Protein AF-A0A179UQC0-F1 (afdb_monomer_lite)

Radius of gyration: 28.91 Å; chains: 1; bounding box: 69×51×98 Å

Structure (mmCIF, N/CA/C/O backbone):
data_AF-A0A179UQC0-F1
#
_entry.id   AF-A0A179UQC0-F1
#
loop_
_atom_site.group_PDB
_atom_site.id
_atom_site.type_symbol
_atom_site.label_atom_id
_atom_site.label_alt_id
_atom_site.label_comp_id
_atom_site.label_asym_id
_atom_site.label_entity_id
_atom_site.label_seq_id
_atom_site.pdbx_PDB_ins_code
_atom_site.Cartn_x
_atom_site.Cartn_y
_atom_site.Cartn_z
_atom_site.occupancy
_atom_site.B_iso_or_equiv
_atom_site.auth_seq_id
_atom_site.auth_comp_id
_atom_site.auth_asym_id
_atom_site.auth_atom_id
_atom_site.pdbx_PDB_model_num
ATOM 1 N N . MET A 1 1 ? 34.826 -24.387 -58.696 1.00 40.06 1 MET A N 1
ATOM 2 C CA . MET A 1 1 ? 34.774 -23.711 -57.380 1.00 40.06 1 MET A CA 1
ATOM 3 C C . MET A 1 1 ? 33.563 -22.787 -57.337 1.00 40.06 1 MET A C 1
ATOM 5 O O . MET A 1 1 ? 33.687 -21.599 -57.596 1.00 40.06 1 MET A O 1
ATOM 9 N N . HIS A 1 2 ? 32.375 -23.340 -57.086 1.00 37.34 2 HIS A N 1
ATOM 10 C CA . HIS A 1 2 ? 31.231 -22.550 -56.629 1.00 37.34 2 HIS A CA 1
ATOM 11 C C . HIS A 1 2 ? 31.396 -22.414 -55.119 1.00 37.34 2 HIS A C 1
ATOM 13 O O . HIS A 1 2 ? 31.267 -23.394 -54.390 1.00 37.34 2 HIS A O 1
ATOM 19 N N . TRP A 1 3 ? 31.803 -21.231 -54.673 1.00 43.06 3 TRP A N 1
ATOM 20 C CA . TRP A 1 3 ? 31.871 -20.919 -53.256 1.00 43.06 3 TRP A CA 1
ATOM 21 C C . TRP A 1 3 ? 30.445 -20.903 -52.706 1.00 43.06 3 TRP A C 1
ATOM 23 O O . TRP A 1 3 ? 29.622 -20.099 -53.141 1.00 43.06 3 TRP A O 1
ATOM 33 N N . LEU A 1 4 ? 30.160 -21.797 -51.756 1.00 42.97 4 LEU A N 1
ATOM 34 C CA . LEU A 1 4 ? 29.061 -21.628 -50.813 1.00 42.97 4 LEU A CA 1
ATOM 35 C C . LEU A 1 4 ? 29.317 -20.321 -50.054 1.00 42.97 4 LEU A C 1
ATOM 37 O O . LEU A 1 4 ? 30.020 -20.294 -49.046 1.00 42.97 4 LEU A O 1
ATOM 41 N N . LEU A 1 5 ? 28.768 -19.218 -50.557 1.00 46.75 5 LEU A N 1
ATOM 42 C CA . LEU A 1 5 ? 28.503 -18.044 -49.743 1.00 46.75 5 LEU A CA 1
ATOM 43 C C . LEU A 1 5 ? 27.443 -18.470 -48.728 1.00 46.75 5 LEU A C 1
ATOM 45 O O . LEU A 1 5 ? 26.246 -18.407 -48.996 1.00 46.75 5 LEU A O 1
ATOM 49 N N . SER A 1 6 ? 27.898 -18.953 -47.572 1.00 50.34 6 SER A N 1
ATOM 50 C CA . SER A 1 6 ? 27.094 -18.924 -46.358 1.00 50.34 6 SER A CA 1
ATOM 51 C C . SER A 1 6 ? 26.629 -17.480 -46.182 1.00 50.34 6 SER A C 1
ATOM 53 O O . SER A 1 6 ? 27.413 -16.587 -45.850 1.00 50.34 6 SER A O 1
ATOM 55 N N . LEU A 1 7 ? 25.363 -17.222 -46.504 1.00 54.53 7 LEU A N 1
ATOM 56 C CA . LEU A 1 7 ? 24.674 -15.999 -46.132 1.00 54.53 7 LEU A CA 1
ATOM 57 C C . LEU A 1 7 ? 24.536 -16.032 -44.609 1.00 54.53 7 LEU A C 1
ATOM 59 O O . LEU A 1 7 ? 23.495 -16.411 -44.088 1.00 54.53 7 LEU A O 1
ATOM 63 N N . LEU A 1 8 ? 25.597 -15.648 -43.897 1.00 60.44 8 LEU A N 1
ATOM 64 C CA . LEU A 1 8 ? 25.510 -15.326 -42.478 1.00 60.44 8 LEU A CA 1
ATOM 65 C C . LEU A 1 8 ? 24.443 -14.235 -42.337 1.00 60.44 8 LEU A C 1
ATOM 67 O O . LEU A 1 8 ? 24.577 -13.108 -42.839 1.00 60.44 8 LEU A O 1
ATOM 71 N N . GLN A 1 9 ? 23.313 -14.645 -41.773 1.00 69.94 9 GLN A N 1
ATOM 72 C CA . GLN A 1 9 ? 22.185 -13.794 -41.462 1.00 69.94 9 GLN A CA 1
ATOM 73 C C . GLN A 1 9 ? 22.447 -13.207 -40.080 1.00 69.94 9 GLN A C 1
ATOM 75 O O . GLN A 1 9 ? 22.708 -13.936 -39.129 1.00 69.94 9 GLN A O 1
ATOM 80 N N . ILE A 1 10 ? 22.429 -11.880 -39.989 1.00 79.56 10 ILE A N 1
ATOM 81 C CA . ILE A 1 10 ? 22.483 -11.193 -38.701 1.00 79.56 10 ILE A CA 1
ATOM 82 C C . ILE A 1 10 ? 21.159 -11.486 -38.002 1.00 79.56 10 ILE A C 1
ATOM 84 O O . ILE A 1 10 ? 20.106 -11.262 -38.601 1.00 79.56 10 ILE A O 1
ATOM 88 N N . LEU A 1 11 ? 21.221 -11.986 -36.772 1.00 88.06 11 LEU A N 1
ATOM 89 C CA . LEU A 1 11 ? 20.053 -12.244 -35.940 1.00 88.06 11 LEU A CA 1
ATOM 90 C C . LEU A 1 11 ? 20.167 -11.384 -34.683 1.00 88.06 11 LEU A C 1
ATOM 92 O O . LEU A 1 11 ? 21.034 -11.611 -33.846 1.00 88.06 11 LEU A O 1
ATOM 96 N N . ALA A 1 12 ? 19.319 -10.366 -34.589 1.00 90.06 12 ALA A N 1
ATOM 97 C CA . ALA A 1 12 ? 19.152 -9.599 -33.363 1.00 90.06 12 ALA A CA 1
ATOM 98 C C . ALA A 1 12 ? 18.462 -10.483 -32.317 1.00 90.06 12 ALA A C 1
ATOM 100 O O . ALA A 1 12 ? 17.466 -11.125 -32.642 1.00 90.06 12 ALA A O 1
ATOM 101 N N . ASP A 1 13 ? 18.977 -10.491 -31.089 1.00 92.75 13 ASP A N 1
ATOM 102 C CA . ASP A 1 13 ? 18.364 -11.213 -29.977 1.00 92.75 13 ASP A CA 1
ATOM 103 C C . ASP A 1 13 ? 18.494 -10.412 -28.675 1.00 92.75 13 ASP A C 1
ATOM 105 O O . ASP A 1 13 ? 19.608 -10.127 -28.227 1.00 92.75 13 ASP A O 1
ATOM 109 N N . ILE A 1 14 ? 17.357 -10.018 -28.099 1.00 94.06 14 ILE A N 1
ATOM 110 C CA . ILE A 1 14 ? 17.237 -9.377 -26.786 1.00 94.06 14 ILE A CA 1
ATOM 111 C C . ILE A 1 14 ? 16.546 -10.314 -25.788 1.00 94.06 14 ILE A C 1
ATOM 113 O O . ILE A 1 14 ? 15.490 -10.869 -26.057 1.00 94.06 14 ILE A O 1
ATOM 117 N N . ARG A 1 15 ? 17.107 -10.489 -24.600 1.00 95.88 15 ARG A N 1
ATOM 118 C CA . ARG A 1 15 ? 16.612 -11.370 -23.539 1.00 95.88 15 ARG A CA 1
ATOM 119 C C . ARG A 1 15 ? 16.251 -10.564 -22.293 1.00 95.88 15 ARG A C 1
ATOM 121 O O . ARG A 1 15 ? 16.867 -9.537 -22.004 1.00 95.88 15 ARG A O 1
ATOM 128 N N . ALA A 1 16 ? 15.254 -11.057 -21.573 1.00 96.12 16 ALA A N 1
ATOM 129 C CA . ALA A 1 16 ? 14.837 -10.612 -20.248 1.00 96.12 16 ALA A CA 1
ATOM 130 C C . ALA A 1 16 ? 14.326 -11.835 -19.485 1.00 96.12 16 ALA A C 1
ATOM 132 O O . ALA A 1 16 ? 13.851 -12.759 -20.146 1.00 96.12 16 ALA A O 1
ATOM 133 N N . ASP A 1 17 ? 14.334 -11.768 -18.153 1.00 96.12 17 ASP A N 1
ATOM 134 C CA . ASP A 1 17 ? 13.806 -12.790 -17.236 1.00 96.12 17 ASP A CA 1
ATOM 135 C C . ASP A 1 17 ? 12.287 -12.959 -17.424 1.00 96.12 17 ASP A C 1
ATOM 137 O O . ASP A 1 17 ? 11.457 -12.341 -16.752 1.00 96.12 17 ASP A O 1
ATOM 141 N N . SER A 1 18 ? 11.914 -13.717 -18.447 1.00 95.44 18 SER A N 1
ATOM 142 C CA . SER A 1 18 ? 10.546 -13.823 -18.950 1.00 95.44 18 SER A CA 1
ATOM 143 C C . SER A 1 18 ? 9.823 -15.016 -18.341 1.00 95.44 18 SER A C 1
ATOM 145 O O . SER A 1 18 ? 8.587 -15.031 -18.325 1.00 95.44 18 SER A O 1
ATOM 147 N N . ASN A 1 19 ? 10.581 -15.992 -17.835 1.00 94.06 19 ASN A N 1
ATOM 148 C CA . ASN A 1 19 ? 10.091 -17.101 -17.022 1.00 94.06 19 ASN A CA 1
ATOM 149 C C . ASN A 1 19 ? 10.021 -16.753 -15.516 1.00 94.06 19 ASN A C 1
ATOM 151 O O . ASN A 1 19 ? 9.366 -17.483 -14.773 1.00 94.06 19 ASN A O 1
ATOM 155 N N . ARG A 1 20 ? 10.598 -15.613 -15.098 1.00 93.81 20 ARG A N 1
ATOM 156 C CA . ARG A 1 20 ? 10.556 -15.055 -13.736 1.00 93.81 20 ARG A CA 1
ATOM 157 C C . ARG A 1 20 ? 11.331 -15.882 -12.711 1.00 93.81 20 ARG A C 1
ATOM 159 O O . ARG A 1 20 ? 10.920 -15.960 -11.551 1.00 93.81 20 ARG A O 1
ATOM 166 N N . ASP A 1 21 ? 12.440 -16.487 -13.127 1.00 94.00 21 ASP A N 1
ATOM 167 C CA . ASP A 1 21 ? 13.356 -17.216 -12.243 1.00 94.00 21 ASP A CA 1
ATOM 168 C C . ASP A 1 21 ? 14.459 -16.324 -11.633 1.00 94.00 21 ASP A C 1
ATOM 170 O O . ASP A 1 21 ? 15.253 -16.776 -10.801 1.00 94.00 21 ASP A O 1
ATOM 174 N N . GLY A 1 22 ? 14.478 -15.039 -12.002 1.00 94.69 22 GLY A N 1
ATOM 175 C CA . GLY A 1 22 ? 15.426 -14.041 -11.523 1.00 94.69 22 GLY A CA 1
ATOM 176 C C . GLY A 1 22 ? 16.692 -13.919 -12.369 1.00 94.69 22 GLY A C 1
ATOM 177 O O . GLY A 1 22 ? 17.556 -13.101 -12.040 1.00 94.69 22 GLY A O 1
ATOM 178 N N . ARG A 1 23 ? 16.858 -14.711 -13.434 1.00 95.06 23 ARG A N 1
ATOM 179 C CA . ARG A 1 23 ? 18.044 -14.703 -14.300 1.00 95.06 23 ARG A CA 1
ATOM 180 C C . ARG A 1 23 ? 17.642 -14.404 -15.741 1.00 95.06 23 ARG A C 1
ATOM 182 O O . ARG A 1 23 ? 16.552 -14.712 -16.183 1.00 95.06 23 ARG A O 1
ATOM 189 N N . VAL A 1 24 ? 18.557 -13.779 -16.481 1.00 96.44 24 VAL A N 1
ATOM 190 C CA . VAL A 1 24 ? 18.423 -13.632 -17.937 1.00 96.44 24 VAL A CA 1
ATOM 191 C C . VAL A 1 24 ? 19.274 -14.711 -18.585 1.00 96.44 24 VAL A C 1
ATOM 193 O O . VAL A 1 24 ? 20.505 -14.653 -18.479 1.00 96.44 24 VAL A O 1
ATOM 196 N N . ASP A 1 25 ? 18.632 -15.673 -19.236 1.00 94.75 25 ASP A N 1
ATOM 197 C CA . ASP A 1 25 ? 19.292 -16.772 -19.930 1.00 94.75 25 ASP A CA 1
ATOM 198 C C . ASP A 1 25 ? 19.778 -16.334 -21.319 1.00 94.75 25 ASP A C 1
ATOM 200 O O . ASP A 1 25 ? 19.007 -15.915 -22.192 1.00 94.75 25 ASP A O 1
ATOM 204 N N . LEU A 1 26 ? 21.096 -16.404 -21.511 1.00 93.62 26 LEU A N 1
ATOM 205 C CA . LEU A 1 26 ? 21.761 -16.111 -22.782 1.00 93.62 26 LEU A CA 1
ATOM 206 C C . LEU A 1 26 ? 22.237 -17.369 -23.510 1.00 93.62 26 LEU A C 1
ATOM 208 O O . LEU A 1 26 ? 22.478 -17.296 -24.715 1.00 93.62 26 LEU A O 1
ATOM 212 N N . ASP A 1 27 ? 22.388 -18.481 -22.790 1.00 91.19 27 ASP A N 1
ATOM 213 C CA . ASP A 1 27 ? 23.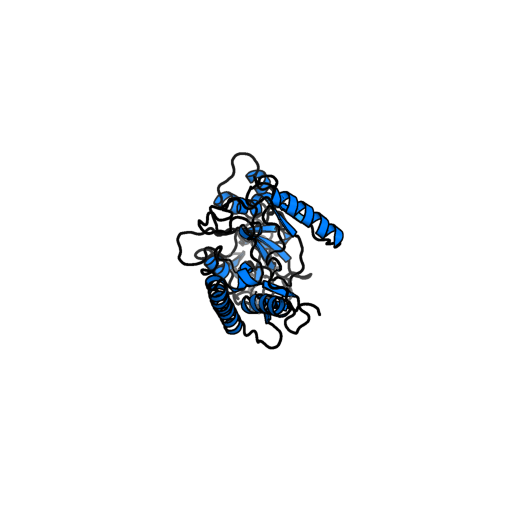022 -19.701 -23.292 1.00 91.19 27 ASP A CA 1
ATOM 214 C C . ASP A 1 27 ? 21.981 -20.760 -23.686 1.00 91.19 27 ASP A C 1
ATOM 216 O O . ASP A 1 27 ? 22.233 -21.577 -24.575 1.00 91.19 27 ASP A O 1
ATOM 220 N N . GLY A 1 28 ? 20.812 -20.743 -23.040 1.00 91.50 28 GLY A N 1
ATOM 221 C CA . GLY A 1 28 ? 19.677 -21.613 -23.317 1.00 91.50 28 GLY A CA 1
ATOM 222 C C . GLY A 1 28 ? 18.477 -20.888 -23.931 1.00 91.50 28 GLY A C 1
ATOM 223 O O . GLY A 1 28 ? 18.586 -19.825 -24.554 1.00 91.50 28 GLY A O 1
ATOM 224 N N . ASP A 1 29 ? 17.312 -21.525 -23.804 1.00 94.31 29 ASP A N 1
ATOM 225 C CA . ASP A 1 29 ? 16.056 -21.085 -24.400 1.00 94.31 29 ASP A CA 1
ATOM 226 C C . ASP A 1 29 ? 14.927 -20.848 -23.385 1.00 94.31 29 ASP A C 1
ATOM 228 O O . ASP A 1 29 ? 13.797 -20.588 -23.796 1.00 94.31 29 ASP A O 1
ATOM 232 N N . ILE A 1 30 ? 15.198 -20.873 -22.076 1.00 94.56 30 ILE A N 1
ATOM 233 C CA . ILE A 1 30 ? 14.132 -20.888 -21.053 1.00 94.56 30 ILE A CA 1
ATOM 234 C C . ILE A 1 30 ? 13.326 -19.579 -20.995 1.00 94.56 30 ILE A C 1
ATOM 236 O O . ILE A 1 30 ? 12.144 -19.592 -20.649 1.00 94.56 30 ILE A O 1
ATOM 240 N N . ASP A 1 31 ? 13.929 -18.460 -21.404 1.00 94.88 31 ASP A N 1
ATOM 241 C CA . ASP A 1 31 ? 13.263 -17.155 -21.500 1.00 94.88 31 ASP A CA 1
ATOM 242 C C . ASP A 1 31 ? 12.463 -16.970 -22.800 1.00 94.88 31 ASP A C 1
ATOM 244 O O . ASP A 1 31 ? 11.542 -16.150 -22.871 1.00 94.88 31 ASP A O 1
ATOM 248 N N . ILE A 1 32 ? 12.779 -17.727 -23.856 1.00 94.75 32 ILE A N 1
ATOM 249 C CA . ILE A 1 32 ? 12.227 -17.516 -25.206 1.00 94.75 32 ILE A CA 1
ATOM 250 C C . ILE A 1 32 ? 10.708 -17.722 -25.270 1.00 94.75 32 ILE A C 1
ATOM 252 O O . ILE A 1 32 ? 10.036 -16.853 -25.837 1.00 94.75 32 ILE A O 1
ATOM 256 N N . PRO A 1 33 ? 10.126 -18.796 -24.692 1.00 94.25 33 PRO A N 1
ATOM 257 C CA . PRO A 1 33 ? 8.693 -19.068 -24.795 1.00 94.25 33 PRO A CA 1
ATOM 258 C C . PRO A 1 33 ? 7.813 -17.940 -24.250 1.00 94.25 33 PRO A C 1
ATOM 260 O O . PRO A 1 33 ? 6.681 -17.750 -24.698 1.00 94.25 33 PRO A O 1
ATOM 263 N N . HIS A 1 34 ? 8.329 -17.181 -23.282 1.00 92.06 34 HIS A N 1
ATOM 264 C CA . HIS A 1 34 ? 7.569 -16.178 -22.539 1.00 92.06 34 HIS A CA 1
ATOM 265 C C . HIS A 1 34 ? 7.930 -14.735 -22.909 1.00 92.06 34 HIS A C 1
ATOM 267 O O . HIS A 1 34 ? 7.195 -13.810 -22.565 1.00 92.06 34 HIS A O 1
ATOM 273 N N . LYS A 1 35 ? 9.007 -14.537 -23.670 1.00 93.44 35 LYS A N 1
ATOM 274 C CA . LYS A 1 35 ? 9.582 -13.239 -24.053 1.00 93.44 35 LYS A CA 1
ATOM 275 C C . LYS A 1 35 ? 8.611 -12.240 -24.686 1.00 93.44 35 LYS A C 1
ATOM 277 O O . LYS A 1 35 ? 8.730 -11.034 -24.476 1.00 93.44 35 LYS A O 1
ATOM 282 N N . LEU A 1 36 ? 7.655 -12.719 -25.484 1.00 93.19 36 LEU A N 1
ATOM 283 C CA . LEU A 1 36 ? 6.660 -11.876 -26.166 1.00 93.19 36 LEU A CA 1
ATOM 284 C C . LEU A 1 36 ? 5.286 -11.884 -25.481 1.00 93.19 36 LEU A C 1
ATOM 286 O O . LEU A 1 36 ? 4.290 -11.429 -26.058 1.00 93.19 36 LEU A O 1
ATOM 290 N N . ASN A 1 37 ? 5.225 -12.402 -24.258 1.00 85.19 37 ASN A N 1
ATOM 291 C CA . ASN A 1 37 ? 3.990 -12.586 -23.526 1.00 85.19 37 ASN A CA 1
ATOM 292 C C . ASN A 1 37 ? 3.682 -11.395 -22.593 1.00 85.19 37 ASN A C 1
ATOM 294 O O . ASN A 1 37 ? 4.563 -10.651 -22.172 1.00 85.19 37 ASN A O 1
ATOM 298 N N . HIS A 1 38 ? 2.397 -11.208 -22.298 1.00 70.88 38 HIS A N 1
ATOM 299 C CA . HIS A 1 38 ? 1.860 -10.231 -21.351 1.00 70.88 38 HIS A CA 1
ATOM 300 C C . HIS A 1 38 ? 0.991 -10.871 -20.254 1.00 70.88 38 HIS A C 1
ATOM 302 O O . HIS A 1 38 ? 0.419 -10.133 -19.447 1.00 70.88 38 HIS A O 1
ATOM 308 N N . LEU A 1 39 ? 0.866 -12.204 -20.251 1.00 77.31 39 LEU A N 1
ATOM 309 C CA . LEU A 1 39 ? 0.058 -12.971 -19.305 1.00 77.31 39 LEU A CA 1
ATOM 310 C C . LEU A 1 39 ? 0.542 -12.791 -17.862 1.00 77.31 39 LEU A C 1
ATOM 312 O O . LEU A 1 39 ? 1.705 -12.502 -17.580 1.00 77.31 39 LEU A O 1
ATOM 316 N N . ASP A 1 40 ? -0.349 -13.060 -16.913 1.00 73.00 40 ASP A N 1
ATOM 317 C CA . ASP A 1 40 ? -0.039 -12.887 -15.495 1.00 73.00 40 ASP A CA 1
ATOM 318 C C . ASP A 1 40 ? 1.054 -13.800 -14.964 1.00 73.00 40 ASP A C 1
ATOM 320 O O . ASP A 1 40 ? 1.655 -13.462 -13.951 1.00 73.00 40 ASP A O 1
ATOM 324 N N . HIS A 1 41 ? 1.377 -14.886 -15.665 1.00 74.00 41 HIS A N 1
ATOM 325 C CA . HIS A 1 41 ? 2.416 -15.850 -15.299 1.00 74.00 41 HIS A CA 1
ATOM 326 C C . HIS A 1 41 ? 3.619 -15.863 -16.259 1.00 74.00 41 HIS A C 1
ATOM 328 O O . HIS A 1 41 ? 4.505 -16.689 -16.087 1.00 74.00 41 HIS A O 1
ATOM 334 N N . ALA A 1 42 ? 3.663 -14.990 -17.273 1.00 82.25 42 ALA A N 1
ATOM 335 C CA . ALA A 1 42 ? 4.709 -15.006 -18.299 1.00 82.25 42 ALA A CA 1
ATOM 336 C C . ALA A 1 42 ? 5.081 -13.592 -18.771 1.00 82.25 42 ALA A C 1
ATOM 338 O O . ALA A 1 42 ? 4.243 -12.693 -18.804 1.00 82.25 42 ALA A O 1
ATOM 339 N N . GLY A 1 43 ? 6.339 -13.401 -19.158 1.00 89.31 43 GLY A N 1
ATOM 340 C CA . GLY A 1 43 ? 6.890 -12.102 -19.538 1.00 89.31 43 GLY A CA 1
ATOM 341 C C . GLY A 1 43 ? 7.523 -11.387 -18.347 1.00 89.31 43 GLY A C 1
ATOM 342 O O . GLY A 1 43 ? 7.106 -11.570 -17.195 1.00 89.31 43 GLY A O 1
ATOM 343 N N . ALA A 1 44 ? 8.546 -10.588 -18.637 1.00 95.00 44 ALA A N 1
ATOM 344 C CA . ALA A 1 44 ? 9.416 -10.023 -17.617 1.00 95.00 44 ALA A CA 1
ATOM 345 C C . ALA A 1 44 ? 8.746 -8.904 -16.806 1.00 95.00 44 ALA A C 1
ATOM 347 O O . ALA A 1 44 ? 7.820 -8.225 -17.266 1.00 95.00 44 ALA A O 1
ATOM 348 N N . ILE A 1 45 ? 9.225 -8.718 -15.577 1.00 95.25 45 ILE A N 1
ATOM 349 C CA . ILE A 1 45 ? 8.737 -7.710 -14.631 1.00 95.25 45 ILE A CA 1
ATOM 350 C C . ILE A 1 45 ? 9.850 -6.698 -14.357 1.00 95.25 45 ILE A C 1
ATOM 352 O O . ILE A 1 45 ? 11.014 -7.070 -14.258 1.00 95.25 45 ILE A O 1
ATOM 356 N N . PHE A 1 46 ? 9.490 -5.425 -14.217 1.00 95.75 46 PHE A N 1
ATOM 357 C CA . PHE A 1 46 ? 10.404 -4.357 -13.804 1.00 95.75 46 PHE A CA 1
ATOM 358 C C . PHE A 1 46 ? 9.751 -3.445 -12.773 1.00 95.75 46 PHE A C 1
ATOM 360 O O . PHE A 1 46 ? 8.527 -3.397 -12.675 1.00 95.75 46 PHE A O 1
ATOM 367 N N . LEU A 1 47 ? 10.546 -2.713 -11.996 1.00 98.00 47 LEU A N 1
ATOM 368 C CA . LEU A 1 47 ? 10.021 -1.823 -10.963 1.00 98.00 47 LEU A CA 1
ATOM 369 C C . LEU A 1 47 ? 9.884 -0.386 -11.463 1.00 98.00 47 LEU A C 1
ATOM 371 O O . LEU A 1 47 ? 10.664 0.093 -12.288 1.00 98.00 47 LEU A O 1
ATOM 375 N N . ALA A 1 48 ? 8.914 0.328 -10.897 1.00 97.00 48 ALA A N 1
ATOM 376 C CA . ALA A 1 48 ? 8.943 1.781 -10.895 1.00 97.00 48 ALA A CA 1
ATOM 377 C C . ALA A 1 48 ? 9.991 2.239 -9.871 1.00 97.00 48 ALA A C 1
ATOM 379 O O . ALA A 1 48 ? 9.857 1.963 -8.678 1.00 97.00 48 ALA A O 1
ATOM 380 N N . ASN A 1 49 ? 11.037 2.932 -10.316 1.00 96.75 49 ASN A N 1
ATOM 381 C CA . ASN A 1 49 ? 12.138 3.366 -9.458 1.00 96.75 49 ASN A CA 1
ATOM 382 C C . ASN A 1 49 ? 11.795 4.700 -8.780 1.00 96.75 49 ASN A C 1
ATOM 384 O O . ASN A 1 49 ? 12.402 5.747 -9.001 1.00 96.75 49 ASN A O 1
ATOM 388 N N . ILE A 1 50 ? 10.732 4.649 -7.977 1.00 97.56 50 ILE A N 1
ATOM 389 C CA . ILE A 1 50 ? 10.078 5.809 -7.362 1.00 97.56 50 ILE A CA 1
ATOM 390 C C . ILE A 1 50 ? 10.559 6.082 -5.925 1.00 97.56 50 ILE A C 1
ATOM 392 O O . ILE A 1 50 ? 9.850 6.709 -5.134 1.00 97.56 50 ILE A O 1
ATOM 396 N N . GLY A 1 51 ? 11.764 5.608 -5.588 1.00 98.00 51 GLY A N 1
ATOM 397 C CA . GLY A 1 51 ? 12.487 5.946 -4.359 1.00 98.00 51 GLY A CA 1
ATOM 398 C C . GLY A 1 51 ? 13.048 7.374 -4.361 1.00 98.00 51 GLY A C 1
ATOM 399 O O . GLY A 1 51 ? 12.779 8.171 -5.260 1.00 98.00 51 GLY A O 1
ATOM 400 N N . ASP A 1 52 ? 13.819 7.707 -3.325 1.00 97.94 52 ASP A N 1
ATOM 401 C CA . ASP A 1 52 ? 14.522 8.995 -3.182 1.00 97.94 52 ASP A CA 1
ATOM 402 C C . ASP A 1 52 ? 15.916 8.790 -2.566 1.00 97.94 52 ASP A C 1
ATOM 404 O O . ASP A 1 52 ? 16.131 8.957 -1.358 1.00 97.94 52 ASP A O 1
ATOM 408 N N . THR A 1 53 ? 16.868 8.375 -3.399 1.00 97.44 53 THR A N 1
ATOM 409 C CA . THR A 1 53 ? 18.275 8.194 -3.029 1.00 97.44 53 THR A CA 1
ATOM 410 C C . THR A 1 53 ? 18.867 9.498 -2.513 1.00 97.44 53 THR A C 1
ATOM 412 O O . THR A 1 53 ? 18.589 10.590 -3.015 1.00 97.44 53 THR A O 1
ATOM 415 N N . ASP A 1 54 ? 19.637 9.390 -1.428 1.00 96.06 54 ASP A N 1
ATOM 416 C CA . ASP A 1 54 ? 20.196 10.517 -0.673 1.00 96.06 54 ASP A CA 1
ATOM 417 C C . ASP A 1 54 ? 19.164 11.537 -0.175 1.00 96.06 54 ASP A C 1
ATOM 419 O O . ASP A 1 54 ? 19.539 12.628 0.278 1.00 96.06 54 ASP A O 1
ATOM 423 N N . ARG A 1 55 ? 17.869 11.195 -0.217 1.00 96.69 55 ARG A N 1
ATOM 424 C CA . ARG A 1 55 ? 16.766 12.073 0.180 1.00 96.69 55 ARG A CA 1
ATOM 425 C C . ARG A 1 55 ? 16.727 13.393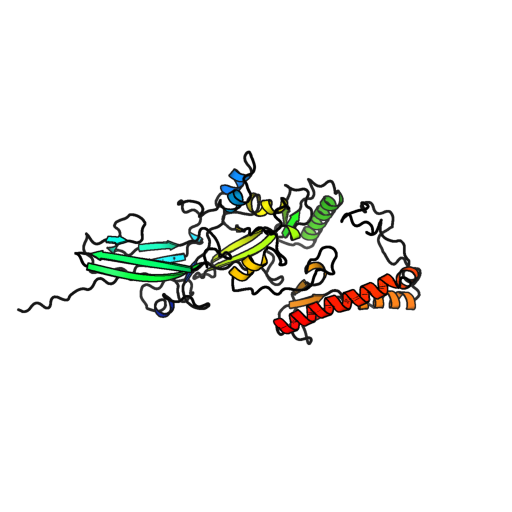 -0.596 1.00 96.69 55 ARG A C 1
ATOM 427 O O . ARG A 1 55 ? 16.387 14.432 -0.027 1.00 96.69 55 ARG A O 1
ATOM 434 N N . ARG A 1 56 ? 17.133 13.395 -1.866 1.00 95.62 56 ARG A N 1
ATOM 435 C CA . ARG A 1 56 ? 17.233 14.598 -2.707 1.00 95.62 56 ARG A CA 1
ATOM 436 C C . ARG A 1 56 ? 15.901 15.339 -2.813 1.00 95.62 56 ARG A C 1
ATOM 438 O O . ARG A 1 56 ? 15.852 16.548 -2.584 1.00 95.62 56 ARG A O 1
ATOM 445 N N . CYS A 1 57 ? 14.831 14.624 -3.137 1.00 96.00 57 CYS A N 1
ATOM 446 C CA . CYS A 1 57 ? 13.498 15.195 -3.283 1.00 96.00 57 CYS A CA 1
ATOM 447 C C . CYS A 1 57 ? 12.946 15.673 -1.941 1.00 96.00 57 CYS A C 1
ATOM 449 O O . CYS A 1 57 ? 12.380 16.759 -1.862 1.00 96.00 57 CYS A O 1
ATOM 451 N N . SER A 1 58 ? 13.173 14.901 -0.879 1.00 95.44 58 SER A N 1
ATOM 452 C CA . SER A 1 58 ? 12.792 15.266 0.488 1.00 95.44 58 SER A CA 1
ATOM 453 C C . SER A 1 58 ? 13.469 16.565 0.939 1.00 95.44 58 SER A C 1
ATOM 455 O O . SER A 1 58 ? 12.809 17.485 1.411 1.00 95.44 58 SER A O 1
ATOM 457 N N . LYS A 1 59 ? 14.790 16.678 0.739 1.00 95.69 59 LYS A N 1
ATOM 458 C CA . LYS A 1 59 ? 15.574 17.880 1.066 1.00 95.69 59 LYS A CA 1
ATOM 459 C C . LYS A 1 59 ? 15.085 19.101 0.292 1.00 95.69 59 LYS A C 1
ATOM 461 O O . LYS A 1 59 ? 15.036 20.186 0.858 1.00 95.69 59 LYS A O 1
ATOM 466 N N . LEU A 1 60 ? 14.719 18.929 -0.979 1.00 93.19 60 LEU A N 1
ATOM 467 C CA . LEU A 1 60 ? 14.155 20.005 -1.792 1.00 93.19 60 LEU A CA 1
ATOM 468 C C . LEU A 1 60 ? 12.764 20.420 -1.293 1.00 93.19 60 LEU A C 1
ATOM 470 O O . LEU A 1 60 ? 12.485 21.607 -1.205 1.00 93.19 60 LEU A O 1
ATOM 474 N N . ALA A 1 61 ? 11.909 19.456 -0.943 1.00 94.06 61 ALA A N 1
ATOM 475 C CA . ALA A 1 61 ? 10.558 19.721 -0.452 1.00 94.06 61 ALA A CA 1
ATOM 476 C C . ALA A 1 61 ? 10.543 20.450 0.900 1.00 94.06 61 ALA A C 1
ATOM 478 O O . ALA A 1 61 ? 9.657 21.265 1.144 1.00 94.06 61 ALA A O 1
ATOM 479 N N . LEU A 1 62 ? 11.529 20.165 1.754 1.00 94.31 62 LEU A N 1
ATOM 480 C CA . LEU A 1 62 ? 11.677 20.755 3.086 1.00 94.31 62 LEU A CA 1
ATOM 481 C C . LEU A 1 62 ? 12.479 22.065 3.095 1.00 94.31 62 LEU A C 1
ATOM 483 O O . LEU A 1 62 ? 12.614 22.688 4.147 1.00 94.31 62 LEU A O 1
ATOM 487 N N . ASN A 1 63 ? 13.030 22.485 1.953 1.00 93.31 63 ASN A N 1
ATOM 488 C CA . ASN A 1 63 ? 13.827 23.700 1.850 1.00 93.31 63 ASN A CA 1
ATOM 489 C C . ASN A 1 63 ? 13.083 24.783 1.057 1.00 93.31 63 ASN A C 1
ATOM 491 O O . ASN A 1 63 ? 12.900 24.671 -0.154 1.00 93.31 63 ASN A O 1
ATOM 495 N N . GLY A 1 64 ? 12.704 25.867 1.734 1.00 88.62 64 GLY A N 1
ATOM 496 C CA . GLY A 1 64 ? 12.003 26.994 1.124 1.00 88.62 64 GLY A CA 1
ATOM 497 C C . GLY A 1 64 ? 10.488 26.794 1.062 1.00 88.62 64 GLY A C 1
ATOM 498 O O . GLY A 1 64 ? 9.877 26.293 2.003 1.00 88.62 64 GLY A O 1
ATOM 499 N N . SER A 1 65 ? 9.861 27.259 -0.021 1.00 90.81 65 SER A N 1
ATOM 500 C CA . SER A 1 65 ? 8.408 27.165 -0.192 1.00 90.81 65 SER A CA 1
ATOM 501 C C . SER A 1 65 ? 7.989 25.732 -0.547 1.00 90.81 65 SER A C 1
ATOM 503 O O . SER A 1 65 ? 8.523 25.188 -1.519 1.00 90.81 65 SER A O 1
ATOM 505 N N . PRO A 1 66 ? 7.016 25.133 0.168 1.00 89.19 66 PRO A N 1
ATOM 506 C CA . PRO A 1 66 ? 6.573 23.774 -0.115 1.00 89.19 66 PRO A CA 1
ATOM 507 C C . PRO A 1 66 ? 6.098 23.617 -1.571 1.00 89.19 66 PRO A C 1
ATOM 509 O O . PRO A 1 66 ? 5.308 24.438 -2.050 1.00 89.19 66 PRO A O 1
ATOM 512 N N . PRO A 1 67 ? 6.540 22.573 -2.299 1.00 93.62 67 PRO A N 1
ATOM 513 C CA . PRO A 1 67 ? 6.073 22.322 -3.657 1.00 93.62 67 PRO A CA 1
ATOM 514 C C . PRO A 1 67 ? 4.602 21.881 -3.662 1.00 93.62 67 PRO A C 1
ATOM 516 O O . PRO A 1 67 ? 4.100 21.342 -2.669 1.00 93.62 67 PRO A O 1
ATOM 519 N N . SER A 1 68 ? 3.928 22.036 -4.808 1.00 93.69 68 SER A N 1
ATOM 520 C CA . SER A 1 68 ? 2.587 21.468 -5.014 1.00 93.69 68 SER A CA 1
ATOM 521 C C . SER A 1 68 ? 2.596 19.943 -4.848 1.00 93.69 68 SER A C 1
ATOM 523 O O . SER A 1 68 ? 3.652 19.307 -4.945 1.00 93.69 68 SER A O 1
ATOM 525 N N . ASN A 1 69 ? 1.426 19.348 -4.606 1.00 92.75 69 ASN A N 1
ATOM 526 C CA . ASN A 1 69 ? 1.298 17.900 -4.432 1.00 92.75 69 ASN A CA 1
ATOM 527 C C . ASN A 1 69 ? 1.804 17.139 -5.669 1.00 92.75 69 ASN A C 1
ATOM 529 O O . ASN A 1 69 ? 2.462 16.110 -5.533 1.00 92.75 69 ASN A O 1
ATOM 533 N N . GLU A 1 70 ? 1.564 17.657 -6.872 1.00 91.88 70 GLU A N 1
ATOM 534 C CA . GLU A 1 70 ? 1.999 17.059 -8.139 1.00 91.88 70 GLU A CA 1
ATOM 535 C C . GLU A 1 70 ? 3.524 17.075 -8.255 1.00 91.88 70 GLU A C 1
ATOM 537 O O . GLU A 1 70 ? 4.137 16.053 -8.561 1.00 91.88 70 GLU A O 1
ATOM 542 N N . LYS A 1 71 ? 4.158 18.217 -7.951 1.00 94.31 71 LYS A N 1
ATOM 543 C CA . LYS A 1 71 ? 5.623 18.352 -7.979 1.00 94.31 71 LYS A CA 1
ATOM 544 C C . LYS A 1 71 ? 6.298 17.474 -6.926 1.00 94.31 71 LYS A C 1
ATOM 546 O O . LYS A 1 71 ? 7.351 16.901 -7.198 1.00 94.31 71 LYS A O 1
ATOM 551 N N . LEU A 1 72 ? 5.698 17.362 -5.740 1.00 94.75 72 LEU A N 1
ATOM 552 C CA . LEU A 1 72 ? 6.208 16.523 -4.656 1.00 94.75 72 LEU A CA 1
ATOM 553 C C . LEU A 1 72 ? 6.219 15.037 -5.048 1.00 94.75 72 LEU A C 1
ATOM 555 O O . LEU A 1 72 ? 7.233 14.356 -4.855 1.00 94.75 72 LEU A O 1
ATOM 559 N N . ALA A 1 73 ? 5.121 14.560 -5.642 1.00 94.62 73 ALA A N 1
ATOM 560 C CA . ALA A 1 73 ? 4.993 13.186 -6.116 1.00 94.62 73 ALA A CA 1
ATOM 561 C C . ALA A 1 73 ? 5.899 12.885 -7.323 1.00 94.62 73 ALA A C 1
ATOM 563 O O . ALA A 1 73 ? 6.507 11.817 -7.371 1.00 94.62 73 ALA A O 1
ATOM 564 N N . ALA A 1 74 ? 6.047 13.831 -8.257 1.00 94.56 74 ALA A N 1
ATOM 565 C CA . ALA A 1 74 ? 6.828 13.649 -9.484 1.00 94.56 74 ALA A CA 1
ATOM 566 C C . ALA A 1 74 ? 8.354 13.586 -9.272 1.00 94.56 74 ALA A C 1
ATOM 568 O O . ALA A 1 74 ? 9.066 13.053 -10.121 1.00 94.56 74 ALA A O 1
ATOM 569 N N . CYS A 1 75 ? 8.883 14.125 -8.169 1.00 96.62 75 CYS A N 1
ATOM 570 C CA . CYS A 1 75 ? 10.315 14.037 -7.873 1.00 96.62 75 CYS A CA 1
ATOM 571 C C . CYS A 1 75 ? 10.654 12.661 -7.290 1.00 96.62 75 CYS A C 1
ATOM 573 O O . CYS A 1 75 ? 10.192 12.359 -6.201 1.00 96.62 75 CYS A O 1
ATOM 575 N N . ASN A 1 76 ? 11.472 11.848 -7.954 1.00 97.31 76 ASN A N 1
ATOM 576 C CA . ASN A 1 76 ? 11.920 10.533 -7.475 1.00 97.31 76 ASN A CA 1
ATOM 577 C C . ASN A 1 76 ? 13.236 10.118 -8.169 1.00 97.31 76 ASN A C 1
ATOM 579 O O . ASN A 1 76 ? 13.798 10.900 -8.937 1.00 97.31 76 ASN A O 1
ATOM 583 N N . ASP A 1 77 ? 13.762 8.923 -7.902 1.00 97.69 77 ASP A N 1
ATOM 584 C CA . ASP A 1 77 ? 15.034 8.466 -8.485 1.00 97.69 77 ASP A CA 1
ATOM 585 C C . ASP A 1 77 ? 15.033 8.392 -10.018 1.00 97.69 77 ASP A C 1
ATOM 587 O O . ASP A 1 77 ? 16.060 8.700 -10.625 1.00 97.69 77 ASP A O 1
ATOM 591 N N . ALA A 1 78 ? 13.887 8.089 -10.633 1.00 95.94 78 ALA A N 1
ATOM 592 C CA . ALA A 1 78 ? 13.693 8.040 -12.083 1.00 95.94 78 ALA A CA 1
ATOM 593 C C . ALA A 1 78 ? 13.149 9.351 -12.696 1.00 95.94 78 ALA A C 1
ATOM 595 O O . ALA A 1 78 ? 12.826 9.399 -13.887 1.00 95.94 78 ALA A O 1
ATOM 596 N N . SER A 1 79 ? 13.051 10.444 -11.923 1.00 94.75 79 SER A N 1
ATOM 597 C CA . SER A 1 79 ? 12.478 11.716 -12.406 1.00 94.75 79 SER A CA 1
ATOM 598 C C . SER A 1 79 ? 13.343 12.451 -13.439 1.00 94.75 79 SER A C 1
ATOM 600 O O . SER A 1 79 ? 12.881 13.402 -14.064 1.00 94.75 79 SER A O 1
ATOM 602 N N . ASP A 1 80 ? 14.603 12.049 -13.601 1.00 91.75 80 ASP A N 1
ATOM 603 C CA . ASP A 1 80 ? 15.530 12.571 -14.607 1.00 91.75 80 ASP A CA 1
ATOM 604 C C . ASP A 1 80 ? 16.297 11.414 -15.282 1.00 91.75 80 ASP A C 1
ATOM 606 O O . ASP A 1 80 ? 15.830 10.277 -15.278 1.00 91.75 80 ASP A O 1
ATOM 610 N N . ASN A 1 81 ? 17.424 11.703 -15.939 1.00 88.94 81 ASN A N 1
ATOM 611 C CA . ASN A 1 81 ? 18.224 10.706 -16.662 1.00 88.94 81 ASN A CA 1
ATOM 612 C C . ASN A 1 81 ? 19.474 10.252 -15.879 1.00 88.94 81 ASN A C 1
ATOM 614 O O . ASN A 1 81 ? 20.379 9.664 -16.467 1.00 88.94 81 ASN A O 1
ATOM 618 N N . ILE A 1 82 ? 19.567 10.552 -14.578 1.00 92.62 82 ILE A N 1
ATOM 619 C CA . ILE A 1 82 ? 20.670 10.108 -13.721 1.00 92.62 82 ILE A CA 1
ATOM 620 C C . ILE A 1 82 ? 20.243 8.836 -12.990 1.00 92.62 82 ILE A C 1
ATOM 622 O O . ILE A 1 82 ? 19.309 8.835 -12.192 1.00 92.62 82 ILE A O 1
ATOM 626 N N . GLN A 1 83 ? 20.976 7.757 -13.238 1.00 91.88 83 GLN A N 1
ATOM 627 C CA . GLN A 1 83 ? 20.811 6.475 -12.566 1.00 91.88 83 GLN A CA 1
ATOM 628 C C . GLN A 1 83 ? 21.210 6.613 -11.079 1.00 91.88 83 GLN A C 1
ATOM 630 O O . GLN A 1 83 ? 22.303 7.095 -10.784 1.00 91.88 83 GLN A O 1
ATOM 635 N N . ARG A 1 84 ? 20.327 6.220 -10.147 1.00 94.44 84 ARG A N 1
ATOM 636 C CA . ARG A 1 84 ? 20.572 6.327 -8.688 1.00 94.44 84 ARG A CA 1
ATOM 637 C C . ARG A 1 84 ? 20.441 5.017 -7.911 1.00 94.44 84 ARG A C 1
ATOM 639 O O . ARG A 1 84 ? 21.231 4.775 -7.009 1.00 94.44 84 ARG A O 1
ATOM 646 N N . SER A 1 85 ? 19.483 4.168 -8.285 1.00 94.94 85 SER A N 1
ATOM 647 C CA . SER A 1 85 ? 19.185 2.903 -7.592 1.00 94.94 85 SER A CA 1
ATOM 648 C C . SER A 1 85 ? 19.197 1.718 -8.567 1.00 94.94 85 SER A C 1
ATOM 650 O O . SER A 1 85 ? 18.132 1.287 -9.017 1.00 94.94 85 SER A O 1
ATOM 652 N N . PRO A 1 86 ? 20.383 1.224 -8.981 1.00 94.25 86 PRO A N 1
ATOM 653 C CA . PRO A 1 86 ? 20.493 0.243 -10.070 1.00 94.25 86 PRO A CA 1
ATOM 654 C C . PRO A 1 86 ? 19.928 -1.122 -9.687 1.00 94.25 86 PRO A C 1
ATOM 656 O O . PRO A 1 86 ? 19.501 -1.874 -10.556 1.00 94.25 86 PRO A O 1
ATOM 659 N N . GLN A 1 87 ? 19.846 -1.410 -8.388 1.00 93.94 87 GLN A N 1
ATOM 660 C CA . GLN A 1 87 ? 19.246 -2.625 -7.853 1.00 93.94 87 GLN A CA 1
ATOM 661 C C . GLN A 1 87 ? 17.758 -2.788 -8.203 1.00 93.94 87 GLN A C 1
ATOM 663 O O . GLN A 1 87 ? 17.263 -3.907 -8.162 1.00 93.94 87 GLN A O 1
ATOM 668 N N . TYR A 1 88 ? 17.042 -1.712 -8.556 1.00 95.38 88 TYR A N 1
ATOM 669 C CA . TYR A 1 88 ? 15.627 -1.774 -8.952 1.00 95.38 88 TYR A CA 1
ATOM 670 C C . TYR A 1 88 ? 15.409 -1.832 -10.470 1.00 95.38 88 TYR A C 1
ATOM 672 O O . TYR A 1 88 ? 14.264 -1.802 -10.918 1.00 95.38 88 TYR A O 1
ATOM 680 N N . MET A 1 89 ? 16.476 -1.913 -11.269 1.00 94.25 89 MET A N 1
ATOM 681 C CA . MET A 1 89 ? 16.365 -2.035 -12.721 1.00 94.25 89 MET A CA 1
ATOM 682 C C . MET A 1 89 ? 16.242 -3.506 -13.124 1.00 94.25 89 MET A C 1
ATOM 684 O O . MET A 1 89 ? 17.044 -4.339 -12.703 1.00 94.25 89 MET A O 1
ATOM 688 N N . ALA A 1 90 ? 15.280 -3.822 -13.988 1.00 92.94 90 ALA A N 1
ATOM 689 C CA . ALA A 1 90 ? 15.201 -5.140 -14.599 1.00 92.94 90 ALA A CA 1
ATOM 690 C C . ALA A 1 90 ? 16.354 -5.321 -15.599 1.00 92.94 90 ALA A C 1
ATOM 692 O O . ALA A 1 90 ? 16.548 -4.451 -16.460 1.00 92.94 90 ALA A O 1
ATOM 693 N N . PRO A 1 91 ? 17.117 -6.424 -15.518 1.00 91.75 91 PRO A N 1
ATOM 694 C CA . PRO A 1 91 ? 18.182 -6.692 -16.467 1.00 91.75 91 PRO A CA 1
ATOM 695 C C . PRO A 1 91 ? 17.604 -7.049 -17.840 1.00 91.75 91 PRO A C 1
ATOM 697 O O . PRO A 1 91 ? 16.736 -7.908 -17.980 1.00 91.75 91 PRO A O 1
ATOM 700 N N . LEU A 1 92 ? 18.147 -6.411 -18.868 1.00 89.00 92 LEU A N 1
ATOM 701 C CA . LEU A 1 92 ? 17.934 -6.718 -20.274 1.00 89.00 92 LEU A CA 1
ATOM 702 C C . LEU A 1 92 ? 19.297 -6.995 -20.900 1.00 89.00 92 LEU A C 1
ATOM 704 O O . LEU A 1 92 ? 20.258 -6.267 -20.649 1.00 89.00 92 LEU A O 1
ATOM 708 N N . ARG A 1 93 ? 19.413 -8.044 -21.709 1.00 88.38 93 ARG A N 1
ATOM 709 C CA . ARG A 1 93 ? 20.698 -8.415 -22.313 1.00 88.38 93 ARG A CA 1
ATOM 710 C C . ARG A 1 93 ? 20.540 -8.747 -23.779 1.00 88.38 93 ARG A C 1
ATOM 712 O O . ARG A 1 93 ? 19.507 -9.274 -24.168 1.00 88.38 93 ARG A O 1
ATOM 719 N N . THR A 1 94 ? 21.545 -8.465 -24.596 1.00 87.38 94 THR A N 1
ATOM 720 C CA . THR A 1 94 ? 21.569 -8.970 -25.975 1.00 87.38 94 THR A CA 1
ATOM 721 C C . THR A 1 94 ? 22.538 -10.134 -26.099 1.00 87.38 94 THR A C 1
ATOM 723 O O . THR A 1 94 ? 23.593 -10.144 -25.463 1.00 87.38 94 THR A O 1
ATOM 726 N N . VAL A 1 95 ? 22.178 -11.129 -26.909 1.00 87.19 95 VAL A N 1
ATOM 727 C CA . VAL A 1 95 ? 23.062 -12.270 -27.178 1.00 87.19 95 VAL A CA 1
ATOM 728 C C . VAL A 1 95 ? 24.184 -11.807 -28.123 1.00 87.19 95 VAL A C 1
ATOM 730 O O . VAL A 1 95 ? 23.891 -11.129 -29.115 1.00 87.19 95 VAL A O 1
ATOM 733 N N . PRO A 1 96 ? 25.464 -12.137 -27.858 1.00 85.62 96 PRO A N 1
ATOM 734 C CA . PRO A 1 96 ? 26.567 -11.789 -28.752 1.00 85.62 96 PRO A CA 1
ATOM 735 C C . PRO A 1 96 ? 26.373 -12.330 -30.177 1.00 85.62 96 PRO A C 1
ATOM 737 O O . PRO A 1 96 ? 26.055 -13.502 -30.374 1.00 85.62 96 PRO A O 1
ATOM 740 N N . ILE A 1 97 ? 26.627 -11.493 -31.190 1.00 82.19 97 ILE A N 1
ATOM 741 C CA . ILE A 1 97 ? 26.513 -11.869 -32.609 1.00 82.19 97 ILE A CA 1
ATOM 742 C C . ILE A 1 97 ? 27.923 -11.983 -33.205 1.00 82.19 97 ILE A C 1
ATOM 744 O O . ILE A 1 97 ? 28.552 -10.990 -33.574 1.00 82.19 97 ILE A O 1
ATOM 748 N N . SER A 1 98 ? 28.422 -13.214 -33.326 1.00 79.50 98 SER A N 1
ATOM 749 C CA . SER A 1 98 ? 29.823 -13.510 -33.677 1.00 79.50 98 SER A CA 1
ATOM 750 C C . SER A 1 98 ? 30.251 -13.101 -35.093 1.00 79.50 98 SER A C 1
ATOM 752 O O . SER A 1 98 ? 31.445 -13.029 -35.375 1.00 79.50 98 SER A O 1
ATOM 754 N N . CYS A 1 99 ? 29.307 -12.819 -35.995 1.00 80.25 99 CYS A N 1
ATOM 755 C CA . CYS A 1 99 ? 29.578 -12.511 -37.401 1.00 80.25 99 CYS A CA 1
ATOM 756 C C . CYS A 1 99 ? 29.429 -11.028 -37.782 1.00 80.25 99 CYS A C 1
ATOM 758 O O . CYS A 1 99 ? 29.384 -10.715 -38.974 1.00 80.25 99 CYS A O 1
ATOM 760 N N . LEU A 1 100 ? 29.316 -10.123 -36.805 1.00 80.75 100 LEU A N 1
ATOM 761 C CA . LEU A 1 100 ? 29.178 -8.688 -37.068 1.00 80.75 100 LEU A CA 1
ATOM 762 C C . LEU A 1 100 ? 30.469 -8.070 -37.609 1.00 80.75 100 LEU A C 1
ATOM 764 O O . LEU A 1 100 ? 31.577 -8.417 -37.201 1.00 80.75 100 LEU A O 1
ATOM 768 N N . SER A 1 101 ? 30.327 -7.094 -38.505 1.00 78.88 101 SER A N 1
ATOM 769 C CA . SER A 1 101 ? 31.457 -6.259 -38.920 1.00 78.88 101 SER A CA 1
ATOM 770 C C . SER A 1 101 ? 31.837 -5.206 -37.863 1.00 78.88 101 SER A C 1
ATOM 772 O O . SER A 1 101 ? 31.013 -4.876 -37.009 1.00 78.88 101 SER A O 1
ATOM 774 N N . PRO A 1 102 ? 33.053 -4.621 -37.913 1.00 73.56 102 PRO A N 1
ATOM 775 C CA . PRO A 1 102 ? 33.441 -3.505 -37.034 1.00 73.56 102 PRO A CA 1
ATOM 776 C C . PRO A 1 102 ? 32.606 -2.228 -37.209 1.00 73.56 102 PRO A C 1
ATOM 778 O O . PRO A 1 102 ? 32.640 -1.360 -36.348 1.00 73.56 102 PRO A O 1
ATOM 781 N N . SER A 1 103 ? 31.871 -2.098 -38.319 1.00 71.44 103 SER A N 1
ATOM 782 C CA . SER A 1 103 ? 30.963 -0.973 -38.587 1.00 71.44 103 SER A CA 1
ATOM 783 C C . SER A 1 103 ? 29.502 -1.269 -38.230 1.00 71.44 103 SER A C 1
ATOM 785 O O . SER A 1 103 ? 28.630 -0.451 -38.521 1.00 71.44 103 SER A O 1
ATOM 787 N N . ALA A 1 104 ? 29.212 -2.449 -37.670 1.00 71.94 104 ALA A N 1
ATOM 788 C CA . ALA A 1 104 ? 27.870 -2.802 -37.231 1.00 71.94 104 ALA A CA 1
ATOM 789 C C . ALA A 1 104 ? 27.427 -1.885 -36.086 1.00 71.94 104 ALA A C 1
ATOM 791 O O . ALA A 1 104 ? 28.192 -1.634 -35.156 1.00 71.94 104 ALA A O 1
ATOM 792 N N . TYR A 1 105 ? 26.174 -1.442 -36.120 1.00 69.12 105 TYR A N 1
ATOM 793 C CA . TYR A 1 105 ? 25.567 -0.701 -35.021 1.00 69.12 105 TYR A CA 1
ATOM 794 C C . TYR A 1 105 ? 24.158 -1.223 -34.758 1.00 69.12 105 TYR A C 1
ATOM 796 O O . TYR A 1 105 ? 23.462 -1.703 -35.652 1.00 69.12 105 TYR A O 1
ATOM 804 N N . GLY A 1 106 ? 23.742 -1.166 -33.501 1.00 63.44 106 GLY A N 1
ATOM 805 C CA . GLY A 1 106 ? 22.401 -1.527 -33.082 1.00 63.44 106 GLY A CA 1
ATOM 806 C C . GLY A 1 106 ? 21.805 -0.359 -32.331 1.00 63.44 106 GLY A C 1
ATOM 807 O O . GLY A 1 106 ? 22.507 0.335 -31.606 1.00 63.44 106 GLY A O 1
ATOM 808 N N . THR A 1 107 ? 20.519 -0.115 -32.519 1.00 62.34 107 THR A N 1
ATOM 809 C CA . THR A 1 107 ? 19.804 0.918 -31.781 1.00 62.34 107 THR A CA 1
ATOM 810 C C . THR A 1 107 ? 18.958 0.253 -30.704 1.00 62.34 107 THR A C 1
ATOM 812 O O . THR A 1 107 ? 17.921 -0.347 -30.994 1.00 62.34 107 THR A O 1
ATOM 815 N N . VAL A 1 108 ? 19.410 0.384 -29.460 1.00 61.06 108 VAL A N 1
ATOM 816 C CA . VAL A 1 108 ? 18.562 0.659 -28.293 1.00 61.06 108 VAL A CA 1
ATOM 817 C C . VAL A 1 108 ? 18.943 2.089 -27.951 1.00 61.06 108 VAL A C 1
ATOM 819 O O . VAL A 1 108 ? 20.129 2.318 -27.764 1.00 61.06 108 VAL A O 1
ATOM 822 N N . SER A 1 109 ? 18.057 3.082 -28.024 1.00 49.84 109 SER A N 1
ATOM 823 C CA . SER A 1 109 ? 18.535 4.475 -28.083 1.00 49.84 109 SER A CA 1
ATOM 824 C C . SER A 1 109 ? 19.104 4.983 -26.744 1.00 49.84 109 SER A C 1
ATOM 826 O O . SER A 1 109 ? 18.388 5.600 -25.958 1.00 49.84 109 SER A O 1
ATOM 828 N N . VAL A 1 110 ? 20.403 4.712 -26.561 1.00 39.19 110 VAL A N 1
ATOM 829 C CA . VAL A 1 110 ? 21.472 5.325 -25.754 1.00 39.19 110 VAL A CA 1
ATOM 830 C C . VAL A 1 110 ? 22.744 5.207 -26.633 1.00 39.19 110 VAL A C 1
ATOM 832 O O . VAL A 1 110 ? 22.948 4.171 -27.264 1.00 39.19 110 VAL A O 1
ATOM 835 N N . GLU A 1 111 ? 23.545 6.270 -26.775 1.00 38.91 111 GLU A N 1
ATOM 836 C CA . GLU A 1 111 ? 24.611 6.409 -27.795 1.00 38.91 111 GLU A CA 1
ATOM 837 C C . GLU A 1 111 ? 25.944 5.706 -27.413 1.00 38.91 111 GLU A C 1
ATOM 839 O O . GLU A 1 111 ? 26.708 6.289 -26.653 1.00 38.91 111 GLU A O 1
ATOM 844 N N . ASP A 1 112 ? 26.266 4.502 -27.935 1.00 48.72 112 ASP A N 1
ATOM 845 C CA . ASP A 1 112 ? 27.659 3.966 -27.992 1.00 48.72 112 ASP A CA 1
ATOM 846 C C . ASP A 1 112 ? 27.842 2.728 -28.929 1.00 48.72 112 ASP A C 1
ATOM 848 O O . ASP A 1 112 ? 26.884 2.038 -29.278 1.00 48.72 112 ASP A O 1
ATOM 852 N N . ALA A 1 113 ? 29.087 2.427 -29.331 1.00 54.00 113 ALA A N 1
ATOM 853 C CA . ALA A 1 113 ? 29.539 1.491 -30.372 1.00 54.00 113 ALA A CA 1
ATOM 854 C C . ALA A 1 113 ? 29.987 0.083 -29.880 1.00 54.00 113 ALA A C 1
ATOM 856 O O . ALA A 1 113 ? 30.906 -0.517 -30.440 1.00 54.00 113 ALA A O 1
ATOM 857 N N . THR A 1 114 ? 29.349 -0.493 -28.855 1.00 65.38 114 THR A N 1
ATOM 858 C CA . THR A 1 114 ? 29.798 -1.742 -28.180 1.00 65.38 114 THR A CA 1
ATOM 859 C C . THR A 1 114 ? 29.093 -3.040 -28.619 1.00 65.38 114 THR A C 1
ATOM 861 O O . THR A 1 114 ? 29.267 -4.091 -28.003 1.00 65.38 114 THR A O 1
ATOM 864 N N . LEU A 1 115 ? 28.337 -3.019 -29.723 1.00 70.88 115 LEU A N 1
ATOM 865 C CA . LEU A 1 115 ? 27.385 -4.080 -30.098 1.00 70.88 115 LEU A CA 1
ATOM 866 C C . LEU A 1 115 ? 27.958 -5.509 -30.198 1.00 70.88 115 LEU A C 1
ATOM 868 O O . LEU A 1 115 ? 27.245 -6.471 -29.921 1.00 70.88 115 LEU A O 1
ATOM 872 N N . GLN A 1 116 ? 29.222 -5.672 -30.605 1.00 66.94 116 GLN A N 1
ATOM 873 C CA . GLN A 1 116 ? 29.822 -6.994 -30.852 1.00 66.94 116 GLN A CA 1
ATOM 874 C C . GLN A 1 116 ? 29.906 -7.876 -29.599 1.00 66.94 116 GLN A C 1
ATOM 876 O O . GLN A 1 116 ? 29.890 -9.099 -29.713 1.00 66.94 116 GLN A O 1
ATOM 881 N N . GLN A 1 117 ? 29.984 -7.267 -28.415 1.00 77.88 117 GLN A N 1
ATOM 882 C CA . GLN A 1 117 ? 30.108 -7.978 -27.139 1.00 77.88 117 GLN A CA 1
ATOM 883 C C . GLN A 1 117 ? 28.746 -8.285 -26.496 1.00 77.88 117 GLN A C 1
ATOM 885 O O . GLN A 1 117 ? 28.695 -8.909 -25.438 1.00 77.88 117 GLN A O 1
ATOM 890 N N . GLY A 1 118 ? 27.649 -7.865 -27.134 1.00 77.56 118 GLY A N 1
ATOM 891 C CA . GLY A 1 118 ? 26.346 -7.772 -26.488 1.00 77.56 118 GLY A CA 1
ATOM 892 C C . GLY A 1 118 ? 26.243 -6.538 -25.585 1.00 77.56 118 GLY A C 1
ATOM 893 O O . GLY A 1 118 ? 27.234 -5.889 -25.251 1.00 77.56 118 GLY A O 1
ATOM 894 N N . LEU A 1 119 ? 25.017 -6.186 -25.214 1.00 85.69 119 LEU A N 1
ATOM 895 C CA . LEU A 1 119 ? 24.699 -5.049 -24.357 1.00 85.69 119 LEU A CA 1
ATOM 896 C C . LEU A 1 119 ? 24.109 -5.561 -23.046 1.00 85.69 119 LEU A C 1
ATOM 898 O O . LEU A 1 119 ? 23.225 -6.416 -23.060 1.00 85.69 119 LEU A O 1
ATOM 902 N N . ASN A 1 120 ? 24.561 -4.994 -21.928 1.00 87.81 120 ASN A N 1
ATOM 903 C CA . ASN A 1 120 ? 23.893 -5.113 -20.636 1.00 87.81 120 ASN A CA 1
ATOM 904 C C . ASN A 1 120 ? 23.106 -3.828 -20.395 1.00 87.81 120 ASN A C 1
ATOM 906 O O . ASN A 1 120 ? 23.683 -2.748 -20.283 1.00 87.81 120 ASN A O 1
ATOM 910 N N . LEU A 1 121 ? 21.790 -3.954 -20.345 1.00 90.31 121 LEU A N 1
ATOM 911 C CA . LEU A 1 121 ? 20.845 -2.860 -20.216 1.00 90.31 121 LEU A CA 1
ATOM 912 C C . LEU A 1 121 ? 20.075 -3.030 -18.901 1.00 90.31 121 LEU A C 1
ATOM 914 O O . LEU A 1 121 ? 19.809 -4.148 -18.462 1.00 90.31 121 LEU A O 1
ATOM 918 N N .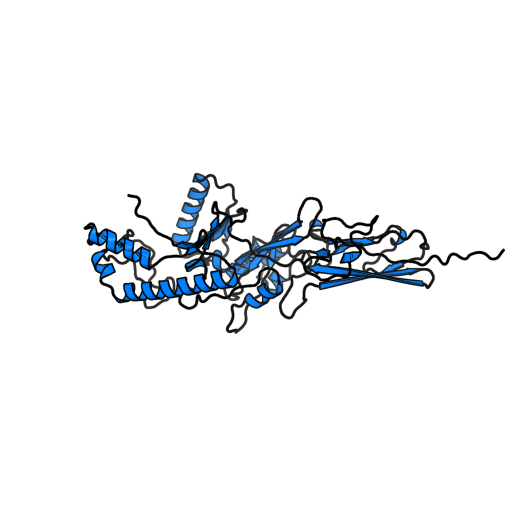 GLY A 1 122 ? 19.707 -1.916 -18.280 1.00 91.31 122 GLY A N 1
ATOM 919 C CA . GLY A 1 122 ? 18.764 -1.885 -17.167 1.00 91.31 122 GLY A CA 1
ATOM 920 C C . GLY A 1 122 ? 17.509 -1.135 -17.590 1.00 91.31 122 GLY A C 1
ATOM 921 O O . GLY A 1 122 ? 17.611 -0.132 -18.298 1.00 91.31 122 GLY A O 1
ATOM 922 N N . LEU A 1 123 ? 16.341 -1.593 -17.144 1.00 92.69 123 LEU A N 1
ATOM 923 C CA . LEU A 1 123 ? 15.070 -0.910 -17.375 1.00 92.69 123 LEU A CA 1
ATOM 924 C C . LEU A 1 123 ? 14.324 -0.689 -16.057 1.00 92.69 123 LEU A C 1
ATOM 926 O O . LEU A 1 123 ? 14.101 -1.629 -15.299 1.00 92.69 123 LEU A O 1
ATOM 930 N N . ASP A 1 124 ? 13.901 0.545 -15.812 1.00 94.69 124 ASP A N 1
ATOM 931 C CA . ASP A 1 124 ? 12.975 0.915 -14.746 1.00 94.69 124 ASP A CA 1
ATOM 932 C C . ASP A 1 124 ? 11.853 1.824 -15.273 1.00 94.69 124 ASP A C 1
ATOM 934 O O . ASP A 1 124 ? 11.864 2.280 -16.420 1.00 94.69 124 ASP A O 1
ATOM 938 N N . ALA A 1 125 ? 10.827 2.035 -14.446 1.00 94.00 125 ALA A N 1
ATOM 939 C CA . ALA A 1 125 ? 9.731 2.949 -14.741 1.00 94.00 125 ALA A CA 1
ATOM 940 C C . ALA A 1 125 ? 9.839 4.238 -13.921 1.00 94.00 125 ALA A C 1
ATOM 942 O O . ALA A 1 125 ? 10.250 4.228 -12.760 1.00 94.00 125 ALA A O 1
ATOM 943 N N . ARG A 1 126 ? 9.359 5.343 -14.497 1.00 92.19 126 ARG A N 1
ATOM 944 C CA . ARG A 1 126 ? 9.210 6.628 -13.790 1.00 92.19 126 ARG A CA 1
ATOM 945 C C . ARG A 1 126 ? 7.971 6.704 -12.906 1.00 92.19 126 ARG A C 1
ATOM 947 O O . ARG A 1 126 ? 7.880 7.577 -12.047 1.00 92.19 126 ARG A O 1
ATOM 954 N N . ASP A 1 127 ? 7.005 5.832 -13.164 1.00 91.25 127 ASP A N 1
ATOM 955 C CA . ASP A 1 127 ? 5.713 5.821 -12.496 1.00 91.25 127 ASP A CA 1
ATOM 956 C C . ASP A 1 127 ? 5.126 4.408 -12.493 1.00 91.25 127 ASP A C 1
ATOM 958 O O . ASP A 1 127 ? 5.617 3.493 -13.154 1.00 91.25 127 ASP A O 1
ATOM 962 N N . THR A 1 128 ? 4.066 4.254 -11.719 1.00 94.19 128 THR A N 1
ATOM 963 C CA . THR A 1 128 ? 3.294 3.023 -11.564 1.00 94.19 128 THR A CA 1
ATOM 964 C C . THR A 1 128 ? 2.125 2.996 -12.543 1.00 94.19 128 THR A C 1
ATOM 966 O O . THR A 1 128 ? 1.875 3.953 -13.278 1.00 94.19 128 THR A O 1
ATOM 969 N N . ARG A 1 129 ? 1.384 1.890 -12.544 1.00 92.50 129 ARG A N 1
ATOM 970 C CA . ARG A 1 129 ? 0.145 1.760 -13.313 1.00 92.50 129 ARG A CA 1
ATOM 971 C C . ARG A 1 129 ? -0.884 2.753 -12.788 1.00 92.50 129 ARG A C 1
ATOM 973 O O . ARG A 1 129 ? -1.059 2.869 -11.572 1.00 92.50 129 ARG A O 1
ATOM 980 N N . ARG A 1 130 ? -1.568 3.459 -13.690 1.00 90.31 130 ARG A N 1
ATOM 981 C CA . ARG A 1 130 ? -2.601 4.440 -13.332 1.00 90.31 130 ARG A CA 1
ATOM 982 C C . ARG A 1 130 ? -3.851 4.279 -14.193 1.00 90.31 130 ARG A C 1
ATOM 984 O O . ARG A 1 130 ? -3.724 3.992 -15.384 1.00 90.31 130 ARG A O 1
ATOM 991 N N . PRO A 1 131 ? -5.045 4.530 -13.634 1.00 90.00 131 PRO A N 1
ATOM 992 C CA . PRO A 1 131 ? -6.276 4.547 -14.414 1.00 90.00 131 PRO A CA 1
ATOM 993 C C . PRO A 1 131 ? -6.220 5.658 -15.468 1.00 90.00 131 PRO A C 1
ATOM 995 O O . PRO A 1 131 ? -5.739 6.760 -15.197 1.00 90.00 131 PRO A O 1
ATOM 998 N N . GLY A 1 132 ? -6.654 5.346 -16.692 1.00 83.25 132 GLY A N 1
ATOM 999 C CA . GLY A 1 132 ? -6.630 6.277 -17.830 1.00 83.25 132 GLY A CA 1
ATOM 1000 C C . GLY A 1 132 ? -5.232 6.724 -18.286 1.00 83.25 132 GLY A C 1
ATOM 1001 O O . GLY A 1 132 ? -5.128 7.586 -19.156 1.00 83.25 132 GLY A O 1
ATOM 1002 N N . GLY A 1 133 ? -4.169 6.169 -17.699 1.00 84.75 133 GLY A N 1
ATOM 1003 C CA . GLY A 1 133 ? -2.781 6.481 -18.014 1.00 84.75 133 GLY A CA 1
ATOM 1004 C C . GLY A 1 133 ? -2.075 5.323 -18.709 1.00 84.75 133 GLY A C 1
ATOM 1005 O O . GLY A 1 133 ? -2.665 4.565 -19.477 1.00 84.75 133 GLY A O 1
ATOM 1006 N N . TRP A 1 134 ? -0.780 5.190 -18.432 1.00 87.12 134 TRP A N 1
ATOM 1007 C CA . TRP A 1 134 ? -0.010 4.043 -18.888 1.00 87.12 134 TRP A CA 1
ATOM 1008 C C . TRP A 1 134 ? -0.460 2.769 -18.160 1.00 87.12 134 TRP A C 1
ATOM 1010 O O . TRP A 1 134 ? -0.506 2.720 -16.929 1.00 87.12 134 TRP A O 1
ATOM 1020 N N . ASP A 1 135 ? -0.761 1.727 -18.934 1.00 84.62 135 ASP A N 1
ATOM 1021 C CA . ASP A 1 135 ? -1.253 0.432 -18.449 1.00 84.62 135 ASP A CA 1
ATOM 1022 C C . ASP A 1 135 ? -0.168 -0.424 -17.772 1.00 84.62 135 ASP A C 1
ATOM 1024 O O . ASP A 1 135 ? -0.460 -1.496 -17.235 1.00 84.62 135 ASP A O 1
ATOM 1028 N N . GLY A 1 136 ? 1.080 0.053 -17.778 1.00 89.12 136 GLY A N 1
ATOM 1029 C CA . GLY A 1 136 ? 2.233 -0.619 -17.200 1.00 89.12 136 GLY A CA 1
ATOM 1030 C C . GLY A 1 136 ? 2.998 -1.513 -18.169 1.00 89.12 136 GLY A C 1
ATOM 1031 O O . GLY A 1 136 ? 3.967 -2.143 -17.753 1.00 89.12 136 GLY A O 1
ATOM 1032 N N . ARG A 1 137 ? 2.599 -1.613 -19.443 1.00 89.19 137 ARG A N 1
ATOM 1033 C CA . ARG A 1 137 ? 3.228 -2.518 -20.415 1.00 89.19 137 ARG A CA 1
ATOM 1034 C C . ARG A 1 137 ? 4.220 -1.784 -21.301 1.00 89.19 137 ARG A C 1
ATOM 1036 O O . ARG A 1 137 ? 3.963 -0.684 -21.785 1.00 89.19 137 ARG A O 1
ATOM 1043 N N . VAL A 1 138 ? 5.358 -2.418 -21.557 1.00 89.12 138 VAL A N 1
ATOM 1044 C CA . VAL A 1 138 ? 6.379 -1.902 -22.473 1.00 89.12 138 VAL A CA 1
ATOM 1045 C C . VAL A 1 138 ? 6.843 -3.007 -23.412 1.00 89.12 138 VAL A C 1
ATOM 1047 O O . VAL A 1 138 ? 6.912 -4.181 -23.045 1.00 89.12 138 VAL A O 1
ATOM 1050 N N . THR A 1 139 ? 7.147 -2.628 -24.650 1.00 89.88 139 THR A N 1
ATOM 1051 C CA . THR A 1 139 ? 7.859 -3.482 -25.602 1.00 89.88 139 THR A CA 1
ATOM 1052 C C . THR A 1 139 ? 9.190 -2.821 -25.911 1.00 89.88 139 THR A C 1
ATOM 1054 O O . THR A 1 139 ? 9.217 -1.714 -26.446 1.00 89.88 139 THR A O 1
ATOM 1057 N N . VAL A 1 140 ? 10.288 -3.496 -25.591 1.00 89.75 140 VAL A N 1
ATOM 1058 C CA . VAL A 1 140 ? 11.631 -3.051 -25.963 1.00 89.75 140 VAL A CA 1
ATOM 1059 C C . VAL A 1 140 ? 11.993 -3.730 -27.270 1.00 89.75 140 VAL A C 1
ATOM 1061 O O . VAL A 1 140 ? 12.060 -4.956 -27.328 1.00 89.75 140 VAL A O 1
ATOM 1064 N N . ARG A 1 141 ? 12.206 -2.935 -28.320 1.00 89.88 141 ARG A N 1
ATOM 1065 C CA . ARG A 1 141 ? 12.629 -3.419 -29.636 1.00 89.88 141 ARG A CA 1
ATOM 1066 C C . ARG A 1 141 ? 14.114 -3.149 -29.827 1.00 89.88 141 ARG A C 1
ATOM 1068 O O . ARG A 1 141 ? 14.537 -1.997 -29.844 1.00 89.88 141 ARG A O 1
ATOM 1075 N N . PHE A 1 142 ? 14.880 -4.206 -30.033 1.00 89.88 142 PHE A N 1
ATOM 1076 C CA . PHE A 1 142 ? 16.288 -4.150 -30.388 1.00 89.88 142 PHE A CA 1
ATOM 1077 C C . PHE A 1 142 ? 16.435 -4.302 -31.901 1.00 89.88 142 PHE A C 1
ATOM 1079 O O . PHE A 1 142 ? 15.904 -5.242 -32.486 1.00 89.88 142 PHE A O 1
ATOM 1086 N N . THR A 1 143 ? 17.114 -3.360 -32.557 1.00 88.94 143 THR A N 1
ATOM 1087 C CA . THR A 1 143 ? 17.345 -3.394 -34.012 1.00 88.94 143 THR A CA 1
ATOM 1088 C C . THR A 1 143 ? 18.835 -3.301 -34.297 1.00 88.94 143 THR A C 1
ATOM 1090 O O . THR A 1 143 ? 19.501 -2.425 -33.760 1.00 88.94 143 THR A O 1
ATOM 1093 N N . VAL A 1 144 ? 19.351 -4.180 -35.151 1.00 87.06 144 VAL A N 1
ATOM 1094 C CA . VAL A 1 144 ? 20.754 -4.244 -35.574 1.00 87.06 144 VAL A CA 1
ATOM 1095 C C . VAL A 1 144 ? 20.852 -3.949 -37.065 1.00 87.06 144 VAL A C 1
ATOM 1097 O O . VAL A 1 144 ? 20.143 -4.561 -37.863 1.00 87.06 144 VAL A O 1
ATOM 1100 N N . HIS A 1 145 ? 21.757 -3.045 -37.433 1.00 86.19 145 HIS A N 1
ATOM 1101 C CA . HIS A 1 145 ? 22.115 -2.692 -38.801 1.00 86.19 145 HIS A CA 1
ATOM 1102 C C . HIS A 1 145 ? 23.585 -3.049 -39.065 1.00 86.19 145 HIS A C 1
ATOM 1104 O O . HIS A 1 145 ? 24.486 -2.558 -38.387 1.00 86.19 145 HIS A O 1
ATOM 1110 N N . ASP A 1 146 ? 23.849 -3.883 -40.072 1.00 83.75 146 ASP A N 1
ATOM 1111 C CA . ASP A 1 146 ? 25.220 -4.210 -40.482 1.00 83.75 146 ASP A CA 1
ATOM 1112 C C . ASP A 1 146 ? 25.306 -4.478 -41.990 1.00 83.75 146 ASP A C 1
ATOM 1114 O O . ASP A 1 146 ? 24.515 -5.237 -42.552 1.00 83.75 146 ASP A O 1
ATOM 1118 N N . ARG A 1 147 ? 26.266 -3.827 -42.663 1.00 84.88 147 ARG A N 1
ATOM 1119 C CA . ARG A 1 147 ? 26.530 -3.948 -44.114 1.00 84.88 147 ARG A CA 1
ATOM 1120 C C . ARG A 1 147 ? 25.267 -3.894 -44.994 1.00 84.88 147 ARG A C 1
ATOM 1122 O O . ARG A 1 147 ? 25.104 -4.691 -45.916 1.00 84.88 147 ARG A O 1
ATOM 1129 N N . GLY A 1 148 ? 24.356 -2.966 -44.698 1.00 82.50 148 GLY A N 1
ATOM 1130 C CA . GLY A 1 148 ? 23.105 -2.781 -45.448 1.00 82.50 148 GLY A CA 1
ATOM 1131 C C . GLY A 1 148 ? 21.997 -3.799 -45.139 1.00 82.50 148 GLY A C 1
ATOM 1132 O O . GLY A 1 148 ? 20.929 -3.724 -45.740 1.00 82.50 148 GLY A O 1
ATOM 1133 N N . LYS A 1 149 ? 22.215 -4.729 -44.200 1.00 84.94 149 LYS A N 1
ATOM 1134 C CA . LYS A 1 149 ? 21.190 -5.634 -43.661 1.00 84.94 149 LYS A CA 1
ATOM 1135 C C . LYS A 1 149 ? 20.646 -5.098 -42.334 1.00 84.94 149 LYS A C 1
ATOM 1137 O O . LYS A 1 149 ? 21.359 -4.415 -41.603 1.00 84.94 149 LYS A O 1
ATOM 1142 N N . MET A 1 150 ? 19.399 -5.451 -42.021 1.00 87.69 150 MET A N 1
ATOM 1143 C CA . MET A 1 150 ? 18.729 -5.133 -40.757 1.00 87.69 150 MET A CA 1
ATOM 1144 C C . MET A 1 150 ? 18.153 -6.414 -40.139 1.00 87.69 150 MET A C 1
ATOM 1146 O O . MET A 1 150 ? 17.554 -7.217 -40.853 1.00 87.69 150 MET A O 1
ATOM 1150 N N . SER A 1 151 ? 18.287 -6.576 -38.823 1.00 89.94 151 SER A N 1
ATOM 1151 C CA . SER A 1 151 ? 17.533 -7.547 -38.022 1.00 89.94 151 SER A CA 1
ATOM 1152 C C . SER A 1 151 ? 16.916 -6.847 -36.823 1.00 89.94 151 SER A C 1
ATOM 1154 O O . SER A 1 151 ? 17.504 -5.911 -36.291 1.00 89.94 151 SER A O 1
ATOM 1156 N N . ALA A 1 152 ? 15.756 -7.306 -36.367 1.00 91.31 152 ALA A N 1
ATOM 1157 C CA . ALA A 1 152 ? 15.141 -6.790 -35.155 1.00 91.31 152 ALA A CA 1
ATOM 1158 C C . ALA A 1 152 ? 14.479 -7.898 -34.353 1.00 91.31 152 ALA A C 1
ATOM 1160 O O . ALA A 1 152 ? 14.051 -8.903 -34.915 1.00 91.31 152 ALA A O 1
ATOM 1161 N N . ASP A 1 153 ? 14.372 -7.660 -33.059 1.00 93.94 153 ASP A N 1
ATOM 1162 C CA . ASP A 1 153 ? 13.771 -8.566 -32.100 1.00 93.94 153 ASP A CA 1
ATOM 1163 C C . ASP A 1 153 ? 13.252 -7.766 -30.897 1.00 93.94 153 ASP A C 1
ATOM 1165 O O . ASP A 1 153 ? 13.619 -6.601 -30.712 1.00 93.94 153 ASP A O 1
ATOM 1169 N N . SER A 1 154 ? 12.342 -8.348 -30.123 1.00 92.75 154 SER A N 1
ATOM 1170 C CA . SER A 1 154 ? 11.622 -7.629 -29.077 1.00 92.75 154 SER A CA 1
ATOM 1171 C C . SER A 1 154 ? 11.447 -8.460 -27.820 1.00 92.75 154 SER A C 1
ATOM 1173 O O . SER A 1 154 ? 11.285 -9.674 -27.877 1.00 92.75 154 SER A O 1
ATOM 1175 N N . VAL A 1 155 ? 11.363 -7.777 -26.684 1.00 94.00 155 VAL A N 1
ATOM 1176 C CA . VAL A 1 155 ? 10.917 -8.358 -25.418 1.00 94.00 155 VAL A CA 1
ATOM 1177 C C . VAL A 1 155 ? 9.830 -7.491 -24.802 1.00 94.00 155 VAL A C 1
ATOM 1179 O O . VAL A 1 155 ? 9.829 -6.264 -24.938 1.00 94.00 155 VAL A O 1
ATOM 1182 N N . LYS A 1 156 ? 8.863 -8.144 -24.166 1.00 92.56 156 LYS A N 1
ATOM 1183 C CA . LYS A 1 156 ? 7.722 -7.510 -23.520 1.00 92.56 156 LYS A CA 1
ATOM 1184 C C . LYS A 1 156 ? 7.866 -7.608 -22.014 1.00 92.56 156 LYS A C 1
ATOM 1186 O O . LYS A 1 156 ? 8.153 -8.675 -21.479 1.00 92.56 156 LYS A O 1
ATOM 1191 N N . LEU A 1 157 ? 7.643 -6.482 -21.347 1.00 92.69 157 LEU A N 1
ATOM 1192 C CA . LEU A 1 157 ? 7.695 -6.393 -19.897 1.00 92.69 157 LEU A CA 1
ATOM 1193 C C . LEU A 1 157 ? 6.453 -5.695 -19.350 1.00 92.69 157 LEU A C 1
ATOM 1195 O O . LEU A 1 157 ? 5.764 -4.957 -20.066 1.00 92.69 157 LEU A O 1
ATOM 1199 N N . ARG A 1 158 ? 6.194 -5.903 -18.061 1.00 92.31 158 ARG A N 1
ATOM 1200 C CA . ARG A 1 158 ? 5.199 -5.149 -17.297 1.00 92.31 158 ARG A CA 1
ATOM 1201 C C . ARG A 1 158 ? 5.803 -4.571 -16.022 1.00 92.31 158 ARG A C 1
ATOM 1203 O O . ARG A 1 158 ? 6.582 -5.248 -15.353 1.00 92.31 158 ARG A O 1
ATOM 1210 N N . VAL A 1 159 ? 5.432 -3.342 -15.683 1.00 94.88 159 VAL A N 1
ATOM 1211 C CA . VAL A 1 159 ? 5.799 -2.761 -14.395 1.00 94.88 159 VAL A CA 1
ATOM 1212 C C . VAL A 1 159 ? 5.097 -3.547 -13.293 1.00 94.88 159 VAL A C 1
ATOM 1214 O O . VAL A 1 159 ? 3.930 -3.927 -13.429 1.00 94.88 159 VAL A O 1
ATOM 1217 N N . ALA A 1 160 ? 5.822 -3.833 -12.222 1.00 96.56 160 ALA A N 1
ATOM 1218 C CA . ALA A 1 160 ? 5.278 -4.515 -11.069 1.00 96.56 160 ALA A CA 1
ATOM 1219 C C . ALA A 1 160 ? 4.145 -3.672 -10.450 1.00 96.56 160 ALA A C 1
ATOM 1221 O O . ALA A 1 160 ? 4.287 -2.451 -10.313 1.00 96.56 160 ALA A O 1
ATOM 1222 N N . PRO A 1 161 ? 3.015 -4.298 -10.084 1.00 96.31 161 PRO A N 1
ATOM 1223 C CA . PRO A 1 161 ? 1.935 -3.606 -9.397 1.00 96.31 161 PRO A CA 1
ATOM 1224 C C . PRO A 1 161 ? 2.376 -3.175 -7.997 1.00 96.31 161 PRO A C 1
ATOM 1226 O O . PRO A 1 161 ? 3.363 -3.683 -7.452 1.00 96.31 161 PRO A O 1
ATOM 1229 N N . ILE A 1 162 ? 1.621 -2.252 -7.408 1.00 97.62 162 ILE A N 1
ATOM 1230 C CA . ILE A 1 162 ? 1.702 -1.972 -5.974 1.00 97.62 162 ILE A CA 1
ATOM 1231 C C . ILE A 1 162 ? 0.673 -2.828 -5.249 1.00 97.62 162 ILE A C 1
ATOM 1233 O O . ILE A 1 162 ? -0.502 -2.816 -5.605 1.00 97.62 162 ILE A O 1
ATOM 1237 N N . LEU A 1 163 ? 1.133 -3.547 -4.230 1.00 97.44 163 LEU A N 1
ATOM 1238 C CA . LEU A 1 163 ? 0.315 -4.389 -3.367 1.00 97.44 163 LEU A CA 1
ATOM 1239 C C . LEU A 1 163 ? 0.320 -3.836 -1.943 1.00 97.44 163 LEU A C 1
ATOM 1241 O O . LEU A 1 163 ? 1.355 -3.364 -1.470 1.00 97.44 163 LEU A O 1
ATOM 1245 N N . THR A 1 164 ? -0.808 -3.912 -1.245 1.00 96.81 164 THR A N 1
ATOM 1246 C CA . THR A 1 164 ? -0.894 -3.611 0.189 1.00 96.81 164 THR A CA 1
ATOM 1247 C C . THR A 1 164 ? -0.505 -4.826 1.024 1.00 96.81 164 THR A C 1
ATOM 1249 O O . THR A 1 164 ? -0.602 -5.980 0.586 1.00 96.81 164 THR A O 1
ATOM 1252 N N . TYR A 1 165 ? -0.045 -4.574 2.247 1.00 95.44 165 TYR A N 1
ATOM 1253 C CA . TYR A 1 165 ? 0.256 -5.642 3.192 1.00 95.44 165 TYR A CA 1
ATOM 1254 C C . TYR A 1 165 ? -1.018 -6.189 3.845 1.00 95.44 165 TYR A C 1
ATOM 1256 O O . TYR A 1 165 ? -1.959 -5.462 4.137 1.00 95.44 165 TYR A O 1
ATOM 1264 N N . HIS A 1 166 ? -1.018 -7.490 4.128 1.00 91.00 166 HIS A N 1
ATOM 1265 C CA . HIS A 1 166 ? -2.002 -8.123 5.012 1.00 91.00 166 HIS A CA 1
ATOM 1266 C C . HIS A 1 166 ? -1.472 -8.163 6.455 1.00 91.00 166 HIS A C 1
ATOM 1268 O O . HIS A 1 166 ? -0.266 -8.322 6.643 1.00 91.00 166 HIS A O 1
ATOM 1274 N N . HIS A 1 167 ? -2.342 -8.128 7.470 1.00 88.56 167 HIS A N 1
ATOM 1275 C CA . HIS A 1 167 ? -1.951 -8.112 8.894 1.00 88.56 167 HIS A CA 1
ATOM 1276 C C . HIS A 1 167 ? -1.157 -9.341 9.374 1.00 88.56 167 HIS A C 1
ATOM 1278 O O . HIS A 1 167 ? -0.583 -9.320 10.458 1.00 88.56 167 HIS A O 1
ATOM 1284 N N . SER A 1 168 ? -1.106 -10.416 8.584 1.00 86.31 168 SER A N 1
ATOM 1285 C CA . SER A 1 168 ? -0.256 -11.582 8.863 1.00 86.31 168 SER A CA 1
ATOM 1286 C C . SER A 1 168 ? 1.208 -11.400 8.443 1.00 86.31 168 SER A C 1
ATOM 1288 O O . SER A 1 168 ? 2.028 -12.272 8.725 1.00 86.31 168 SER A O 1
ATOM 1290 N N . HIS A 1 169 ? 1.551 -10.317 7.739 1.00 90.19 169 HIS A N 1
ATOM 1291 C CA . HIS A 1 169 ? 2.939 -10.022 7.389 1.00 90.19 169 HIS A CA 1
ATOM 1292 C C . HIS A 1 169 ? 3.721 -9.577 8.626 1.00 90.19 169 HIS A C 1
ATOM 1294 O O . HIS A 1 169 ? 3.186 -8.944 9.535 1.00 90.19 169 HIS A O 1
ATOM 1300 N N . SER A 1 170 ? 5.016 -9.889 8.652 1.00 89.38 170 SER A N 1
ATOM 1301 C CA . SER A 1 170 ? 5.896 -9.466 9.739 1.00 89.38 170 SER A CA 1
ATOM 1302 C C . SER A 1 170 ? 5.998 -7.942 9.811 1.00 89.38 170 SER A C 1
ATOM 1304 O O . SER A 1 170 ? 6.240 -7.271 8.805 1.00 89.38 170 SER A O 1
ATOM 1306 N N . VAL A 1 171 ? 5.861 -7.400 11.021 1.00 91.25 171 VAL A N 1
ATOM 1307 C CA . VAL A 1 171 ? 6.007 -5.965 11.277 1.00 91.25 171 VAL A CA 1
ATOM 1308 C C . VAL A 1 171 ? 7.465 -5.558 11.079 1.00 91.25 171 VAL A C 1
ATOM 1310 O O . VAL A 1 171 ? 8.368 -6.128 11.687 1.00 91.25 171 VAL A O 1
ATOM 1313 N N . HIS A 1 172 ? 7.692 -4.559 10.226 1.00 91.19 172 HIS A N 1
ATOM 1314 C CA . HIS A 1 172 ? 9.020 -3.990 9.995 1.00 91.19 172 HIS A CA 1
ATOM 1315 C C . HIS A 1 172 ? 9.260 -2.708 10.798 1.00 91.19 172 HIS A C 1
ATOM 1317 O O . HIS A 1 172 ? 10.371 -2.458 11.251 1.00 91.19 172 HIS A O 1
ATOM 1323 N N . GLN A 1 173 ? 8.234 -1.869 10.923 1.00 93.50 173 GLN A N 1
ATOM 1324 C CA . GLN A 1 173 ? 8.301 -0.561 11.561 1.00 93.50 173 GLN A CA 1
ATOM 1325 C C . GLN A 1 173 ? 6.915 -0.195 12.088 1.00 93.50 173 GLN A C 1
ATOM 1327 O O . GLN A 1 173 ? 5.908 -0.538 11.471 1.00 93.50 173 GLN A O 1
ATOM 1332 N N . ILE A 1 174 ? 6.878 0.519 13.206 1.00 95.00 174 ILE A N 1
ATOM 1333 C CA . ILE A 1 174 ? 5.665 1.076 13.796 1.00 95.00 174 ILE A CA 1
ATOM 1334 C C . ILE A 1 174 ? 5.649 2.577 13.510 1.00 95.00 174 ILE A C 1
ATOM 1336 O O . ILE A 1 174 ? 6.669 3.256 13.641 1.00 95.00 174 ILE A O 1
ATOM 1340 N N . LEU A 1 175 ? 4.496 3.098 13.103 1.00 94.81 175 LEU A N 1
ATOM 1341 C CA . LEU A 1 175 ? 4.322 4.485 12.684 1.00 94.81 175 LEU A CA 1
ATOM 1342 C C . LEU A 1 175 ? 3.249 5.137 13.558 1.00 94.81 175 LEU A C 1
ATOM 1344 O O . LEU A 1 175 ? 2.181 4.571 13.762 1.00 94.81 175 LEU A O 1
ATOM 1348 N N . THR A 1 176 ? 3.528 6.326 14.083 1.00 93.56 176 THR A N 1
ATOM 1349 C CA . THR A 1 176 ? 2.562 7.111 14.863 1.00 93.56 176 THR A CA 1
ATOM 1350 C C . THR A 1 176 ? 2.777 8.605 14.640 1.00 93.56 176 THR A C 1
ATOM 1352 O O . THR A 1 176 ? 3.777 9.016 14.051 1.00 93.56 176 THR A O 1
ATOM 1355 N N . THR A 1 177 ? 1.858 9.441 15.108 1.00 91.75 177 THR A N 1
ATOM 1356 C CA . THR A 1 177 ? 2.039 10.896 15.151 1.00 91.75 177 THR A CA 1
ATOM 1357 C C . THR A 1 177 ? 2.592 11.294 16.515 1.00 91.75 177 THR A C 1
ATOM 1359 O O . THR A 1 177 ? 2.150 10.796 17.544 1.00 91.75 177 THR A O 1
ATOM 1362 N N . ALA A 1 178 ? 3.592 12.174 16.546 1.00 87.75 178 ALA A N 1
ATOM 1363 C CA . ALA A 1 178 ? 4.311 12.564 17.757 1.00 87.75 178 ALA A CA 1
ATOM 1364 C C . ALA A 1 178 ? 3.434 13.336 18.755 1.00 87.75 178 ALA A C 1
ATOM 1366 O O . ALA A 1 178 ? 3.751 13.376 19.941 1.00 87.75 178 ALA A O 1
ATOM 1367 N N . GLY A 1 179 ? 2.369 13.989 18.276 1.00 78.38 179 GLY A N 1
ATOM 1368 C CA . GLY A 1 179 ? 1.485 14.828 19.089 1.00 78.38 179 GLY A CA 1
ATOM 1369 C C . GLY A 1 179 ? 2.073 16.187 19.492 1.00 78.38 179 GLY A C 1
ATOM 1370 O O . GLY A 1 179 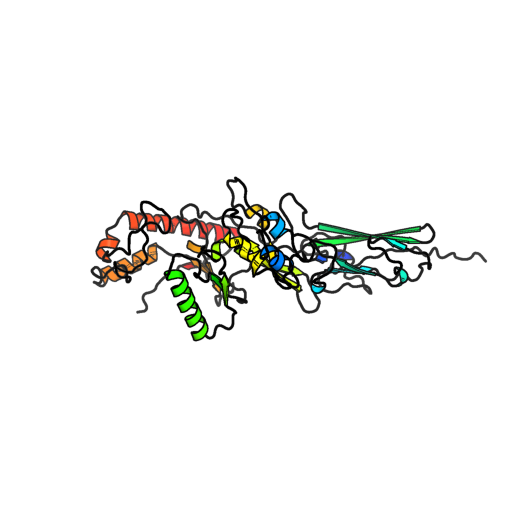? 1.403 16.953 20.176 1.00 78.38 179 GLY A O 1
ATOM 1371 N N . ASN A 1 180 ? 3.295 16.516 19.061 1.00 71.75 180 ASN A N 1
ATOM 1372 C CA . ASN A 1 180 ? 4.028 17.726 19.458 1.00 71.75 180 ASN A CA 1
ATOM 1373 C C . ASN A 1 180 ? 3.449 19.039 18.899 1.00 71.75 180 ASN A C 1
ATOM 1375 O O . ASN A 1 180 ? 3.616 20.076 19.530 1.00 71.75 180 ASN A O 1
ATOM 1379 N N . ASN A 1 181 ? 2.777 18.998 17.745 1.00 63.53 181 ASN A N 1
ATOM 1380 C CA . ASN A 1 181 ? 2.146 20.167 17.117 1.00 63.53 181 ASN A CA 1
ATOM 1381 C C . ASN A 1 181 ? 0.631 20.225 17.350 1.00 63.53 181 ASN A C 1
ATOM 1383 O O . ASN A 1 181 ? -0.071 20.974 16.681 1.00 63.53 181 ASN A O 1
ATOM 1387 N N . THR A 1 182 ? 0.111 19.417 18.272 1.00 60.25 182 THR A N 1
ATOM 1388 C CA . THR A 1 182 ? -1.326 19.335 18.531 1.00 60.25 182 THR A CA 1
ATOM 1389 C C . THR A 1 182 ? -1.677 20.167 19.759 1.00 60.25 182 THR A C 1
ATOM 1391 O O . THR A 1 182 ? -0.954 20.149 20.753 1.00 60.25 182 THR A O 1
ATOM 1394 N N . PHE A 1 183 ? -2.838 20.827 19.755 1.00 57.22 183 PHE A N 1
ATOM 1395 C CA . PHE A 1 183 ? -3.442 21.366 20.984 1.00 57.22 183 PHE A CA 1
ATOM 1396 C C . PHE A 1 183 ? -3.938 20.248 21.934 1.00 57.22 183 PHE A C 1
ATOM 1398 O O . PHE A 1 183 ? -4.585 20.520 22.943 1.00 57.22 183 PHE A O 1
ATOM 1405 N N . ASN A 1 184 ? -3.652 18.980 21.615 1.00 63.28 184 ASN A N 1
ATOM 1406 C CA . ASN A 1 184 ? -4.185 17.790 22.253 1.00 63.28 184 ASN A CA 1
ATOM 1407 C C . ASN A 1 184 ? -3.106 17.104 23.117 1.00 63.28 184 ASN A C 1
ATOM 1409 O O . ASN A 1 184 ? -2.378 16.217 22.667 1.00 63.28 184 ASN A O 1
ATOM 1413 N N . LEU A 1 185 ? -3.038 17.485 24.398 1.00 66.75 185 LEU A N 1
ATOM 1414 C CA . LEU A 1 185 ? -2.122 16.896 25.390 1.00 66.75 185 LEU A CA 1
ATOM 1415 C C . LEU A 1 185 ? -2.268 15.363 25.529 1.00 66.75 185 LEU A C 1
ATOM 1417 O O . LEU A 1 185 ? -1.333 14.695 25.979 1.00 66.75 185 LEU A O 1
ATOM 1421 N N . PHE A 1 186 ? -3.404 14.783 25.122 1.00 76.75 186 PHE A N 1
ATOM 1422 C CA . PHE A 1 186 ? -3.647 13.340 25.202 1.00 76.75 186 PHE A CA 1
ATOM 1423 C C . PHE A 1 186 ? -2.828 12.555 24.183 1.00 76.75 186 PHE A C 1
ATOM 1425 O O . PHE A 1 186 ? -2.378 11.458 24.510 1.00 76.75 186 PHE A O 1
ATOM 1432 N N . GLN A 1 187 ? -2.559 13.121 23.002 1.00 82.69 187 GLN A N 1
ATOM 1433 C CA . GLN A 1 187 ? -1.758 12.433 21.992 1.00 82.69 187 GLN A CA 1
ATOM 1434 C C . GLN A 1 187 ? -0.319 12.236 22.472 1.00 82.69 187 GLN A C 1
ATOM 1436 O O . GLN A 1 187 ? 0.202 11.125 22.429 1.00 82.69 187 GLN A O 1
ATOM 1441 N N . ALA A 1 188 ? 0.315 13.287 22.999 1.00 81.81 188 ALA A N 1
ATOM 1442 C CA . ALA A 1 188 ? 1.675 13.183 23.526 1.00 81.81 188 ALA A CA 1
ATOM 1443 C C . ALA A 1 188 ? 1.760 12.170 24.686 1.00 81.81 188 ALA A C 1
ATOM 1445 O O . ALA A 1 188 ? 2.697 11.371 24.752 1.00 81.81 188 ALA A O 1
ATOM 1446 N N . LYS A 1 189 ? 0.748 12.148 25.568 1.00 84.69 189 LYS A N 1
ATOM 1447 C CA . LYS A 1 189 ? 0.650 11.170 26.662 1.00 84.69 189 LYS A CA 1
ATOM 1448 C C . LYS A 1 189 ? 0.481 9.740 26.143 1.00 84.69 189 LYS A C 1
ATOM 1450 O O . LYS A 1 189 ? 1.175 8.846 26.624 1.00 84.69 189 LYS A O 1
ATOM 1455 N N . PHE A 1 190 ? -0.395 9.526 25.160 1.00 88.50 190 PHE A N 1
ATOM 1456 C CA . PHE A 1 190 ? -0.580 8.230 24.506 1.00 88.50 190 PHE A CA 1
ATOM 1457 C C . PHE A 1 190 ? 0.727 7.739 23.883 1.00 88.50 190 PHE A C 1
ATOM 1459 O O . PHE A 1 190 ? 1.155 6.628 24.174 1.00 88.50 190 PHE A O 1
ATOM 1466 N N . VAL A 1 191 ? 1.408 8.581 23.103 1.00 89.81 191 VAL A N 1
ATOM 1467 C CA . VAL A 1 191 ? 2.671 8.223 22.442 1.00 89.81 191 VAL A CA 1
ATOM 1468 C C . VAL A 1 191 ? 3.749 7.875 23.464 1.00 89.81 191 VAL A C 1
ATOM 1470 O O . VAL A 1 191 ? 4.489 6.920 23.251 1.00 89.81 191 VAL A O 1
ATOM 1473 N N . SER A 1 192 ? 3.832 8.604 24.581 1.00 89.19 192 SER A N 1
ATOM 1474 C CA . SER A 1 192 ? 4.773 8.284 25.660 1.00 89.19 192 SER A CA 1
ATOM 1475 C C . SER A 1 192 ? 4.463 6.940 26.326 1.00 89.19 192 SER A C 1
ATOM 1477 O O . SER A 1 192 ? 5.387 6.181 26.605 1.00 89.19 192 SER A O 1
ATOM 1479 N N . ALA A 1 193 ? 3.188 6.645 26.594 1.00 92.00 193 ALA A N 1
ATOM 1480 C CA . ALA A 1 193 ? 2.777 5.368 27.176 1.00 92.00 193 ALA A CA 1
ATOM 1481 C C . ALA A 1 193 ? 2.997 4.204 26.198 1.00 92.00 193 ALA A C 1
ATOM 1483 O O . ALA A 1 193 ? 3.437 3.130 26.598 1.00 92.00 193 ALA A O 1
ATOM 1484 N N . PHE A 1 194 ? 2.740 4.433 24.912 1.00 93.12 194 PHE A N 1
ATOM 1485 C CA . PHE A 1 194 ? 2.955 3.456 23.854 1.00 93.12 194 PHE A CA 1
ATOM 1486 C C . PHE A 1 194 ? 4.440 3.110 23.692 1.00 93.12 194 PHE A C 1
ATOM 1488 O O . PHE A 1 194 ? 4.788 1.936 23.637 1.00 93.12 194 PHE A O 1
ATOM 1495 N N . ASP A 1 195 ? 5.323 4.111 23.703 1.00 91.38 195 ASP A N 1
ATOM 1496 C CA . ASP A 1 195 ? 6.782 3.923 23.662 1.00 91.38 195 ASP A CA 1
ATOM 1497 C C . ASP A 1 195 ? 7.277 3.079 24.853 1.00 91.38 195 ASP A C 1
ATOM 1499 O O . ASP A 1 195 ? 8.050 2.137 24.684 1.00 91.38 195 ASP A O 1
ATOM 1503 N N . ALA A 1 196 ? 6.761 3.359 26.057 1.00 93.00 196 ALA A N 1
ATOM 1504 C CA . ALA A 1 196 ? 7.071 2.585 27.257 1.00 93.00 196 ALA A CA 1
ATOM 1505 C C . ALA A 1 196 ? 6.589 1.127 27.156 1.00 93.00 196 ALA A C 1
ATOM 1507 O O . ALA A 1 196 ? 7.339 0.215 27.496 1.00 93.00 196 ALA A O 1
ATOM 1508 N N . ALA A 1 197 ? 5.379 0.898 26.636 1.00 94.81 197 ALA A N 1
ATOM 1509 C CA . ALA A 1 197 ? 4.838 -0.446 26.446 1.00 94.81 197 ALA A CA 1
ATOM 1510 C C . ALA A 1 197 ? 5.644 -1.257 25.417 1.00 94.81 197 ALA A C 1
ATOM 1512 O O . ALA A 1 197 ? 5.917 -2.436 25.634 1.00 94.81 197 ALA A O 1
ATOM 1513 N N . LEU A 1 198 ? 6.071 -0.639 24.308 1.00 93.00 198 LEU A N 1
ATOM 1514 C CA . LEU A 1 198 ? 6.930 -1.298 23.317 1.00 93.00 198 LEU A CA 1
ATOM 1515 C C . LEU A 1 198 ? 8.282 -1.706 23.917 1.00 93.00 198 LEU A C 1
ATOM 1517 O O . LEU A 1 198 ? 8.765 -2.806 23.636 1.00 93.00 198 LEU A O 1
ATOM 1521 N N . ALA A 1 199 ? 8.862 -0.849 24.763 1.00 91.00 199 ALA A N 1
ATOM 1522 C CA . ALA A 1 199 ? 10.091 -1.153 25.488 1.00 91.00 199 ALA A CA 1
ATOM 1523 C C . ALA A 1 199 ? 9.899 -2.306 26.489 1.00 91.00 199 ALA A C 1
ATOM 1525 O O . ALA A 1 199 ? 10.714 -3.223 26.524 1.00 91.00 199 ALA A O 1
ATOM 1526 N N . GLU A 1 200 ? 8.807 -2.302 27.257 1.00 93.62 200 GLU A N 1
ATOM 1527 C CA . GLU A 1 200 ? 8.479 -3.363 28.220 1.00 93.62 200 GLU A CA 1
ATOM 1528 C C . GLU A 1 200 ? 8.280 -4.727 27.540 1.00 93.62 200 GLU A C 1
ATOM 1530 O O . GLU A 1 200 ? 8.767 -5.750 28.022 1.00 93.62 200 GLU A O 1
ATOM 1535 N N . MET A 1 201 ? 7.625 -4.741 26.377 1.00 92.12 201 MET A N 1
ATOM 1536 C CA . MET A 1 201 ? 7.382 -5.955 25.593 1.00 92.12 201 MET A CA 1
ATOM 1537 C C . MET A 1 201 ? 8.605 -6.435 24.789 1.00 92.12 201 MET A C 1
ATOM 1539 O O . MET A 1 201 ? 8.516 -7.464 24.120 1.00 92.12 201 MET A O 1
ATOM 1543 N N . ASN A 1 202 ? 9.738 -5.721 24.830 1.00 89.88 202 ASN A N 1
ATOM 1544 C CA . ASN A 1 202 ? 10.923 -5.977 23.998 1.00 89.88 202 ASN A CA 1
ATOM 1545 C C . ASN A 1 202 ? 10.601 -6.053 22.492 1.00 89.88 202 ASN A C 1
ATOM 1547 O O . ASN A 1 202 ? 11.105 -6.915 21.763 1.00 89.88 202 ASN A O 1
ATOM 1551 N N . VAL A 1 203 ? 9.740 -5.155 22.006 1.00 88.88 203 VAL A N 1
ATOM 1552 C CA . VAL A 1 203 ? 9.415 -5.076 20.579 1.00 88.88 203 VAL A CA 1
ATOM 1553 C C . VAL A 1 203 ? 10.579 -4.422 19.832 1.00 88.88 203 VAL A C 1
ATOM 1555 O O . VAL A 1 203 ? 10.814 -3.225 19.941 1.00 88.88 203 VAL A O 1
ATOM 1558 N N . ASN A 1 204 ? 11.285 -5.201 19.011 1.00 87.62 204 ASN A N 1
ATOM 1559 C CA . ASN A 1 204 ? 12.471 -4.745 18.266 1.00 87.62 204 ASN A CA 1
ATOM 1560 C C . ASN A 1 204 ? 12.157 -3.944 16.983 1.00 87.62 204 ASN A C 1
ATOM 1562 O O . ASN A 1 204 ? 13.051 -3.694 16.175 1.00 87.62 204 ASN A O 1
ATOM 1566 N N . SER A 1 205 ? 10.896 -3.566 16.754 1.00 91.44 205 SER A N 1
ATOM 1567 C CA . SER A 1 205 ? 10.504 -2.783 15.574 1.00 91.44 205 SER A CA 1
ATOM 1568 C C . SER A 1 205 ? 10.753 -1.289 15.809 1.00 91.44 205 SER A C 1
ATOM 1570 O O . SER A 1 205 ? 10.301 -0.767 16.828 1.00 91.44 205 SER A O 1
ATOM 1572 N N . PRO A 1 206 ? 11.411 -0.562 14.886 1.00 92.44 206 PRO A N 1
ATOM 1573 C CA . PRO A 1 206 ? 11.609 0.876 15.030 1.00 92.44 206 PRO A CA 1
ATOM 1574 C C . PRO A 1 206 ? 10.276 1.626 15.114 1.00 92.44 206 PRO A C 1
ATOM 1576 O O . PRO A 1 206 ? 9.348 1.324 14.364 1.00 92.44 206 PRO A O 1
ATOM 1579 N N . LEU A 1 207 ? 10.205 2.645 15.971 1.00 93.19 207 LEU A N 1
ATOM 1580 C CA . LEU A 1 207 ? 9.066 3.557 16.067 1.00 93.19 207 LEU A CA 1
ATOM 1581 C C . LEU A 1 207 ? 9.388 4.875 15.354 1.00 93.19 207 LEU A C 1
ATOM 1583 O O . LEU A 1 207 ? 10.284 5.612 15.764 1.00 93.19 207 LEU A O 1
ATOM 1587 N N . PHE A 1 208 ? 8.645 5.193 14.297 1.00 94.62 208 PHE A N 1
ATOM 1588 C CA . PHE A 1 208 ? 8.712 6.488 13.625 1.00 94.62 208 PHE A CA 1
ATOM 1589 C C . PHE A 1 208 ? 7.561 7.382 14.086 1.00 94.62 208 PHE A C 1
ATOM 1591 O O . PHE A 1 208 ? 6.402 6.964 14.092 1.00 94.62 208 PHE A O 1
ATOM 1598 N N . LYS A 1 209 ? 7.879 8.628 14.448 1.00 93.50 209 LYS A N 1
ATOM 1599 C CA . LYS A 1 209 ? 6.915 9.607 14.959 1.00 93.50 209 LYS A CA 1
ATOM 1600 C C . LYS A 1 209 ? 6.821 10.787 13.985 1.00 93.50 209 LYS A C 1
ATOM 1602 O O . LYS A 1 209 ? 7.738 11.602 13.922 1.00 93.50 209 LYS A O 1
ATOM 1607 N N . PHE A 1 210 ? 5.724 10.888 13.236 1.00 93.38 210 PHE A N 1
ATOM 1608 C CA . PHE A 1 210 ? 5.417 12.048 12.390 1.00 93.38 210 PHE A CA 1
ATOM 1609 C C . PHE A 1 210 ? 5.236 13.294 13.253 1.00 93.38 210 PHE A C 1
ATOM 1611 O O . PHE A 1 210 ? 4.430 13.279 14.178 1.00 93.38 210 PHE A O 1
ATOM 1618 N N . ASN A 1 211 ? 5.967 14.369 12.975 1.00 90.62 211 ASN A N 1
ATOM 1619 C CA . ASN A 1 211 ? 6.045 15.526 13.871 1.00 90.62 211 ASN A CA 1
ATOM 1620 C C . ASN A 1 211 ? 5.833 16.876 13.165 1.00 90.62 211 ASN A C 1
ATOM 1622 O O . ASN A 1 211 ? 6.135 17.917 13.750 1.00 90.62 211 ASN A O 1
ATOM 1626 N N . ALA A 1 212 ? 5.342 16.857 11.921 1.00 89.25 212 ALA A N 1
ATOM 1627 C CA . ALA A 1 212 ? 5.194 18.040 11.071 1.00 89.25 212 ALA A CA 1
ATOM 1628 C C . ALA A 1 212 ? 3.729 18.443 10.808 1.00 89.25 212 ALA A C 1
ATOM 1630 O O . ALA A 1 212 ? 3.470 19.321 9.992 1.00 89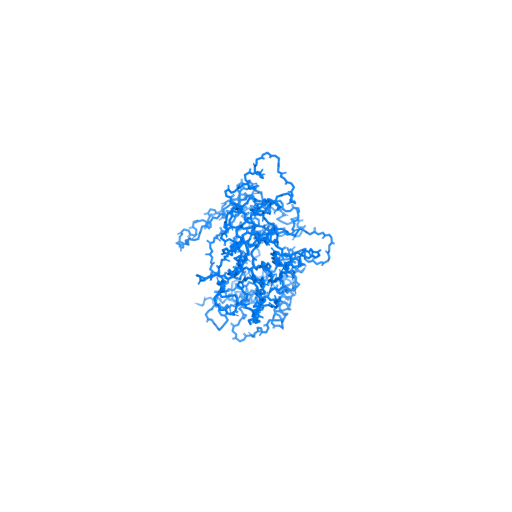.25 212 ALA A O 1
ATOM 1631 N N . SER A 1 213 ? 2.765 17.829 11.500 1.00 87.50 213 SER A N 1
ATOM 1632 C CA . SER A 1 213 ? 1.335 18.153 11.409 1.00 87.50 213 SER A CA 1
ATOM 1633 C C . SER A 1 213 ? 0.656 17.977 12.770 1.00 87.50 213 SER A C 1
ATOM 1635 O O . SER A 1 213 ? 1.159 17.259 13.635 1.00 87.50 213 SER A O 1
ATOM 1637 N N . ASP A 1 214 ? -0.463 18.669 12.955 1.00 85.44 214 ASP A N 1
ATOM 1638 C CA . ASP A 1 214 ? -1.407 18.549 14.067 1.00 85.44 214 ASP A CA 1
ATOM 1639 C C . ASP A 1 214 ? -2.440 17.415 13.879 1.00 85.44 214 ASP A C 1
ATOM 1641 O O . ASP A 1 214 ? -3.241 17.145 14.774 1.00 85.44 214 ASP A O 1
ATOM 1645 N N . ASP A 1 215 ? -2.420 16.723 12.738 1.00 87.88 215 ASP A N 1
ATOM 1646 C CA . ASP A 1 215 ? -3.251 15.548 12.494 1.00 87.88 215 ASP A CA 1
ATOM 1647 C C . ASP A 1 215 ? -2.777 14.375 13.358 1.00 87.88 215 ASP A C 1
ATOM 1649 O O . ASP A 1 215 ? -1.633 13.927 13.255 1.00 87.88 215 ASP A O 1
ATOM 1653 N N . ILE A 1 216 ? -3.659 13.861 14.212 1.00 87.69 216 ILE A N 1
ATOM 1654 C CA . ILE A 1 216 ? -3.343 12.757 15.124 1.00 87.69 216 ILE A CA 1
ATOM 1655 C C . ILE A 1 216 ? -3.578 11.379 14.504 1.00 87.69 216 ILE A C 1
ATOM 1657 O O . ILE A 1 216 ? -3.070 10.385 15.024 1.00 87.69 216 ILE A O 1
ATOM 1661 N N . TRP A 1 217 ? -4.294 11.298 13.383 1.00 90.06 217 TRP A N 1
ATOM 1662 C CA . TRP A 1 217 ? -4.785 10.036 12.840 1.00 90.06 217 TRP A CA 1
ATOM 1663 C C . TRP A 1 217 ? -3.822 9.462 11.800 1.00 90.06 217 TRP A C 1
ATOM 1665 O O . TRP A 1 217 ? -4.077 9.523 10.596 1.00 90.06 217 TRP A O 1
ATOM 1675 N N . ALA A 1 218 ? -2.709 8.888 12.272 1.00 92.31 218 ALA A N 1
ATOM 1676 C CA . ALA A 1 218 ? -1.684 8.278 11.416 1.00 92.31 218 ALA A CA 1
ATOM 1677 C C . ALA A 1 218 ? -2.278 7.332 10.356 1.00 92.31 218 ALA A C 1
ATOM 1679 O O . ALA A 1 218 ? -1.913 7.420 9.187 1.00 92.31 218 ALA A O 1
ATOM 1680 N N . GLN A 1 219 ? -3.251 6.509 10.757 1.00 94.19 219 GLN A N 1
ATOM 1681 C CA . GLN A 1 219 ? -3.922 5.529 9.901 1.00 94.19 219 GLN A CA 1
ATOM 1682 C C . GLN A 1 219 ? -4.677 6.148 8.709 1.00 94.19 219 GLN A C 1
ATOM 1684 O O . GLN A 1 219 ? -4.918 5.480 7.712 1.00 94.19 219 GLN A O 1
ATOM 1689 N N . ASN A 1 220 ? -5.041 7.431 8.772 1.00 93.69 220 ASN A N 1
ATOM 1690 C CA . ASN A 1 220 ? -5.975 8.018 7.810 1.00 93.69 220 ASN A CA 1
ATOM 1691 C C . ASN A 1 220 ? -5.289 8.745 6.644 1.00 93.69 220 ASN A C 1
ATOM 1693 O O . ASN A 1 220 ? -5.959 9.126 5.677 1.00 93.69 220 ASN A O 1
ATOM 1697 N N . PHE A 1 221 ? -3.980 9.008 6.731 1.00 94.75 221 PHE A N 1
ATOM 1698 C CA . PHE A 1 221 ? -3.278 9.808 5.723 1.00 94.75 221 PHE A CA 1
ATOM 1699 C C . PHE A 1 221 ? -2.312 9.019 4.829 1.00 94.75 221 PHE A C 1
ATOM 1701 O O . PHE A 1 221 ? -1.794 9.593 3.864 1.00 94.75 221 PHE A O 1
ATOM 1708 N N . PHE A 1 222 ? -2.118 7.719 5.071 1.00 96.56 222 PHE A N 1
ATOM 1709 C CA . PHE A 1 222 ? -1.352 6.831 4.195 1.00 96.56 222 PHE A CA 1
ATOM 1710 C C . PHE A 1 222 ? -1.643 5.346 4.449 1.00 96.56 222 PHE A C 1
ATOM 1712 O O . PHE A 1 222 ? -2.114 4.992 5.519 1.00 96.56 222 PHE A O 1
ATOM 1719 N N . GLU A 1 223 ? -1.281 4.498 3.486 1.00 97.44 223 GLU A N 1
ATOM 1720 C CA . GLU A 1 223 ? -1.322 3.036 3.585 1.00 97.44 223 GLU A CA 1
ATOM 1721 C C . GLU A 1 223 ? 0.023 2.442 3.108 1.00 97.44 223 GLU A C 1
ATOM 1723 O O . GLU A 1 223 ? 0.495 2.792 2.016 1.00 97.44 223 GLU A O 1
ATOM 1728 N N . PRO A 1 224 ? 0.695 1.577 3.891 1.00 97.56 224 PRO A N 1
ATOM 1729 C CA . PRO A 1 224 ? 1.896 0.877 3.445 1.00 97.56 224 PRO A CA 1
ATOM 1730 C C . PRO A 1 224 ? 1.607 -0.197 2.386 1.00 97.56 224 PRO A C 1
ATOM 1732 O O . PRO A 1 224 ? 0.704 -1.021 2.508 1.00 97.56 224 PRO A O 1
ATOM 1735 N N . GLY A 1 225 ? 2.470 -0.266 1.382 1.00 97.81 225 GLY A N 1
ATOM 1736 C CA . GLY A 1 225 ? 2.475 -1.308 0.368 1.00 97.81 225 GLY A CA 1
ATOM 1737 C C . GLY A 1 225 ? 3.883 -1.632 -0.115 1.00 97.81 225 GLY A C 1
ATOM 1738 O O . GLY A 1 225 ? 4.886 -1.201 0.460 1.00 97.81 225 GLY A O 1
ATOM 1739 N N . TYR A 1 226 ? 3.972 -2.400 -1.189 1.00 98.06 226 TYR A N 1
ATOM 1740 C CA . TYR A 1 226 ? 5.230 -2.779 -1.812 1.00 98.06 226 TYR A CA 1
ATOM 1741 C C . TYR A 1 226 ? 5.052 -3.099 -3.288 1.00 98.06 226 TYR A C 1
ATOM 1743 O O . TYR A 1 226 ? 3.952 -3.337 -3.777 1.00 98.06 226 TYR A O 1
ATOM 1751 N N . THR A 1 227 ? 6.171 -3.121 -3.994 1.00 98.06 227 THR A N 1
ATOM 1752 C CA . THR A 1 227 ? 6.272 -3.632 -5.354 1.00 98.06 227 THR A CA 1
ATOM 1753 C C . THR A 1 227 ? 7.529 -4.488 -5.454 1.00 98.06 227 THR A C 1
ATOM 1755 O O . THR A 1 227 ? 8.523 -4.205 -4.776 1.00 98.06 227 THR A O 1
ATOM 1758 N N . SER A 1 228 ? 7.485 -5.568 -6.231 1.00 97.25 228 SER A N 1
ATOM 1759 C CA . SER A 1 228 ? 8.595 -6.515 -6.298 1.00 97.25 228 SER A CA 1
ATOM 1760 C C . SER A 1 228 ? 8.780 -7.141 -7.675 1.00 97.25 228 SER A C 1
ATOM 1762 O O . SER A 1 228 ? 7.849 -7.248 -8.475 1.00 97.25 228 SER A O 1
ATOM 1764 N N . MET A 1 229 ? 10.021 -7.538 -7.947 1.00 96.19 229 MET A N 1
ATOM 1765 C CA . MET A 1 229 ? 10.406 -8.280 -9.143 1.00 96.19 229 MET A CA 1
ATOM 1766 C C . MET A 1 229 ? 11.298 -9.471 -8.762 1.00 96.19 229 MET A C 1
ATOM 1768 O O . MET A 1 229 ? 11.953 -9.421 -7.714 1.00 96.19 229 MET A O 1
ATOM 1772 N N . PRO A 1 230 ? 11.330 -10.541 -9.573 1.00 95.69 230 PRO A N 1
ATOM 1773 C CA . PRO A 1 230 ? 12.185 -11.695 -9.321 1.00 95.69 230 PRO A CA 1
ATOM 1774 C C . PRO A 1 230 ? 13.673 -11.336 -9.315 1.00 95.69 230 PRO A C 1
ATOM 1776 O O . PRO A 1 230 ? 14.117 -10.381 -9.950 1.00 95.69 230 PRO A O 1
ATOM 1779 N N . SER A 1 231 ? 14.443 -12.124 -8.577 1.00 94.12 231 SER A N 1
ATOM 1780 C CA . SER A 1 231 ? 15.903 -12.097 -8.564 1.00 94.12 231 SER A CA 1
ATOM 1781 C C . SER A 1 231 ? 16.403 -13.443 -8.025 1.00 94.12 231 SER A C 1
ATOM 1783 O O . SER A 1 231 ? 15.646 -14.132 -7.331 1.00 94.12 231 SER A O 1
ATOM 1785 N N . PRO A 1 232 ? 17.651 -13.849 -8.323 1.00 91.81 232 PRO A N 1
ATOM 1786 C CA . PRO A 1 232 ? 18.121 -15.193 -8.007 1.00 91.81 232 PRO A CA 1
ATOM 1787 C C . PRO A 1 232 ? 18.158 -15.509 -6.509 1.00 91.81 232 PRO A C 1
ATOM 1789 O O . PRO A 1 232 ? 17.999 -16.663 -6.124 1.00 91.81 232 PRO A O 1
ATOM 1792 N N . ASP A 1 233 ? 18.351 -14.482 -5.679 1.00 93.50 233 ASP A N 1
ATOM 1793 C CA . ASP A 1 233 ? 18.462 -14.597 -4.220 1.00 93.50 233 ASP A CA 1
ATOM 1794 C C . ASP A 1 233 ? 17.134 -14.284 -3.500 1.00 93.50 233 ASP A C 1
ATOM 1796 O O . ASP A 1 233 ? 17.100 -14.042 -2.294 1.00 93.50 233 ASP A O 1
ATOM 1800 N N . GLY A 1 234 ? 16.026 -14.269 -4.247 1.00 93.44 234 GLY A N 1
ATOM 1801 C CA . GLY A 1 234 ? 14.715 -13.825 -3.786 1.00 93.44 234 GLY A CA 1
ATOM 1802 C C . GLY A 1 234 ? 14.301 -12.485 -4.402 1.00 93.44 234 GLY A C 1
ATOM 1803 O O . GLY A 1 234 ? 15.096 -11.834 -5.088 1.00 93.44 234 GLY A O 1
ATOM 1804 N N . PRO A 1 235 ? 13.040 -12.068 -4.197 1.00 95.81 235 PRO A N 1
ATOM 1805 C CA . PRO A 1 235 ? 12.485 -10.904 -4.870 1.00 95.81 235 PRO A CA 1
ATOM 1806 C C . PRO A 1 235 ? 13.158 -9.602 -4.425 1.00 95.81 235 PRO A C 1
ATOM 1808 O O . PRO A 1 235 ? 13.247 -9.303 -3.231 1.00 95.81 235 PRO A O 1
ATOM 1811 N N . VAL A 1 236 ? 13.537 -8.767 -5.392 1.00 97.06 236 VAL A N 1
ATOM 1812 C CA . VAL A 1 236 ? 13.888 -7.370 -5.120 1.00 97.06 236 VAL A CA 1
ATOM 1813 C C . VAL A 1 236 ? 12.599 -6.624 -4.810 1.00 97.06 236 VAL A C 1
ATOM 1815 O O . VAL A 1 236 ? 11.682 -6.610 -5.629 1.00 97.06 236 VAL A O 1
ATOM 1818 N N . THR A 1 237 ? 12.526 -5.998 -3.635 1.00 97.19 237 THR A N 1
ATOM 1819 C CA . THR A 1 237 ? 11.318 -5.318 -3.154 1.00 97.19 237 THR A CA 1
ATOM 1820 C C . THR A 1 237 ? 11.594 -3.850 -2.860 1.00 97.19 237 THR A C 1
ATOM 1822 O O . THR A 1 237 ? 12.518 -3.524 -2.116 1.00 97.19 237 THR A O 1
ATOM 1825 N N . LEU A 1 238 ? 10.746 -2.970 -3.390 1.00 98.12 238 LEU A N 1
ATOM 1826 C CA . LEU A 1 238 ? 10.660 -1.569 -2.994 1.00 98.12 238 LEU A CA 1
ATOM 1827 C C . LEU A 1 238 ? 9.397 -1.386 -2.145 1.00 98.12 238 LEU A C 1
ATOM 1829 O O . LEU A 1 238 ? 8.287 -1.651 -2.606 1.00 98.12 238 LEU A O 1
ATOM 1833 N N . ARG A 1 239 ? 9.555 -0.925 -0.901 1.00 98.00 239 ARG A N 1
ATOM 1834 C CA . ARG A 1 239 ? 8.413 -0.546 -0.050 1.00 98.00 239 ARG A CA 1
ATOM 1835 C C . ARG A 1 239 ? 7.792 0.726 -0.589 1.00 98.00 239 ARG A C 1
ATOM 1837 O O . ARG A 1 239 ? 8.522 1.608 -1.021 1.00 98.00 239 ARG A O 1
ATOM 1844 N N . ILE A 1 240 ? 6.479 0.853 -0.526 1.00 98.44 240 ILE A N 1
ATOM 1845 C CA . ILE A 1 240 ? 5.744 1.996 -1.053 1.00 98.44 240 ILE A CA 1
ATOM 1846 C C . ILE A 1 240 ? 4.852 2.563 0.042 1.00 98.44 240 ILE A C 1
ATOM 1848 O O . ILE A 1 240 ? 4.139 1.825 0.707 1.00 98.44 240 ILE A O 1
ATOM 1852 N N . MET A 1 241 ? 4.863 3.879 0.211 1.00 98.25 241 MET A N 1
ATOM 1853 C CA . MET A 1 241 ? 3.856 4.577 1.007 1.00 98.25 241 MET A CA 1
ATOM 1854 C C . MET A 1 241 ? 2.796 5.155 0.067 1.00 98.25 241 MET A C 1
ATOM 1856 O O . MET A 1 241 ? 3.100 6.018 -0.760 1.00 98.25 241 MET A O 1
ATOM 1860 N N . ILE A 1 242 ? 1.561 4.672 0.167 1.00 98.00 242 ILE A N 1
ATOM 1861 C CA . ILE A 1 242 ? 0.425 5.155 -0.620 1.00 98.00 242 ILE A CA 1
ATOM 1862 C C . ILE A 1 242 ? -0.198 6.308 0.158 1.00 98.00 242 ILE A C 1
ATOM 1864 O O . ILE A 1 242 ? -0.805 6.096 1.202 1.00 98.00 242 ILE A O 1
ATOM 1868 N N . ARG A 1 243 ? -0.039 7.547 -0.310 1.00 97.06 243 ARG A N 1
ATOM 1869 C CA . ARG A 1 243 ? -0.700 8.702 0.308 1.00 97.06 243 ARG A CA 1
ATOM 1870 C C . ARG A 1 243 ? -2.218 8.555 0.167 1.00 97.06 243 ARG A C 1
ATOM 1872 O O . ARG A 1 243 ? -2.705 8.247 -0.920 1.00 97.06 243 ARG A O 1
ATOM 1879 N N . SER A 1 244 ? -2.948 8.855 1.241 1.00 94.31 244 SER A N 1
ATOM 1880 C CA . SER A 1 244 ? -4.412 8.952 1.219 1.00 94.31 244 SER A CA 1
ATOM 1881 C C . SER A 1 244 ? -4.892 9.886 0.105 1.00 94.31 244 SER A C 1
ATOM 1883 O O . SER A 1 244 ? -4.316 10.951 -0.129 1.00 94.31 244 SER A O 1
ATOM 1885 N N . ALA A 1 245 ? -5.976 9.504 -0.568 1.00 92.62 245 ALA A N 1
ATOM 1886 C CA . ALA A 1 245 ? -6.560 10.277 -1.662 1.00 92.62 245 ALA A CA 1
ATOM 1887 C C . ALA A 1 245 ? -7.240 11.588 -1.203 1.00 92.62 245 ALA A C 1
ATOM 1889 O O . ALA A 1 245 ? -7.668 12.384 -2.040 1.00 92.62 245 ALA A O 1
ATOM 1890 N N . GLN A 1 246 ? -7.332 11.815 0.114 1.00 89.06 246 GLN A N 1
ATOM 1891 C CA . GLN A 1 246 ? -7.848 13.036 0.737 1.00 89.06 246 GLN A CA 1
ATOM 1892 C C . GLN A 1 246 ? -6.894 14.216 0.480 1.00 89.06 246 GLN A C 1
ATOM 1894 O O . GLN A 1 246 ? -5.947 14.445 1.235 1.00 89.06 246 GLN A O 1
ATOM 1899 N N . ASP A 1 247 ? -7.141 14.984 -0.582 1.00 83.44 247 ASP A N 1
ATOM 1900 C CA . ASP A 1 247 ? -6.251 16.082 -0.990 1.00 83.44 247 ASP A CA 1
ATOM 1901 C C . ASP A 1 247 ? -6.099 17.171 0.089 1.00 83.44 247 ASP A C 1
ATOM 1903 O O . ASP A 1 247 ? -4.992 17.651 0.345 1.00 83.44 247 ASP A O 1
ATOM 1907 N N . SER A 1 248 ? -7.183 17.476 0.810 1.00 85.06 248 SER A N 1
ATOM 1908 C CA . SER A 1 248 ? -7.203 18.445 1.916 1.00 85.06 248 SER A CA 1
ATOM 1909 C C . SER A 1 248 ? -6.406 18.005 3.151 1.00 85.06 248 SER A C 1
ATOM 1911 O O . SER A 1 248 ? -6.093 18.833 4.008 1.00 85.06 248 SER A O 1
ATOM 1913 N N . ARG A 1 249 ? -6.042 16.720 3.259 1.00 89.94 249 ARG A N 1
ATOM 1914 C CA . ARG A 1 249 ? -5.339 16.164 4.418 1.00 89.94 249 ARG A CA 1
ATOM 1915 C C . ARG A 1 249 ? -3.829 16.304 4.258 1.00 89.94 249 ARG A C 1
ATOM 1917 O O . ARG A 1 249 ? -3.122 15.385 3.833 1.00 89.94 249 ARG A O 1
ATOM 1924 N N . VAL A 1 250 ? -3.326 17.486 4.606 1.00 90.62 250 VAL A N 1
ATOM 1925 C CA . VAL A 1 250 ? -1.917 17.886 4.431 1.00 90.62 250 VAL A CA 1
ATOM 1926 C C . VAL A 1 250 ? -0.913 16.935 5.090 1.00 90.62 250 VAL A C 1
ATOM 1928 O O . VAL A 1 250 ? 0.179 16.752 4.553 1.00 90.62 250 VAL A O 1
ATOM 1931 N N . ALA A 1 251 ? -1.293 16.260 6.182 1.00 93.31 251 ALA A N 1
ATOM 1932 C CA . ALA A 1 251 ? -0.456 15.283 6.878 1.00 93.31 251 ALA A CA 1
ATOM 1933 C C . ALA A 1 251 ? 0.041 14.150 5.965 1.00 93.31 251 ALA A C 1
ATOM 1935 O O . ALA A 1 251 ? 1.150 13.654 6.159 1.00 93.31 251 ALA A O 1
ATOM 1936 N N . GLY A 1 252 ? -0.724 13.796 4.923 1.00 95.25 252 GLY A N 1
ATOM 1937 C CA . GLY A 1 252 ? -0.349 12.767 3.953 1.00 95.25 252 GLY A CA 1
ATOM 1938 C C . GLY A 1 252 ? 0.893 13.112 3.133 1.00 95.25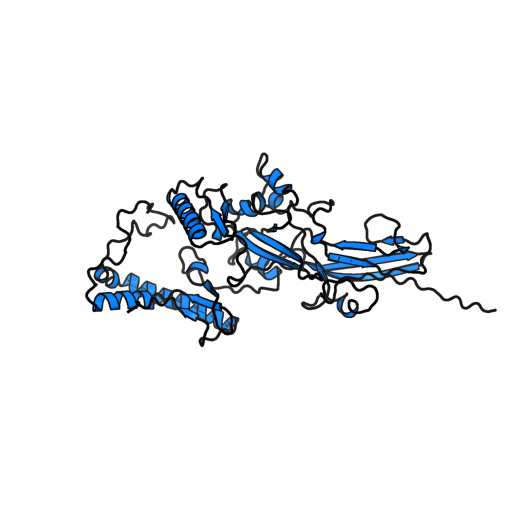 252 GLY A C 1
ATOM 1939 O O . GLY A 1 252 ? 1.550 12.215 2.615 1.00 95.25 252 GLY A O 1
ATOM 1940 N N . ARG A 1 253 ? 1.281 14.390 3.040 1.00 95.50 253 ARG A N 1
ATOM 1941 C CA . ARG A 1 253 ? 2.522 14.802 2.361 1.00 95.50 253 ARG A CA 1
ATOM 1942 C C . ARG A 1 253 ? 3.777 14.265 3.045 1.00 95.50 253 ARG A C 1
ATOM 1944 O O . ARG A 1 253 ? 4.787 14.031 2.377 1.00 95.50 253 ARG A O 1
ATOM 1951 N N . GLN A 1 254 ? 3.680 13.978 4.344 1.00 96.25 254 GLN A N 1
ATOM 1952 C CA . GLN A 1 254 ? 4.789 13.492 5.153 1.00 96.25 254 GLN A CA 1
ATOM 1953 C C . GLN A 1 254 ? 5.374 12.166 4.640 1.00 96.25 254 GLN A C 1
ATOM 1955 O O . GLN A 1 254 ? 6.545 11.881 4.893 1.00 96.25 254 GLN A O 1
ATOM 1960 N N . VAL A 1 255 ? 4.625 11.371 3.863 1.00 97.50 255 VAL A N 1
ATOM 1961 C CA . VAL A 1 255 ? 5.180 10.156 3.245 1.00 97.50 255 VAL A CA 1
ATOM 1962 C C . VAL A 1 255 ? 6.260 10.473 2.210 1.00 97.50 255 VAL A C 1
ATOM 1964 O O . VAL A 1 255 ? 7.266 9.773 2.130 1.00 97.50 255 VAL A O 1
ATOM 1967 N N . PHE A 1 256 ? 6.107 11.565 1.461 1.00 97.69 256 PHE A N 1
ATOM 1968 C CA . PHE A 1 256 ? 7.099 12.021 0.489 1.00 97.69 256 PHE A CA 1
ATOM 1969 C C . PHE A 1 256 ? 8.236 12.795 1.154 1.00 97.69 256 PHE A C 1
ATOM 1971 O O . PHE A 1 256 ? 9.383 12.693 0.726 1.00 97.69 256 PHE A O 1
ATOM 1978 N N . GLU A 1 257 ? 7.910 13.577 2.184 1.00 96.56 257 GLU A N 1
ATOM 1979 C CA . GLU A 1 257 ? 8.840 14.480 2.867 1.00 96.56 257 GLU A CA 1
ATOM 1980 C C . GLU A 1 257 ? 9.737 13.743 3.870 1.00 96.56 257 GLU A C 1
ATOM 1982 O O . GLU A 1 257 ? 10.904 14.102 4.017 1.00 96.56 257 GLU A O 1
ATOM 1987 N N . TYR A 1 258 ? 9.234 12.683 4.519 1.00 96.31 258 TYR A N 1
ATOM 1988 C CA . TYR A 1 258 ? 9.910 12.015 5.636 1.00 96.31 258 TYR A CA 1
ATOM 1989 C C . TYR A 1 258 ? 10.060 10.496 5.504 1.00 96.31 258 TYR A C 1
ATOM 1991 O O . TYR A 1 258 ? 10.994 9.967 6.102 1.00 96.31 258 TYR A O 1
ATOM 1999 N N . LEU A 1 259 ? 9.262 9.796 4.691 1.00 96.94 259 LEU A N 1
ATOM 2000 C CA . LEU A 1 259 ? 9.401 8.335 4.531 1.00 96.94 259 LEU A CA 1
ATOM 2001 C C . LEU A 1 259 ? 10.062 7.894 3.219 1.00 96.94 259 LEU A C 1
ATOM 2003 O O . LEU A 1 259 ? 10.765 6.882 3.216 1.00 96.94 259 LEU A O 1
ATOM 2007 N N . ARG A 1 260 ? 9.886 8.639 2.122 1.00 97.94 260 ARG A N 1
ATOM 2008 C CA . ARG A 1 260 ? 10.509 8.313 0.833 1.00 97.94 260 ARG A CA 1
ATOM 2009 C C . ARG A 1 260 ? 12.040 8.401 0.919 1.00 97.94 260 ARG A C 1
ATOM 2011 O O . ARG A 1 260 ? 12.592 9.392 1.397 1.00 97.94 260 ARG A O 1
ATOM 2018 N N . ALA A 1 261 ? 12.714 7.343 0.474 1.00 97.19 261 ALA A N 1
ATOM 2019 C CA . ALA A 1 261 ? 14.161 7.149 0.563 1.00 97.19 261 ALA A CA 1
ATOM 2020 C C . ALA A 1 261 ? 14.643 6.105 -0.472 1.00 97.19 261 ALA A C 1
ATOM 2022 O O . ALA A 1 261 ? 13.839 5.555 -1.222 1.00 97.19 261 ALA A O 1
ATOM 2023 N N . ALA A 1 262 ? 15.937 5.763 -0.496 1.00 95.81 262 ALA A N 1
ATOM 2024 C CA . ALA A 1 262 ? 16.500 4.743 -1.402 1.00 95.81 262 ALA A CA 1
ATOM 2025 C C . ALA A 1 262 ? 15.830 3.348 -1.294 1.00 95.81 262 ALA A C 1
ATOM 2027 O O . ALA A 1 262 ? 15.875 2.549 -2.221 1.00 95.81 262 ALA A O 1
ATOM 2028 N N . GLY A 1 263 ? 15.213 3.025 -0.152 1.00 96.44 263 GLY A N 1
ATOM 2029 C CA . GLY A 1 263 ? 14.528 1.747 0.107 1.00 96.44 263 GLY A CA 1
ATOM 2030 C C . GLY A 1 263 ? 13.003 1.833 0.180 1.00 96.44 263 GLY A C 1
ATOM 2031 O O . GLY A 1 263 ? 12.361 0.851 0.565 1.00 96.44 263 GLY A O 1
ATOM 2032 N N . THR A 1 264 ? 12.444 3.014 -0.092 1.00 98.00 264 THR A N 1
ATOM 2033 C CA . THR A 1 264 ? 11.028 3.320 0.127 1.00 98.00 264 THR A CA 1
ATOM 2034 C C . THR A 1 264 ? 10.563 4.340 -0.907 1.00 98.00 264 THR A C 1
ATOM 2036 O O . THR A 1 264 ? 10.994 5.490 -0.875 1.00 98.00 264 THR A O 1
ATOM 2039 N N . GLY A 1 265 ? 9.680 3.941 -1.814 1.00 98.25 265 GLY A N 1
ATOM 2040 C CA . GLY A 1 265 ? 8.960 4.840 -2.703 1.00 98.25 265 GLY A CA 1
ATOM 2041 C C . GLY A 1 265 ? 7.704 5.420 -2.057 1.00 98.25 265 GLY A C 1
ATOM 2042 O O . GLY A 1 265 ? 7.294 5.030 -0.963 1.00 98.25 265 GLY A O 1
ATOM 2043 N N . ALA A 1 266 ? 7.072 6.360 -2.750 1.00 98.06 266 ALA A N 1
ATOM 2044 C CA . ALA A 1 266 ? 5.771 6.885 -2.358 1.00 98.06 266 ALA A CA 1
ATOM 2045 C C . ALA A 1 266 ? 4.936 7.227 -3.591 1.00 98.06 266 ALA A C 1
ATOM 2047 O O . ALA A 1 266 ? 5.475 7.666 -4.609 1.00 98.06 266 ALA A O 1
ATOM 2048 N N . VAL A 1 267 ? 3.623 7.043 -3.486 1.00 97.12 267 VAL A N 1
ATOM 2049 C CA . VAL A 1 267 ? 2.658 7.329 -4.553 1.00 97.12 267 VAL A CA 1
ATOM 2050 C C . VAL A 1 267 ? 1.480 8.120 -4.011 1.00 97.12 267 VAL A C 1
ATOM 2052 O O . VAL A 1 267 ? 1.189 8.101 -2.819 1.00 97.12 267 VAL A O 1
ATOM 2055 N N . GLN A 1 268 ? 0.784 8.812 -4.904 1.00 94.06 268 GLN A N 1
ATOM 2056 C CA . GLN A 1 268 ? -0.512 9.410 -4.613 1.00 94.06 268 GLN A CA 1
ATOM 2057 C C . GLN A 1 268 ? -1.424 9.261 -5.827 1.00 94.06 268 GLN A C 1
ATOM 2059 O O . GLN A 1 268 ? -0.960 9.303 -6.973 1.00 94.06 268 GLN A O 1
ATOM 2064 N N . HIS A 1 269 ? -2.717 9.135 -5.566 1.00 91.56 269 HIS A N 1
ATOM 2065 C CA . HIS A 1 269 ? -3.784 9.286 -6.542 1.00 91.56 269 HIS A CA 1
ATOM 2066 C C . HIS A 1 269 ? -4.898 10.052 -5.833 1.00 91.56 269 HIS A C 1
ATOM 2068 O O . HIS A 1 269 ? -5.611 9.500 -5.000 1.00 91.56 269 HIS A O 1
ATOM 2074 N N . LEU A 1 270 ? -4.922 11.365 -6.051 1.00 84.69 270 LEU A N 1
ATOM 2075 C CA . LEU A 1 270 ? -5.815 12.273 -5.339 1.00 84.69 270 LEU A CA 1
ATOM 2076 C C . LEU A 1 270 ? -7.199 12.241 -5.985 1.00 84.69 270 LEU A C 1
ATOM 2078 O O . LEU A 1 270 ? -7.311 12.096 -7.202 1.00 84.69 270 LEU A O 1
ATOM 2082 N N . GLY A 1 271 ? -8.234 12.350 -5.156 1.00 74.25 271 GLY A N 1
ATOM 2083 C CA . GLY A 1 271 ? -9.620 12.284 -5.607 1.00 74.25 271 GLY A CA 1
ATOM 2084 C C . GLY A 1 271 ? -10.107 13.510 -6.381 1.00 74.25 271 GLY A C 1
ATOM 2085 O O . GLY A 1 271 ? -9.491 14.574 -6.370 1.00 74.25 271 GLY A O 1
ATOM 2086 N N . GLY A 1 272 ? -11.277 13.348 -7.003 1.00 66.44 272 GLY A N 1
ATOM 2087 C CA . GLY A 1 272 ? -12.153 14.407 -7.521 1.00 66.44 272 GLY A CA 1
ATOM 2088 C C . GLY A 1 272 ? -13.606 14.119 -7.110 1.00 66.44 272 GLY A C 1
ATOM 2089 O O . GLY A 1 272 ? -13.842 13.140 -6.417 1.00 66.44 272 GLY A O 1
ATOM 2090 N N . ALA A 1 273 ? -14.596 14.918 -7.523 1.00 56.94 273 ALA A N 1
ATOM 2091 C CA . ALA A 1 273 ? -16.003 14.652 -7.177 1.00 56.94 273 ALA A CA 1
ATOM 2092 C C . ALA A 1 273 ? -16.497 13.327 -7.798 1.00 56.94 273 ALA A C 1
ATOM 2094 O O . ALA A 1 273 ? -16.569 13.228 -9.024 1.00 56.94 273 ALA A O 1
ATOM 2095 N N . ARG A 1 274 ? -16.804 12.315 -6.970 1.00 64.19 274 ARG A N 1
ATOM 2096 C CA . ARG A 1 274 ? -17.284 10.982 -7.384 1.00 64.19 274 ARG A CA 1
ATOM 2097 C C . ARG A 1 274 ? -18.146 10.337 -6.292 1.00 64.19 274 ARG A C 1
ATOM 2099 O O . ARG A 1 274 ? -17.975 10.665 -5.123 1.00 64.19 274 ARG A O 1
ATOM 2106 N N . ASP A 1 275 ? -18.994 9.390 -6.697 1.00 65.19 275 ASP A N 1
ATOM 2107 C CA . ASP A 1 275 ? -19.828 8.557 -5.810 1.00 65.19 275 ASP A CA 1
ATOM 2108 C C . ASP A 1 275 ? -19.077 7.323 -5.251 1.00 65.19 275 ASP A C 1
ATOM 2110 O O . ASP A 1 275 ? -19.618 6.579 -4.440 1.00 65.19 275 ASP A O 1
ATOM 2114 N N . GLU A 1 276 ? -17.827 7.089 -5.673 1.00 79.75 276 GLU A N 1
ATOM 2115 C CA . GLU A 1 276 ? -16.992 5.942 -5.275 1.00 79.75 276 GLU A CA 1
ATOM 2116 C C . GLU A 1 276 ? -15.731 6.384 -4.506 1.00 79.75 276 GLU A C 1
ATOM 2118 O O . GLU A 1 276 ? -15.271 7.521 -4.687 1.00 79.75 276 GLU A O 1
ATOM 2123 N N . PRO A 1 277 ? -15.105 5.496 -3.696 1.00 87.56 277 PRO A N 1
ATOM 2124 C CA . PRO A 1 277 ? -13.864 5.813 -2.997 1.00 87.56 277 PRO A CA 1
ATOM 2125 C C . PRO A 1 277 ? -12.782 6.305 -3.961 1.00 87.56 277 PRO A C 1
ATOM 2127 O O . PRO A 1 277 ? -12.424 5.625 -4.920 1.00 87.56 277 PRO A O 1
ATOM 2130 N N . TYR A 1 278 ? -12.199 7.470 -3.676 1.00 89.75 278 TYR A N 1
ATOM 2131 C CA . TYR A 1 278 ? -11.261 8.148 -4.579 1.00 89.75 278 TYR A CA 1
ATOM 2132 C C . TYR A 1 278 ? -10.066 7.302 -5.038 1.00 89.75 278 TYR A C 1
ATOM 2134 O O . TYR A 1 278 ? -9.544 7.515 -6.128 1.00 89.75 278 TYR A O 1
ATOM 2142 N N . ILE A 1 279 ? -9.623 6.351 -4.214 1.00 91.88 279 ILE A N 1
ATOM 2143 C CA . ILE A 1 279 ? -8.471 5.490 -4.500 1.00 91.88 279 ILE A CA 1
ATOM 2144 C C . ILE A 1 279 ? -8.833 4.250 -5.342 1.00 91.88 279 ILE A C 1
ATOM 2146 O O . ILE A 1 279 ? -7.932 3.563 -5.819 1.00 91.88 279 ILE A O 1
ATOM 2150 N N . LEU A 1 280 ? -10.125 3.951 -5.539 1.00 93.12 280 LEU A N 1
ATOM 2151 C CA . LEU A 1 280 ? -10.602 2.679 -6.095 1.00 93.12 280 LEU A CA 1
ATOM 2152 C C . LEU A 1 280 ? -10.009 2.371 -7.474 1.00 93.12 280 LEU A C 1
ATOM 2154 O O . LEU A 1 280 ? -9.393 1.321 -7.651 1.00 93.12 280 LEU A O 1
ATOM 2158 N N . GLU A 1 281 ? -10.118 3.302 -8.424 1.00 92.06 281 GLU A N 1
ATOM 2159 C CA . GLU A 1 281 ? -9.586 3.119 -9.783 1.00 92.06 281 GLU A CA 1
ATOM 2160 C C . GLU A 1 281 ? -8.062 2.905 -9.784 1.00 92.06 281 GLU A C 1
ATOM 2162 O O . GLU A 1 281 ? -7.525 2.183 -10.626 1.00 92.06 281 GLU A O 1
ATOM 2167 N N . TYR A 1 282 ? -7.345 3.511 -8.830 1.00 93.88 282 TYR A N 1
ATOM 2168 C CA . TYR A 1 282 ? -5.908 3.299 -8.686 1.00 93.88 282 TYR A CA 1
ATOM 2169 C C . TYR A 1 282 ? -5.582 1.887 -8.200 1.00 93.88 282 TYR A C 1
ATOM 2171 O O . TYR A 1 282 ? -4.671 1.267 -8.752 1.00 93.88 282 TYR A O 1
ATOM 2179 N N . LEU A 1 283 ? -6.325 1.366 -7.218 1.00 95.31 283 LEU A N 1
ATOM 2180 C CA . LEU A 1 283 ? -6.157 -0.009 -6.737 1.00 95.31 283 LEU A CA 1
ATOM 2181 C C . LEU A 1 283 ? -6.530 -1.029 -7.822 1.00 95.31 283 LEU A C 1
ATOM 2183 O O . LEU A 1 283 ? -5.768 -1.960 -8.072 1.00 95.31 283 LEU A O 1
ATOM 2187 N N . GLN A 1 284 ? -7.632 -0.809 -8.544 1.00 94.75 284 GLN A N 1
ATOM 2188 C CA . GLN A 1 284 ? -8.041 -1.655 -9.672 1.00 94.75 284 GLN A CA 1
ATOM 2189 C C . GLN A 1 284 ? -6.997 -1.673 -10.796 1.00 94.75 284 GLN A C 1
ATOM 2191 O O . GLN A 1 284 ? -6.726 -2.728 -11.366 1.00 94.75 284 GLN A O 1
ATOM 2196 N N . ALA A 1 285 ? -6.342 -0.539 -11.075 1.00 93.69 285 ALA A N 1
ATOM 2197 C CA . ALA A 1 285 ? -5.264 -0.468 -12.064 1.00 93.69 285 ALA A CA 1
ATOM 2198 C C . ALA A 1 285 ? -4.039 -1.335 -11.704 1.00 93.69 285 ALA A C 1
ATOM 2200 O O . ALA A 1 285 ? -3.193 -1.579 -12.566 1.00 93.69 285 ALA A O 1
ATOM 2201 N N . GLN A 1 286 ? -3.929 -1.816 -10.458 1.00 95.00 286 GLN A N 1
ATOM 2202 C CA . GLN A 1 286 ? -2.878 -2.751 -10.052 1.00 95.00 286 GLN A CA 1
ATOM 2203 C C . GLN A 1 286 ? -3.208 -4.213 -10.408 1.00 95.00 286 GLN A C 1
ATOM 2205 O O . GLN A 1 286 ? -2.295 -5.034 -10.420 1.00 95.00 286 GLN A O 1
ATOM 2210 N N . GLU A 1 287 ? -4.463 -4.530 -10.751 1.00 92.06 287 GLU A N 1
ATOM 2211 C CA . GLU A 1 287 ? -5.002 -5.822 -11.237 1.00 92.06 287 GLU A CA 1
ATOM 2212 C C . GLU A 1 287 ? -4.896 -7.045 -10.309 1.00 92.06 287 GLU A C 1
ATOM 2214 O O . GLU A 1 287 ? -5.632 -8.007 -10.504 1.00 92.06 287 GLU A O 1
ATOM 2219 N N . ILE A 1 288 ? -3.991 -7.057 -9.328 1.00 92.19 288 ILE A N 1
ATOM 2220 C CA . ILE A 1 288 ? -3.699 -8.267 -8.538 1.00 92.19 288 ILE A CA 1
ATOM 2221 C C . ILE A 1 288 ? -4.569 -8.388 -7.284 1.00 92.19 288 ILE A C 1
ATOM 2223 O O . ILE A 1 288 ? -5.011 -9.485 -6.949 1.00 92.19 288 ILE A O 1
ATOM 2227 N N . GLN A 1 289 ? -4.800 -7.284 -6.574 1.00 93.81 289 GLN A N 1
ATOM 2228 C CA . GLN A 1 289 ? -5.671 -7.243 -5.397 1.00 93.81 289 GLN A CA 1
ATOM 2229 C C . GLN A 1 289 ? -6.988 -6.574 -5.787 1.00 93.81 289 GLN A C 1
ATOM 2231 O O . GLN A 1 289 ? -7.117 -5.359 -5.663 1.00 93.81 289 GLN A O 1
ATOM 2236 N N . ASP A 1 290 ? -7.937 -7.370 -6.291 1.00 92.12 290 ASP A N 1
ATOM 2237 C CA . ASP A 1 290 ? -9.269 -6.894 -6.684 1.00 92.12 290 ASP A CA 1
ATOM 2238 C C . ASP A 1 290 ? -10.009 -6.293 -5.468 1.00 92.12 290 ASP A C 1
ATOM 2240 O O . ASP A 1 290 ? -10.298 -7.027 -4.513 1.00 92.12 290 ASP A O 1
ATOM 2244 N N . PRO A 1 291 ? -10.272 -4.970 -5.435 1.00 93.75 291 PRO A N 1
ATOM 2245 C CA . PRO A 1 291 ? -10.868 -4.331 -4.269 1.00 93.75 291 PRO A CA 1
ATOM 2246 C C . PRO A 1 291 ? -12.323 -4.759 -4.068 1.00 93.75 291 PRO A C 1
ATOM 2248 O O . PRO A 1 291 ? -13.152 -4.664 -4.972 1.00 93.75 291 PRO A O 1
ATOM 2251 N N . LEU A 1 292 ? -12.664 -5.148 -2.840 1.00 92.12 292 LEU A N 1
ATOM 2252 C CA . LEU A 1 292 ? -14.042 -5.423 -2.451 1.00 92.12 292 LEU A CA 1
ATOM 2253 C C . LEU A 1 292 ? -14.651 -4.202 -1.755 1.00 92.12 292 LEU A C 1
ATOM 2255 O O . LEU A 1 292 ? -14.185 -3.795 -0.692 1.00 92.12 292 LEU A O 1
ATOM 2259 N N . LEU A 1 293 ? -15.719 -3.654 -2.334 1.00 91.94 293 LEU A N 1
ATOM 2260 C CA . LEU A 1 293 ? -16.495 -2.583 -1.712 1.00 91.94 293 LEU A CA 1
ATOM 2261 C C . LEU A 1 293 ? -17.432 -3.147 -0.637 1.00 91.94 293 LEU A C 1
ATOM 2263 O O . LEU A 1 293 ? -18.144 -4.125 -0.874 1.00 91.94 293 LEU A O 1
ATOM 2267 N N . VAL A 1 294 ? -17.433 -2.507 0.532 1.00 91.94 294 VAL A N 1
ATOM 2268 C CA . VAL A 1 294 ? -18.282 -2.842 1.683 1.00 91.94 294 VAL A CA 1
ATOM 2269 C C . VAL A 1 294 ? -18.989 -1.585 2.189 1.00 91.94 294 VAL A C 1
ATOM 2271 O O . VAL A 1 294 ? -18.435 -0.492 2.100 1.00 91.94 294 VAL A O 1
ATOM 2274 N N . ASP A 1 295 ? -20.211 -1.744 2.701 1.00 92.12 295 ASP A N 1
ATOM 2275 C CA . ASP A 1 295 ? -21.010 -0.640 3.245 1.00 92.12 295 ASP A CA 1
ATOM 2276 C C . ASP A 1 295 ? -20.480 -0.228 4.627 1.00 92.12 295 ASP A C 1
ATOM 2278 O O . ASP A 1 295 ? -20.598 -0.964 5.613 1.00 92.12 295 ASP A O 1
ATOM 2282 N N . VAL A 1 296 ? -19.883 0.959 4.671 1.00 93.00 296 VAL A N 1
ATOM 2283 C CA . VAL A 1 296 ? -19.380 1.634 5.875 1.00 93.00 296 VAL A CA 1
ATOM 2284 C C . VAL A 1 296 ? -20.160 2.918 6.170 1.00 93.00 296 VAL A C 1
ATOM 2286 O O . VAL A 1 296 ? -19.928 3.529 7.206 1.00 93.00 296 VAL A O 1
ATOM 2289 N N . ASP A 1 297 ? -21.114 3.316 5.323 1.00 92.00 297 ASP A N 1
ATOM 2290 C CA . ASP A 1 297 ? -21.780 4.631 5.386 1.00 92.00 297 ASP A CA 1
ATOM 2291 C C . ASP A 1 297 ? -22.681 4.786 6.621 1.00 92.00 297 ASP A C 1
ATOM 2293 O O . ASP A 1 297 ? -23.102 5.886 6.981 1.00 92.00 297 ASP A O 1
ATOM 2297 N N . TRP A 1 298 ? -22.997 3.672 7.282 1.00 92.38 298 TRP A N 1
ATOM 2298 C CA . TRP A 1 298 ? -23.742 3.650 8.538 1.00 92.38 298 TRP A CA 1
ATOM 2299 C C . TRP A 1 298 ? -22.878 3.995 9.766 1.00 92.38 298 TRP A C 1
ATOM 2301 O O . TRP A 1 298 ? -23.433 4.238 10.840 1.00 92.38 298 TRP A O 1
ATOM 2311 N N . LEU A 1 299 ? -21.547 4.016 9.629 1.00 91.38 299 LEU A N 1
ATOM 2312 C CA . LEU A 1 299 ? -20.607 4.452 10.662 1.00 91.38 299 LEU A CA 1
ATOM 2313 C C . LEU A 1 299 ? -20.396 5.968 10.584 1.00 91.38 299 LEU A C 1
ATOM 2315 O O . LEU A 1 299 ? -20.382 6.558 9.509 1.00 91.38 299 LEU A O 1
ATOM 2319 N N . ALA A 1 300 ? -20.191 6.612 11.735 1.00 86.69 300 ALA A N 1
ATOM 2320 C CA . ALA A 1 300 ? -20.030 8.066 11.795 1.00 86.69 300 ALA A CA 1
ATOM 2321 C C . ALA A 1 300 ? -18.753 8.567 11.096 1.00 86.69 300 ALA A C 1
ATOM 2323 O O . ALA A 1 300 ? -18.765 9.662 10.532 1.00 86.69 300 ALA A O 1
ATOM 2324 N N . VAL A 1 301 ? -17.660 7.795 11.159 1.00 88.31 301 VAL A N 1
ATOM 2325 C CA . VAL A 1 301 ? -16.415 8.093 10.431 1.00 88.31 301 VAL A CA 1
ATOM 2326 C C . VAL A 1 301 ? -16.426 7.417 9.061 1.00 88.31 301 VAL A C 1
ATOM 2328 O O . VAL A 1 301 ? -16.006 8.032 8.082 1.00 88.31 301 VAL A O 1
ATOM 2331 N N . GLY A 1 302 ? -16.959 6.197 8.977 1.00 92.12 302 GLY A N 1
ATOM 2332 C CA . GLY A 1 302 ? -17.160 5.508 7.705 1.00 92.12 302 GLY A CA 1
ATOM 2333 C C . GLY A 1 302 ? -15.952 4.681 7.287 1.00 92.12 302 GLY A C 1
ATOM 2334 O O . GLY A 1 302 ? -15.624 4.633 6.103 1.00 92.12 302 GLY A O 1
ATOM 2335 N N . HIS A 1 303 ? -15.247 4.060 8.237 1.00 93.88 303 HIS A N 1
ATOM 2336 C CA . HIS A 1 303 ? -14.083 3.231 7.940 1.00 93.88 303 HIS A CA 1
ATOM 2337 C C . HIS A 1 303 ? -14.324 1.747 8.244 1.00 93.88 303 HIS A C 1
ATOM 2339 O O . HIS A 1 303 ? -15.021 1.366 9.180 1.00 93.88 303 HIS A O 1
ATOM 2345 N N . VAL A 1 304 ? -13.701 0.875 7.448 1.00 94.44 304 VAL A N 1
ATOM 2346 C CA . VAL A 1 304 ? -13.829 -0.583 7.613 1.00 94.44 304 VAL A CA 1
ATOM 2347 C C . VAL A 1 304 ? -13.150 -1.101 8.887 1.00 94.44 304 VAL A C 1
ATOM 2349 O O . VAL A 1 304 ? -13.619 -2.081 9.465 1.00 94.44 304 VAL A O 1
ATOM 2352 N N . ASP A 1 305 ? -12.086 -0.441 9.352 1.00 93.88 305 ASP A N 1
ATOM 2353 C CA . ASP A 1 305 ? -11.329 -0.832 10.549 1.00 93.88 305 ASP A CA 1
ATOM 2354 C C . ASP A 1 305 ? -12.129 -0.661 11.851 1.00 93.88 305 ASP A C 1
ATOM 2356 O O . ASP A 1 305 ? -11.834 -1.326 12.842 1.00 93.88 305 ASP A O 1
ATOM 2360 N N . GLU A 1 306 ? -13.196 0.145 11.840 1.00 92.94 306 GLU A N 1
ATOM 2361 C CA . GLU A 1 306 ? -14.137 0.282 12.961 1.00 92.94 306 GLU A CA 1
ATOM 2362 C C . GLU A 1 306 ? -14.978 -0.986 13.195 1.00 92.94 306 GLU A C 1
ATOM 2364 O O . GLU A 1 306 ? -15.490 -1.197 14.297 1.00 92.94 306 GLU A O 1
ATOM 2369 N N . MET A 1 307 ? -15.135 -1.839 12.175 1.00 90.94 307 MET A N 1
ATOM 2370 C CA . MET A 1 307 ? -15.987 -3.032 12.247 1.00 90.94 307 MET A CA 1
ATOM 2371 C C . MET A 1 307 ? -15.291 -4.342 11.882 1.00 90.94 307 MET A C 1
ATOM 2373 O O . MET A 1 307 ? -15.888 -5.408 12.042 1.00 90.94 307 MET A O 1
ATOM 2377 N N . LEU A 1 308 ? -14.066 -4.306 11.361 1.00 90.06 308 LEU A N 1
ATOM 2378 C CA . LEU A 1 308 ? -13.423 -5.509 10.857 1.00 90.06 308 LEU A CA 1
ATOM 2379 C C . LEU A 1 308 ? -11.901 -5.428 10.889 1.00 90.06 308 LEU A C 1
ATOM 2381 O O . LEU A 1 308 ? -11.293 -4.469 10.426 1.00 90.06 308 LEU A O 1
ATOM 2385 N N . GLN A 1 309 ? -11.281 -6.514 11.347 1.00 90.94 309 GLN A N 1
ATOM 2386 C CA . GLN A 1 309 ? -9.835 -6.694 11.306 1.00 90.94 309 GLN A CA 1
ATOM 2387 C C . GLN A 1 309 ? -9.476 -8.162 11.052 1.00 90.94 309 GLN A C 1
ATOM 2389 O O . GLN A 1 309 ? -10.224 -9.063 11.409 1.00 90.94 309 GLN A O 1
ATOM 2394 N N . PHE A 1 310 ? -8.307 -8.431 10.473 1.00 90.00 310 PHE A N 1
ATOM 2395 C CA . PHE A 1 310 ? -7.735 -9.782 10.418 1.00 90.00 310 PHE A CA 1
ATOM 2396 C C . PHE A 1 310 ? -6.605 -9.934 11.433 1.00 90.00 310 PHE A C 1
ATOM 2398 O O . PHE A 1 310 ? -5.782 -9.026 11.564 1.00 90.00 310 PHE A O 1
ATOM 2405 N N . LEU A 1 311 ? -6.546 -11.079 12.116 1.00 90.06 311 LEU A N 1
ATOM 2406 C CA . LEU A 1 311 ? -5.505 -11.409 13.093 1.00 90.06 311 LEU A CA 1
ATOM 2407 C C . LEU A 1 311 ? -4.851 -12.757 12.773 1.00 90.06 311 LEU A C 1
ATOM 2409 O O . LEU A 1 311 ? -5.566 -13.673 12.364 1.00 90.06 311 LEU A O 1
ATOM 2413 N N . PRO A 1 312 ? -3.535 -12.928 12.997 1.00 89.38 312 PRO A N 1
ATOM 2414 C CA . PRO A 1 312 ? -2.888 -14.234 12.906 1.00 89.38 312 PRO A CA 1
ATOM 2415 C C . PRO A 1 312 ? -3.537 -15.261 13.844 1.00 89.38 312 PRO A C 1
ATOM 2417 O O . PRO A 1 312 ? -3.859 -14.948 14.990 1.00 89.38 312 PRO A O 1
ATOM 2420 N N . ALA A 1 313 ? -3.698 -16.497 13.374 1.00 88.25 313 ALA A N 1
ATOM 2421 C CA . ALA A 1 313 ? -4.286 -17.585 14.149 1.00 88.25 313 ALA A CA 1
ATOM 2422 C C . ALA A 1 313 ? -3.682 -18.938 13.763 1.00 88.25 313 ALA A C 1
ATOM 2424 O O . ALA A 1 313 ? -3.285 -19.157 12.622 1.00 88.25 313 ALA A O 1
ATOM 2425 N N . ASN A 1 314 ? -3.644 -19.871 14.714 1.00 87.94 314 ASN A N 1
ATOM 2426 C CA . ASN A 1 314 ? -3.164 -21.229 14.470 1.00 87.94 314 ASN A CA 1
ATOM 2427 C C . ASN A 1 314 ? -4.290 -22.116 13.904 1.00 87.94 314 ASN A C 1
ATOM 2429 O O . ASN A 1 314 ? -4.834 -22.965 14.606 1.00 87.94 314 ASN A O 1
ATOM 2433 N N . ASN A 1 315 ? -4.673 -21.870 12.650 1.00 84.81 315 ASN A N 1
ATOM 2434 C CA . ASN A 1 315 ? -5.666 -22.642 11.897 1.00 84.81 315 ASN A CA 1
ATOM 2435 C C . ASN A 1 315 ? -5.188 -22.859 10.445 1.00 84.81 315 ASN A C 1
ATOM 2437 O O . ASN A 1 315 ? -4.089 -22.451 10.072 1.00 84.81 315 ASN A O 1
ATOM 2441 N N . SER A 1 316 ? -6.007 -23.504 9.610 1.00 84.69 316 SER A N 1
ATOM 2442 C CA . SER A 1 316 ? -5.650 -23.802 8.212 1.00 84.69 316 SER A CA 1
ATOM 2443 C C . SER A 1 316 ? -5.471 -22.562 7.323 1.00 84.69 316 SER A C 1
ATOM 2445 O O . SER A 1 316 ? -4.787 -22.651 6.305 1.00 84.69 316 SER A O 1
ATOM 2447 N N . LEU A 1 317 ? -6.051 -21.417 7.700 1.00 82.69 317 LEU A N 1
ATOM 2448 C CA . LEU A 1 317 ? -5.891 -20.144 6.991 1.00 82.69 317 LEU A CA 1
ATOM 2449 C C . LEU A 1 317 ? -4.698 -19.322 7.504 1.00 82.69 317 LEU A C 1
ATOM 2451 O O . LEU A 1 317 ? -4.231 -18.427 6.805 1.00 82.69 317 LEU A O 1
ATOM 2455 N N . GLY A 1 318 ? -4.197 -19.610 8.709 1.00 87.06 318 GLY A N 1
ATOM 2456 C CA . GLY A 1 318 ? -3.169 -18.819 9.389 1.00 87.06 318 GLY A CA 1
ATOM 2457 C C . GLY A 1 318 ? -3.688 -17.504 9.986 1.00 87.06 318 GLY A C 1
ATOM 2458 O O . GLY A 1 318 ? -2.900 -16.714 10.512 1.00 87.06 318 GLY A O 1
ATOM 2459 N N . TRP A 1 319 ? -4.995 -17.242 9.901 1.00 89.19 319 TRP A N 1
ATOM 2460 C CA . TRP A 1 319 ? -5.638 -16.024 10.387 1.00 89.19 319 TRP A CA 1
ATOM 2461 C C . TRP A 1 319 ? -7.130 -16.229 10.675 1.00 89.19 319 TRP A C 1
ATOM 2463 O O . TRP A 1 319 ? -7.747 -17.205 10.246 1.00 89.19 319 TRP A O 1
ATOM 2473 N N . VAL A 1 320 ? -7.710 -15.285 11.413 1.00 89.56 320 VAL A N 1
ATOM 2474 C CA . VAL A 1 320 ? -9.150 -15.156 11.661 1.00 89.56 320 VAL A CA 1
ATOM 2475 C C . VAL A 1 320 ? -9.621 -13.751 11.318 1.00 89.56 320 VAL A C 1
ATOM 2477 O O . VAL A 1 320 ? -8.874 -12.782 11.452 1.00 89.56 320 VAL A O 1
ATOM 2480 N N . MET A 1 321 ? -10.874 -13.646 10.892 1.00 88.94 321 MET A N 1
ATOM 2481 C CA . MET A 1 321 ? -11.584 -12.379 10.782 1.00 88.94 321 MET A CA 1
ATOM 2482 C C . MET A 1 321 ? -12.189 -12.032 12.143 1.00 88.94 321 MET A C 1
ATOM 2484 O O . MET A 1 321 ? -12.981 -12.804 12.682 1.00 88.94 321 MET A O 1
ATOM 2488 N N . LEU A 1 322 ? -11.802 -10.885 12.685 1.00 90.19 322 LEU A N 1
ATOM 2489 C CA . LEU A 1 322 ? -12.289 -10.300 13.923 1.00 90.19 322 LEU A CA 1
ATOM 2490 C C . LEU A 1 322 ? -13.361 -9.257 13.610 1.00 90.19 322 LEU A C 1
ATOM 2492 O O . LEU A 1 322 ? -13.103 -8.322 12.852 1.00 90.19 322 LEU A O 1
ATOM 2496 N N . VAL A 1 323 ? -14.536 -9.400 14.220 1.00 92.00 323 VAL A N 1
ATOM 2497 C CA . VAL A 1 323 ? -15.636 -8.430 14.107 1.00 92.00 323 VAL A CA 1
ATOM 2498 C C . VAL A 1 323 ? -16.241 -8.132 15.484 1.00 92.00 323 VAL A C 1
ATOM 2500 O O . VAL A 1 323 ? -16.275 -9.029 16.338 1.00 92.00 323 VAL A O 1
ATOM 2503 N N . PRO A 1 324 ? -16.718 -6.901 15.740 1.00 92.00 324 PRO A N 1
ATOM 2504 C CA . PRO A 1 324 ? -17.453 -6.594 16.955 1.00 92.00 324 PRO A CA 1
ATOM 2505 C C . PRO A 1 324 ? -18.806 -7.318 16.966 1.00 92.00 324 PRO A C 1
ATOM 2507 O O . PRO A 1 324 ? -19.430 -7.520 15.925 1.00 92.00 324 PRO A O 1
ATOM 2510 N N . ASP A 1 325 ? -19.263 -7.695 18.161 1.00 92.88 325 ASP A N 1
ATOM 2511 C CA . ASP A 1 325 ? -20.576 -8.307 18.392 1.00 92.88 325 ASP A CA 1
ATOM 2512 C C . ASP A 1 325 ? -21.372 -7.455 19.396 1.00 92.88 325 ASP A C 1
ATOM 2514 O O . ASP A 1 325 ? -21.253 -7.635 20.615 1.00 92.88 325 ASP A O 1
ATOM 2518 N N . PRO A 1 326 ? -22.158 -6.477 18.906 1.00 93.56 326 PRO A N 1
ATOM 2519 C CA . PRO A 1 326 ? -22.924 -5.593 19.777 1.00 93.56 326 PRO A CA 1
ATOM 2520 C C . PRO A 1 326 ? -23.957 -6.335 20.641 1.00 93.56 326 PRO A C 1
ATOM 2522 O O . PRO A 1 326 ? -24.216 -5.930 21.777 1.00 93.56 326 PRO A O 1
ATOM 2525 N N . GLN A 1 327 ? -24.535 -7.435 20.139 1.00 94.25 327 GLN A N 1
ATOM 2526 C CA . GLN A 1 327 ? -25.493 -8.231 20.912 1.00 94.25 327 GLN A CA 1
ATOM 2527 C C . GLN A 1 327 ? -24.820 -8.964 22.069 1.00 94.25 327 GLN A C 1
ATOM 2529 O O . GLN A 1 327 ? -25.373 -8.980 23.170 1.00 94.25 327 GLN A O 1
ATOM 2534 N N . GLU A 1 328 ? -23.624 -9.514 21.855 1.00 93.25 328 GLU A N 1
ATOM 2535 C CA . GLU A 1 328 ? -22.844 -10.123 22.934 1.00 93.25 328 GLU A CA 1
ATOM 2536 C C . GLU A 1 328 ? -22.447 -9.079 23.990 1.00 93.25 328 GLU A C 1
ATOM 2538 O O . GLU A 1 328 ? -22.563 -9.334 25.189 1.00 93.25 328 GLU A O 1
ATOM 2543 N N . GLY A 1 329 ? -22.086 -7.861 23.567 1.00 91.94 329 GLY A N 1
ATOM 2544 C CA . GLY A 1 329 ? -21.852 -6.731 24.475 1.00 91.94 329 GLY A CA 1
ATOM 2545 C C . GLY A 1 329 ? -23.042 -6.457 25.406 1.00 91.94 329 GLY A C 1
ATOM 2546 O O . GLY A 1 329 ? -22.881 -6.340 26.623 1.00 91.94 329 GLY A O 1
ATOM 2547 N N . LEU A 1 330 ? -24.261 -6.434 24.856 1.00 94.62 330 LEU A N 1
ATOM 2548 C CA . LEU A 1 330 ? -25.490 -6.307 25.648 1.00 94.62 330 LEU A CA 1
ATOM 2549 C C . LEU A 1 330 ? -25.758 -7.537 26.526 1.00 94.62 330 LEU A C 1
ATOM 2551 O O . LEU A 1 330 ? -26.268 -7.394 27.639 1.00 94.62 330 LEU A O 1
ATOM 2555 N N . ALA A 1 331 ? -25.433 -8.742 26.055 1.00 95.62 331 ALA A N 1
ATOM 2556 C CA . ALA A 1 331 ? -25.599 -9.971 26.827 1.00 95.62 331 ALA A CA 1
ATOM 2557 C C . ALA A 1 331 ? -24.715 -9.978 28.084 1.00 95.62 331 ALA A C 1
ATOM 2559 O O . ALA A 1 331 ? -25.199 -10.342 29.156 1.00 95.62 331 ALA A O 1
ATOM 2560 N N . ILE A 1 332 ? -23.473 -9.493 27.990 1.00 94.94 332 ILE A N 1
ATOM 2561 C CA . ILE A 1 332 ? -22.561 -9.341 29.135 1.00 94.94 332 ILE A CA 1
ATOM 2562 C C . ILE A 1 332 ? -23.150 -8.392 30.184 1.00 94.94 332 ILE A C 1
ATOM 2564 O O . ILE A 1 332 ? -23.164 -8.711 31.375 1.00 94.94 332 ILE A O 1
ATOM 2568 N N . LEU A 1 333 ? -23.699 -7.252 29.755 1.00 95.00 333 LEU A N 1
ATOM 2569 C CA . LEU A 1 333 ? -24.345 -6.293 30.657 1.00 95.00 333 LEU A CA 1
ATOM 2570 C C . LEU A 1 333 ? -25.582 -6.894 31.339 1.00 95.00 333 LEU A C 1
ATOM 2572 O O . LEU A 1 333 ? -25.744 -6.768 32.553 1.00 95.00 333 LEU A O 1
ATOM 2576 N N . ARG A 1 334 ? -26.431 -7.606 30.586 1.00 96.88 334 ARG A N 1
ATOM 2577 C CA . ARG A 1 334 ? -27.603 -8.314 31.134 1.00 96.88 334 ARG A CA 1
ATOM 2578 C C . ARG A 1 334 ? -27.197 -9.411 32.117 1.00 96.88 334 ARG A C 1
ATOM 2580 O O . ARG A 1 334 ? -27.847 -9.579 33.148 1.00 96.88 334 ARG A O 1
ATOM 2587 N N . HIS A 1 335 ? -26.109 -10.128 31.839 1.00 97.12 335 HIS A N 1
ATOM 2588 C CA . HIS A 1 335 ? -25.564 -11.120 32.760 1.00 97.12 335 HIS A CA 1
ATOM 2589 C C . HIS A 1 335 ? -25.127 -10.456 34.070 1.00 97.12 335 HIS A C 1
ATOM 2591 O O . HIS A 1 335 ? -25.561 -10.879 35.141 1.00 97.12 335 HIS A O 1
ATOM 2597 N N . ALA A 1 336 ? -24.350 -9.372 33.997 1.00 96.81 336 ALA A N 1
ATOM 2598 C CA . ALA A 1 336 ? -23.925 -8.617 35.174 1.00 96.81 336 ALA A CA 1
ATOM 2599 C C . ALA A 1 336 ? -25.119 -8.077 35.985 1.00 96.81 336 ALA A C 1
ATOM 2601 O O . ALA A 1 336 ? -25.132 -8.190 37.212 1.00 96.81 336 ALA A O 1
ATOM 2602 N N . GLN A 1 337 ? -26.155 -7.560 35.316 1.00 97.75 337 GLN A N 1
ATOM 2603 C CA . GLN A 1 337 ? -27.409 -7.159 35.957 1.00 97.75 337 GLN A CA 1
ATOM 2604 C C . GLN A 1 337 ? -28.056 -8.333 36.708 1.00 97.75 337 GLN A C 1
ATOM 2606 O O . GLN A 1 337 ? -28.375 -8.201 37.890 1.00 97.75 337 GLN A O 1
ATOM 2611 N N . SER A 1 338 ? -28.194 -9.496 36.059 1.00 97.75 338 SER A N 1
ATOM 2612 C CA . SER A 1 338 ? -28.791 -10.694 36.670 1.00 97.75 338 SER A CA 1
ATOM 2613 C C . SER A 1 338 ? -27.988 -11.244 37.856 1.00 97.75 338 SER A C 1
ATOM 2615 O O . SER A 1 338 ? -28.568 -11.800 38.786 1.00 97.75 338 SER A O 1
ATOM 2617 N N . ALA A 1 339 ? -26.671 -11.020 37.869 1.00 97.94 339 ALA A N 1
ATOM 2618 C CA . ALA A 1 339 ? -25.773 -11.354 38.972 1.00 97.94 339 ALA A CA 1
ATOM 2619 C C . ALA A 1 339 ? -25.817 -10.335 40.135 1.00 97.94 339 ALA A C 1
ATOM 2621 O O . ALA A 1 339 ? -25.089 -10.479 41.115 1.00 97.94 339 ALA A O 1
ATOM 2622 N N . GLY A 1 340 ? -26.673 -9.309 40.057 1.00 98.00 340 GLY A N 1
ATOM 2623 C CA . GLY A 1 340 ? -26.854 -8.303 41.108 1.00 98.00 340 GLY A CA 1
ATOM 2624 C C . GLY A 1 340 ? -25.961 -7.066 40.975 1.00 98.00 340 GLY A C 1
ATOM 2625 O O . GLY A 1 340 ? -25.942 -6.233 41.881 1.00 98.00 340 GLY A O 1
ATOM 2626 N N . HIS A 1 341 ? -25.257 -6.897 39.851 1.00 97.81 341 HIS A N 1
ATOM 2627 C CA . HIS A 1 341 ? -24.374 -5.751 39.598 1.00 97.81 341 HIS A CA 1
ATOM 2628 C C . HIS A 1 341 ? -25.050 -4.596 38.844 1.00 97.81 341 HIS A C 1
ATOM 2630 O O . HIS A 1 341 ? -24.361 -3.688 38.389 1.00 97.81 341 HIS A O 1
ATOM 2636 N N . GLY A 1 342 ? -26.383 -4.582 38.735 1.00 97.12 342 GLY A N 1
ATOM 2637 C CA . GLY A 1 342 ? -27.136 -3.551 38.004 1.00 97.12 342 GLY A CA 1
ATOM 2638 C C . GLY A 1 342 ? -26.822 -2.104 38.416 1.00 97.12 342 GLY A C 1
ATOM 2639 O O . GLY A 1 342 ? -26.760 -1.215 37.573 1.00 97.12 342 GLY A O 1
ATOM 2640 N N . LYS A 1 343 ? -26.507 -1.879 39.699 1.00 97.25 343 LYS A N 1
ATOM 2641 C CA . LYS A 1 343 ? -26.155 -0.558 40.257 1.00 97.25 343 LYS A CA 1
ATOM 2642 C C . LYS A 1 343 ? -24.697 -0.139 40.036 1.00 97.25 343 LYS A C 1
ATOM 2644 O O . LYS A 1 343 ? -24.319 0.964 40.423 1.00 97.25 343 LYS A O 1
ATOM 2649 N N . THR A 1 344 ? -23.862 -1.009 39.474 1.00 95.12 344 THR A N 1
ATOM 2650 C CA . THR A 1 344 ? -22.485 -0.666 39.102 1.00 95.12 344 THR A CA 1
ATOM 2651 C C . THR A 1 344 ? -22.509 0.308 37.927 1.00 95.12 344 THR A C 1
ATOM 2653 O O . THR A 1 344 ? -23.340 0.167 37.032 1.00 95.12 344 THR A O 1
ATOM 2656 N N . GLY A 1 345 ? -21.603 1.288 37.907 1.00 92.19 345 GLY A N 1
ATOM 2657 C CA . GLY A 1 345 ? -21.423 2.163 36.745 1.00 92.19 345 GLY A CA 1
ATOM 2658 C C . GLY A 1 345 ? -21.077 1.355 35.491 1.00 92.19 345 GLY A C 1
ATOM 2659 O O . GLY A 1 345 ? -20.186 0.509 35.531 1.00 92.19 345 GLY A O 1
ATOM 2660 N N . ALA A 1 346 ? -21.766 1.613 34.380 1.00 89.69 346 ALA A N 1
ATOM 2661 C CA . ALA A 1 346 ? -21.544 0.923 33.110 1.00 89.69 346 ALA A CA 1
ATOM 2662 C C . ALA A 1 346 ? -20.222 1.330 32.433 1.00 89.69 346 ALA A C 1
ATOM 2664 O O . ALA A 1 346 ? -19.701 0.601 31.591 1.00 89.69 346 ALA A O 1
ATOM 2665 N N . PHE A 1 347 ? -19.658 2.475 32.824 1.00 86.50 347 PHE A N 1
ATOM 2666 C CA . PHE A 1 347 ? -18.375 2.972 32.345 1.00 86.50 347 PHE A CA 1
ATOM 2667 C C . PHE A 1 347 ? -17.375 3.047 33.499 1.00 86.50 347 PHE A C 1
ATOM 2669 O O . PHE A 1 347 ? -17.658 3.614 34.552 1.00 86.50 347 PHE A O 1
ATOM 2676 N N . SER A 1 348 ? -16.177 2.497 33.289 1.00 82.25 348 SER A N 1
ATOM 2677 C CA . SER A 1 348 ? -15.091 2.521 34.278 1.00 82.25 348 SER A CA 1
ATOM 2678 C C . SER A 1 348 ? -14.365 3.868 34.349 1.00 82.25 348 SER A C 1
ATOM 2680 O O . SER A 1 348 ? -13.712 4.169 35.350 1.00 82.25 348 SER A O 1
ATOM 2682 N N . ARG A 1 349 ? -14.469 4.694 33.299 1.00 76.12 349 ARG A N 1
ATOM 2683 C CA . ARG A 1 349 ? -13.918 6.054 33.287 1.00 76.12 349 ARG A CA 1
ATOM 2684 C C . ARG A 1 349 ? -14.792 6.990 34.121 1.00 76.12 349 ARG A C 1
ATOM 2686 O O . ARG A 1 349 ? -16.005 7.028 33.948 1.00 76.12 349 ARG A O 1
ATOM 2693 N N . GLN A 1 350 ? -14.154 7.784 34.979 1.00 69.25 350 GLN A N 1
ATOM 2694 C CA . GLN A 1 350 ? -14.836 8.796 35.784 1.00 69.25 350 GLN A CA 1
ATOM 2695 C C . GLN A 1 350 ? -15.307 9.975 34.915 1.00 69.25 350 GLN A C 1
ATOM 2697 O O . GLN A 1 350 ? -14.655 10.345 33.930 1.00 69.25 350 GLN A O 1
ATOM 2702 N N . ASN A 1 351 ? -16.455 10.547 35.293 1.00 61.34 351 ASN A N 1
ATOM 2703 C CA . ASN A 1 351 ? -17.186 11.592 34.560 1.00 61.34 351 ASN A CA 1
ATOM 2704 C C . ASN A 1 351 ? -16.410 12.932 34.465 1.00 61.34 351 ASN A C 1
ATOM 2706 O O . ASN A 1 351 ? -16.771 13.813 33.694 1.00 61.34 351 ASN A O 1
ATOM 2710 N N . ASP A 1 352 ? -15.322 13.077 35.224 1.00 54.69 352 ASP A N 1
ATOM 2711 C CA . ASP A 1 352 ? -14.450 14.254 35.319 1.00 54.69 352 ASP A CA 1
ATOM 2712 C C . ASP A 1 352 ? -13.120 14.111 34.563 1.00 54.69 352 ASP A C 1
ATOM 2714 O O . ASP A 1 352 ? -12.266 14.994 34.648 1.00 54.69 352 ASP A O 1
ATOM 2718 N N . THR A 1 353 ? -12.912 13.019 33.820 1.00 53.44 353 THR A N 1
ATOM 2719 C CA . THR A 1 353 ? -11.661 12.870 33.073 1.00 53.44 353 THR A CA 1
ATOM 2720 C C . THR A 1 353 ? -11.558 13.947 31.990 1.00 53.44 353 THR A C 1
ATOM 2722 O O . THR A 1 353 ? -12.292 13.923 31.001 1.00 53.44 353 THR A O 1
ATOM 2725 N N . GLU A 1 354 ? -10.627 14.887 32.200 1.00 50.50 354 GLU A N 1
ATOM 2726 C CA . GLU A 1 354 ? -10.169 15.876 31.222 1.00 50.50 354 GLU A CA 1
ATOM 2727 C C . GLU A 1 354 ? -10.097 15.254 29.821 1.00 50.50 354 GLU A C 1
ATOM 2729 O O . GLU A 1 354 ? -9.575 14.149 29.649 1.00 50.50 354 GLU A O 1
ATOM 2734 N N . GLY A 1 355 ? -10.598 15.975 28.814 1.00 50.78 355 GLY A N 1
ATOM 2735 C CA . GLY A 1 355 ? -10.429 15.583 27.414 1.00 50.78 355 GLY A CA 1
ATOM 2736 C C . GLY A 1 355 ? -11.664 15.105 26.678 1.00 50.78 355 GLY A C 1
ATOM 2737 O O . GLY A 1 355 ? -11.512 14.453 25.650 1.00 50.78 355 GLY A O 1
ATOM 2738 N N . ASN A 1 356 ? -12.867 15.451 27.135 1.00 48.09 356 ASN A N 1
ATOM 2739 C CA . ASN A 1 356 ? -13.988 15.501 26.207 1.00 48.09 356 ASN A CA 1
ATOM 2740 C C . ASN A 1 356 ? -14.214 16.959 25.774 1.00 48.09 356 ASN A C 1
ATOM 2742 O O . ASN A 1 356 ? -15.014 17.658 26.405 1.00 48.09 356 ASN A O 1
ATOM 2746 N N . PRO A 1 357 ? -13.476 17.476 24.764 1.00 49.12 357 PRO A N 1
ATOM 2747 C CA . PRO A 1 357 ? -13.963 18.655 24.072 1.00 49.12 357 PRO A CA 1
ATOM 2748 C C . PRO A 1 357 ? -15.349 18.288 23.548 1.00 49.12 357 PRO A C 1
ATOM 2750 O O . PRO A 1 357 ? -15.585 17.162 23.119 1.00 49.12 357 PRO A O 1
ATOM 2753 N N . SER A 1 358 ? -16.284 19.217 23.634 1.00 46.81 358 SER A N 1
ATOM 2754 C CA . SER A 1 358 ? -17.687 19.071 23.247 1.00 46.81 358 SER A CA 1
ATOM 2755 C C . SER A 1 358 ? -17.939 18.639 21.788 1.00 46.81 358 SER A C 1
ATOM 2757 O O . SER A 1 358 ? -19.063 18.774 21.317 1.00 46.81 358 SER A O 1
ATOM 2759 N N . ASP A 1 359 ? -16.932 18.183 21.048 1.00 50.12 359 ASP A N 1
ATOM 2760 C CA . ASP A 1 359 ? -16.952 18.124 19.601 1.00 50.12 359 ASP A CA 1
ATOM 2761 C C . ASP A 1 359 ? -15.754 17.388 18.968 1.00 50.12 359 ASP A C 1
ATOM 2763 O O . ASP A 1 359 ? -15.309 17.821 17.907 1.00 50.12 359 ASP A O 1
ATOM 2767 N N . LEU A 1 360 ? -15.251 16.260 19.501 1.00 47.59 360 LEU A N 1
ATOM 2768 C CA . LEU A 1 360 ? -14.148 15.540 18.815 1.00 47.59 360 LEU A CA 1
ATOM 2769 C C . LEU A 1 360 ? -14.450 15.252 17.318 1.00 47.59 360 LEU A C 1
ATOM 2771 O O . LEU A 1 360 ? -13.531 15.063 16.526 1.00 47.59 360 LEU A O 1
ATOM 2775 N N . PHE A 1 361 ? -15.735 15.309 16.937 1.00 50.62 361 PHE A N 1
ATOM 2776 C CA . PHE A 1 361 ? -16.240 15.279 15.564 1.00 50.62 361 PHE A CA 1
ATOM 2777 C C . PHE A 1 361 ? -17.161 16.457 15.163 1.00 50.62 361 PHE A C 1
ATOM 2779 O O . PHE A 1 361 ? -17.795 16.390 14.115 1.00 50.62 361 PHE A O 1
ATOM 2786 N N . GLY A 1 362 ? -17.342 17.505 15.980 1.00 51.19 362 GLY A N 1
ATOM 2787 C CA . GLY A 1 362 ? -18.325 18.562 15.668 1.00 51.19 362 GLY A CA 1
ATOM 2788 C C . GLY A 1 362 ? -19.792 18.116 15.726 1.00 51.19 362 GLY A C 1
ATOM 2789 O O . GLY A 1 362 ? -20.672 18.885 15.348 1.00 51.19 362 GLY A O 1
ATOM 2790 N N . ILE A 1 363 ? -20.072 16.880 16.160 1.00 56.59 363 ILE A N 1
ATOM 2791 C CA . ILE A 1 363 ? -21.407 16.276 16.093 1.00 56.59 363 ILE A CA 1
ATOM 2792 C C . ILE A 1 363 ? -22.277 16.878 17.208 1.00 56.59 363 ILE A C 1
ATOM 2794 O O . ILE A 1 363 ? -21.977 16.647 18.382 1.00 56.59 363 ILE A O 1
ATOM 2798 N N . PRO A 1 364 ? -23.383 17.586 16.888 1.00 49.59 364 PRO A N 1
ATOM 2799 C CA . PRO A 1 364 ? -24.244 18.244 17.882 1.00 49.59 364 PRO A CA 1
ATOM 2800 C C . PRO A 1 364 ? -24.806 17.313 18.973 1.00 49.59 364 PRO A C 1
ATOM 2802 O O . PRO A 1 364 ? -25.235 17.787 20.024 1.00 49.59 364 PRO A O 1
ATOM 2805 N N . TRP A 1 365 ? -24.771 15.999 18.729 1.00 52.47 365 TRP A N 1
ATOM 2806 C CA . TRP A 1 365 ? -25.266 14.925 19.595 1.00 52.47 365 TRP A CA 1
ATOM 2807 C C . TRP A 1 365 ? -24.162 14.002 20.143 1.00 52.47 365 TRP A C 1
ATOM 2809 O O . TRP A 1 365 ? -24.470 12.955 20.707 1.00 52.47 365 TRP A O 1
ATOM 2819 N N . GLY A 1 366 ? -22.880 14.346 19.966 1.00 54.50 366 GLY A N 1
ATOM 2820 C CA . GLY A 1 366 ? -21.766 13.574 20.522 1.00 54.50 366 GLY A CA 1
ATOM 2821 C C . GLY A 1 366 ? -21.803 13.536 22.054 1.00 54.50 366 GLY A C 1
ATOM 2822 O O . GLY A 1 366 ? -22.251 14.488 22.700 1.00 54.50 366 GLY A O 1
ATOM 2823 N N . LEU A 1 367 ? -21.337 12.432 22.650 1.00 51.84 367 LEU A N 1
ATOM 2824 C CA . LEU A 1 367 ? -21.302 12.282 24.108 1.00 51.84 367 LEU A CA 1
ATOM 2825 C C . LEU A 1 367 ? -20.464 13.402 24.742 1.00 51.84 367 LEU A C 1
ATOM 2827 O O . LEU A 1 367 ? -19.285 13.553 24.428 1.00 51.84 367 LEU A O 1
ATOM 2831 N N . ARG A 1 368 ? -21.072 14.167 25.658 1.00 58.97 368 ARG A N 1
ATOM 2832 C CA . ARG A 1 368 ? -20.393 15.159 26.504 1.00 58.97 368 ARG A CA 1
ATOM 2833 C C . ARG A 1 368 ? -19.936 14.485 27.793 1.00 58.97 368 ARG A C 1
ATOM 2835 O O . ARG A 1 368 ? -20.753 14.186 28.656 1.00 58.97 368 ARG A O 1
ATOM 2842 N N . GLY A 1 369 ? -18.637 14.264 27.923 1.00 63.34 369 GLY A N 1
ATOM 2843 C CA . GLY A 1 369 ? -18.078 13.450 29.005 1.00 63.34 369 GLY A CA 1
ATOM 2844 C C . GLY A 1 369 ? -18.365 11.954 28.836 1.00 63.34 369 GLY A C 1
ATOM 2845 O O . GLY A 1 369 ? -18.933 11.518 27.835 1.00 63.34 369 GLY A O 1
ATOM 2846 N N . VAL A 1 370 ? -17.909 11.161 29.801 1.00 73.00 370 VAL A N 1
ATOM 2847 C CA . VAL A 1 370 ? -18.257 9.740 29.894 1.00 73.00 370 VAL A CA 1
ATOM 2848 C C . VAL A 1 370 ? -19.555 9.643 30.693 1.00 73.00 370 VAL A C 1
ATOM 2850 O O . VAL A 1 370 ? -19.566 10.108 31.833 1.00 73.00 370 VAL A O 1
ATOM 2853 N N . PRO A 1 371 ? -20.641 9.061 30.154 1.00 77.31 371 PRO A N 1
ATOM 2854 C CA . PRO A 1 371 ? -21.898 8.989 30.885 1.00 77.31 371 PRO A CA 1
ATOM 2855 C C . PRO A 1 371 ? -21.755 8.270 32.228 1.00 77.31 371 PRO A C 1
ATOM 2857 O O . PRO A 1 371 ? -21.060 7.263 32.337 1.00 77.31 371 PRO A O 1
ATOM 2860 N N . SER A 1 372 ? -22.463 8.751 33.248 1.00 82.88 372 SER A N 1
ATOM 2861 C CA . SER A 1 372 ? -22.449 8.164 34.593 1.00 82.88 372 SER A CA 1
ATOM 2862 C C . SER A 1 372 ? -23.515 7.083 34.803 1.00 82.88 372 SER A C 1
ATOM 2864 O O . SER A 1 372 ? -23.882 6.822 35.946 1.00 82.88 372 SER A O 1
ATOM 2866 N N . TYR A 1 373 ? -24.054 6.501 33.726 1.00 88.12 373 TYR A N 1
ATOM 2867 C CA . TYR A 1 373 ? -25.118 5.502 33.815 1.00 88.12 373 TYR A CA 1
ATOM 2868 C C . TYR A 1 373 ? -24.647 4.272 34.588 1.00 88.12 373 TYR A C 1
ATOM 2870 O O . TYR A 1 373 ? -23.537 3.776 34.381 1.00 88.12 373 TYR A O 1
ATOM 2878 N N . THR A 1 374 ? -25.514 3.748 35.443 1.00 94.50 374 THR A N 1
ATOM 2879 C CA . THR A 1 374 ? -25.412 2.373 35.939 1.00 94.50 374 THR A CA 1
ATOM 2880 C C . THR A 1 374 ? -25.755 1.371 34.833 1.00 94.50 374 THR A C 1
ATOM 2882 O O . THR A 1 374 ? -26.312 1.740 33.796 1.00 94.50 374 THR A O 1
ATOM 2885 N N . ILE A 1 375 ? -25.434 0.092 35.031 1.00 96.38 375 ILE A N 1
ATOM 2886 C CA . ILE A 1 375 ? -25.829 -0.978 34.101 1.00 96.38 375 ILE A CA 1
ATOM 2887 C C . ILE A 1 375 ? -27.358 -1.020 33.944 1.00 96.38 375 ILE A C 1
ATOM 2889 O O . ILE A 1 375 ? -27.844 -1.143 32.821 1.00 96.38 375 ILE A O 1
ATOM 2893 N N . ASP A 1 376 ? -28.111 -0.858 35.038 1.00 97.56 376 ASP A N 1
ATOM 2894 C CA . ASP A 1 376 ? -29.577 -0.802 35.012 1.00 97.56 376 ASP A CA 1
ATOM 2895 C C . ASP A 1 376 ? -30.080 0.347 34.130 1.00 97.56 376 ASP A C 1
ATOM 2897 O O . ASP A 1 376 ? -30.915 0.140 33.254 1.00 97.56 376 ASP A O 1
ATOM 2901 N N . GLU A 1 377 ? -29.546 1.553 34.325 1.00 95.88 377 GLU A N 1
ATOM 2902 C CA . GLU A 1 377 ? -29.943 2.738 33.557 1.00 95.88 377 GLU A CA 1
ATOM 2903 C C . GLU A 1 377 ? -29.566 2.631 32.079 1.00 95.88 377 GLU A C 1
ATOM 2905 O O . GLU A 1 377 ? -30.336 3.063 31.224 1.00 95.88 377 GLU A O 1
ATOM 2910 N N . LEU A 1 378 ? -28.409 2.040 31.765 1.00 93.88 378 LEU A N 1
ATOM 2911 C CA . LEU A 1 378 ? -27.975 1.843 30.384 1.00 93.88 378 LEU A CA 1
ATOM 2912 C C . LEU A 1 378 ? -28.883 0.844 29.652 1.00 93.88 378 LEU A C 1
ATOM 2914 O O . LEU A 1 378 ? -29.276 1.088 28.514 1.00 93.88 378 LEU A O 1
ATOM 2918 N N . LEU A 1 379 ? -29.258 -0.257 30.312 1.00 96.00 379 LEU A N 1
ATOM 2919 C CA . LEU A 1 379 ? -30.136 -1.286 29.742 1.00 96.00 379 LEU A CA 1
ATOM 2920 C C . LEU A 1 379 ? -31.603 -0.841 29.608 1.00 96.00 379 LEU A C 1
ATOM 2922 O O . LEU A 1 379 ? -32.368 -1.512 28.916 1.00 96.00 379 LEU A O 1
ATOM 2926 N N . LEU A 1 380 ? -31.995 0.277 30.229 1.00 96.38 380 LEU A N 1
ATOM 2927 C CA . LEU A 1 380 ? -33.314 0.899 30.059 1.00 96.38 380 LEU A CA 1
ATOM 2928 C C . LEU A 1 380 ? -33.410 1.816 28.825 1.00 96.38 380 LEU A C 1
ATOM 2930 O O . LEU A 1 380 ? -34.505 2.271 28.498 1.00 96.38 380 LEU A O 1
ATOM 2934 N N . GLN A 1 381 ? -32.299 2.101 28.139 1.00 93.81 381 GLN A N 1
ATOM 2935 C CA . GLN A 1 381 ? -32.290 2.961 26.953 1.00 93.81 381 GLN A CA 1
ATOM 2936 C C . GLN A 1 381 ? -32.680 2.168 25.703 1.00 93.81 381 GLN A C 1
ATOM 2938 O O . GLN A 1 381 ? -31.833 1.546 25.060 1.00 93.81 381 GLN A O 1
ATOM 2943 N N . ASN A 1 382 ? -33.965 2.200 25.342 1.00 93.69 382 ASN A N 1
ATOM 2944 C CA . ASN A 1 382 ? -34.484 1.466 24.183 1.00 93.69 382 ASN A CA 1
ATOM 2945 C C . ASN A 1 382 ? -33.761 1.840 22.884 1.00 93.69 382 ASN A C 1
ATOM 2947 O O . ASN A 1 382 ? -33.419 0.950 22.110 1.00 93.69 382 ASN A O 1
ATOM 2951 N N . GLU A 1 383 ? -33.446 3.121 22.682 1.00 90.81 383 GLU A N 1
ATOM 2952 C CA . GLU A 1 383 ? -32.739 3.594 21.490 1.00 90.81 383 GLU A CA 1
ATOM 2953 C C . GLU A 1 383 ? -31.351 2.953 21.362 1.00 90.81 383 GLU A C 1
ATOM 2955 O O . GLU A 1 383 ? -30.925 2.608 20.262 1.00 90.81 383 GLU A O 1
ATOM 2960 N N . LEU A 1 384 ? -30.652 2.737 22.483 1.00 90.94 384 LEU A N 1
ATOM 2961 C CA . LEU A 1 384 ? -29.352 2.068 22.496 1.00 90.94 384 LEU A CA 1
ATOM 2962 C C . LEU A 1 384 ? -29.492 0.584 22.142 1.00 90.94 384 LEU A C 1
ATOM 2964 O O . LEU A 1 384 ? -28.691 0.063 21.364 1.00 90.94 384 LEU A O 1
ATOM 2968 N N . ILE A 1 385 ? -30.503 -0.099 22.685 1.00 94.38 385 ILE A N 1
ATOM 2969 C CA . ILE A 1 385 ? -30.759 -1.514 22.389 1.00 94.38 385 ILE A CA 1
ATOM 2970 C C . ILE A 1 385 ? -31.108 -1.704 20.907 1.00 94.38 385 ILE A C 1
ATOM 2972 O O . ILE A 1 385 ? -30.529 -2.570 20.248 1.00 94.38 385 ILE A O 1
ATOM 2976 N N . GLU A 1 386 ? -32.006 -0.873 20.375 1.00 96.00 386 GLU A N 1
ATOM 2977 C CA . GLU A 1 386 ? -32.422 -0.900 18.970 1.00 96.00 386 GLU A CA 1
ATOM 2978 C C . GLU A 1 386 ? -31.263 -0.554 18.025 1.00 96.00 386 GLU A C 1
ATOM 2980 O O . GLU A 1 386 ? -31.042 -1.257 17.035 1.00 96.00 386 GLU A O 1
ATOM 2985 N N . ALA A 1 387 ? -30.459 0.463 18.355 1.00 93.38 387 ALA A N 1
ATOM 2986 C CA . ALA A 1 387 ? -29.287 0.826 17.564 1.00 93.38 387 ALA A CA 1
ATOM 2987 C C . ALA A 1 387 ? -28.270 -0.323 17.487 1.00 93.38 387 ALA A C 1
ATOM 2989 O O . ALA A 1 387 ? -27.825 -0.672 16.396 1.00 93.38 387 ALA A O 1
ATOM 2990 N N . ASN A 1 388 ? -27.949 -0.974 18.613 1.00 94.69 388 ASN A N 1
ATOM 2991 C CA . ASN A 1 388 ? -27.015 -2.107 18.631 1.00 94.69 388 ASN A CA 1
ATOM 2992 C C . ASN A 1 388 ? -27.552 -3.330 17.866 1.00 94.69 388 ASN A C 1
ATOM 2994 O O . ASN A 1 388 ? -26.762 -4.081 17.287 1.00 94.69 388 ASN A O 1
ATOM 2998 N N . ALA A 1 389 ? -28.873 -3.539 17.824 1.00 95.69 389 ALA A N 1
ATOM 2999 C CA . ALA A 1 389 ? -29.481 -4.560 16.967 1.00 95.69 389 ALA A CA 1
ATOM 3000 C C . ALA A 1 389 ? -29.255 -4.244 15.482 1.00 95.69 389 ALA A C 1
ATOM 3002 O O . ALA A 1 389 ? -28.718 -5.081 14.758 1.00 95.69 389 ALA A O 1
ATOM 3003 N N . ASN A 1 390 ? -29.538 -3.010 15.058 1.00 96.12 390 ASN A N 1
ATOM 3004 C CA . ASN A 1 390 ? -29.292 -2.562 13.685 1.00 96.12 390 ASN A CA 1
ATOM 3005 C C . ASN A 1 390 ? -27.796 -2.631 13.306 1.00 96.12 390 ASN A C 1
ATOM 3007 O O . ASN A 1 390 ? -27.451 -3.129 12.238 1.00 96.12 390 ASN A O 1
ATOM 3011 N N . PHE A 1 391 ? -26.880 -2.218 14.191 1.00 95.50 391 PHE A N 1
ATOM 3012 C CA . PHE A 1 391 ? -25.433 -2.343 13.950 1.00 95.50 391 PHE A CA 1
ATOM 3013 C C . PHE A 1 391 ? -25.007 -3.801 13.752 1.00 95.50 391 PHE A C 1
ATOM 3015 O O . PHE A 1 391 ? -24.195 -4.098 12.878 1.00 95.50 391 PHE A O 1
ATOM 3022 N N . SER A 1 392 ? -25.596 -4.726 14.512 1.00 94.56 392 SER A N 1
ATOM 3023 C CA . SER A 1 392 ? -25.315 -6.159 14.370 1.00 94.56 392 SER A CA 1
ATOM 3024 C C . SER A 1 392 ? -25.756 -6.694 13.004 1.00 94.56 392 SER A C 1
ATOM 3026 O O . SER A 1 392 ? -25.035 -7.483 12.394 1.00 94.56 392 SER A O 1
ATOM 3028 N N . GLU A 1 393 ? -26.901 -6.236 12.488 1.00 96.12 393 GLU A N 1
ATOM 3029 C CA . GLU A 1 393 ? -27.366 -6.581 11.139 1.00 96.12 393 GLU A CA 1
ATOM 3030 C C . GLU A 1 393 ? -26.426 -6.041 10.052 1.00 96.12 393 GLU A C 1
ATOM 3032 O O . GLU A 1 393 ? -26.096 -6.769 9.114 1.00 96.12 393 GLU A O 1
ATOM 3037 N N . ARG A 1 394 ? -25.930 -4.806 10.204 1.00 96.06 394 ARG A N 1
ATOM 3038 C CA . ARG A 1 394 ? -24.968 -4.192 9.270 1.00 96.06 394 ARG A CA 1
ATOM 3039 C C . ARG A 1 394 ? -23.635 -4.937 9.237 1.00 96.06 394 ARG A C 1
ATOM 3041 O O . ARG A 1 394 ? -23.166 -5.301 8.160 1.00 96.06 394 ARG A O 1
ATOM 3048 N N . ILE A 1 395 ? -23.064 -5.244 10.404 1.00 94.25 395 ILE A N 1
ATOM 3049 C CA . ILE A 1 395 ? -21.820 -6.025 10.517 1.00 94.25 395 ILE A CA 1
ATOM 3050 C C . ILE A 1 395 ? -22.008 -7.411 9.891 1.00 94.25 395 ILE A C 1
ATOM 3052 O O . ILE A 1 395 ? -21.167 -7.870 9.115 1.00 94.25 395 ILE A O 1
ATOM 3056 N N . LYS A 1 396 ? -23.136 -8.074 10.181 1.00 92.69 396 LYS A N 1
ATOM 3057 C CA . LYS A 1 396 ? -23.465 -9.378 9.598 1.00 92.69 396 LYS A CA 1
ATOM 3058 C C . LYS A 1 396 ? -23.546 -9.314 8.072 1.00 92.69 396 LYS A C 1
ATOM 3060 O O . LYS A 1 396 ? -22.980 -10.185 7.417 1.00 92.69 396 LYS A O 1
ATOM 3065 N N . ALA A 1 397 ? -24.189 -8.292 7.509 1.00 94.06 397 ALA A N 1
ATOM 3066 C CA . ALA A 1 397 ? -24.276 -8.115 6.063 1.00 94.06 397 ALA A CA 1
ATOM 3067 C C . ALA A 1 397 ? -22.883 -7.988 5.417 1.00 94.06 397 ALA A C 1
ATOM 3069 O O . ALA A 1 397 ? -22.609 -8.660 4.422 1.00 94.06 397 ALA A O 1
ATOM 3070 N N . THR A 1 398 ? -21.972 -7.216 6.019 1.00 93.19 398 THR A N 1
ATOM 3071 C CA . THR A 1 398 ? -20.575 -7.109 5.562 1.00 93.19 398 THR A CA 1
ATOM 3072 C C . THR A 1 398 ? -19.845 -8.454 5.623 1.00 93.19 398 THR A C 1
ATOM 3074 O O . THR A 1 398 ? -19.184 -8.852 4.661 1.00 93.19 398 THR A O 1
ATOM 3077 N N . VAL A 1 399 ? -19.997 -9.196 6.724 1.00 91.88 399 VAL A N 1
ATOM 3078 C CA . VAL A 1 399 ? -19.425 -10.544 6.884 1.00 91.88 399 VAL A CA 1
ATOM 3079 C C . VAL A 1 399 ? -19.956 -11.510 5.820 1.00 91.88 399 VAL A C 1
ATOM 3081 O O . VAL A 1 399 ? -19.183 -12.281 5.250 1.00 91.88 399 VAL A O 1
ATOM 3084 N N . ASP A 1 400 ? -21.254 -11.465 5.525 1.00 91.62 400 ASP A N 1
ATOM 3085 C CA . ASP A 1 400 ? -21.887 -12.333 4.531 1.00 91.62 400 ASP A CA 1
ATOM 3086 C C . ASP A 1 400 ? -21.394 -12.001 3.106 1.00 91.62 400 ASP A C 1
ATOM 3088 O O . ASP A 1 400 ? -21.100 -12.914 2.327 1.00 91.62 400 ASP A O 1
ATOM 3092 N N . VAL A 1 401 ? -21.193 -10.714 2.781 1.00 92.25 401 VAL A N 1
ATOM 3093 C CA . VAL A 1 401 ? -20.555 -10.276 1.523 1.00 92.25 401 VAL A CA 1
ATOM 3094 C C . VAL A 1 401 ? -19.130 -10.818 1.414 1.00 92.25 401 VAL A C 1
ATOM 3096 O O . VAL A 1 401 ? -18.777 -11.411 0.391 1.00 92.25 401 VAL A O 1
ATOM 3099 N N . LEU A 1 402 ? -18.322 -10.677 2.468 1.00 89.81 402 LEU A N 1
ATOM 3100 C CA . LEU A 1 402 ? -16.949 -11.182 2.492 1.00 89.81 402 LEU A CA 1
ATOM 3101 C C . LEU A 1 402 ? -16.903 -12.691 2.276 1.00 89.81 402 LEU A C 1
ATOM 3103 O O . LEU A 1 402 ? -16.184 -13.155 1.391 1.00 89.81 402 LEU A O 1
ATOM 3107 N N . LYS A 1 403 ? -17.710 -13.463 3.010 1.00 88.56 403 LYS A N 1
ATOM 3108 C CA . LYS A 1 403 ? -17.802 -14.923 2.845 1.00 88.56 403 LYS A CA 1
ATOM 3109 C C . LYS A 1 403 ? -18.216 -15.309 1.428 1.00 88.56 403 LYS A C 1
ATOM 3111 O O . LYS A 1 403 ? -17.592 -16.181 0.827 1.00 88.56 403 LYS A O 1
ATOM 3116 N N . CYS A 1 404 ? -19.212 -14.625 0.863 1.00 90.25 404 CYS A N 1
ATOM 3117 C CA . CYS A 1 404 ? -19.676 -14.873 -0.499 1.00 90.25 404 CYS A CA 1
ATOM 3118 C C . CYS A 1 404 ? -18.583 -14.622 -1.550 1.00 90.25 404 CYS A C 1
ATOM 3120 O O . CYS A 1 404 ? -18.483 -15.374 -2.518 1.00 90.25 404 CYS A O 1
ATOM 3122 N N . LYS A 1 405 ? -17.788 -13.559 -1.389 1.00 89.38 405 LYS A N 1
ATOM 3123 C CA . LYS A 1 405 ? -16.800 -13.121 -2.389 1.00 89.38 405 LYS A CA 1
ATOM 3124 C C . LYS A 1 405 ? -15.456 -13.833 -2.273 1.00 89.38 405 LYS A C 1
ATOM 3126 O O . LYS A 1 405 ? -14.775 -13.999 -3.277 1.00 89.38 405 LYS A O 1
ATOM 3131 N N . THR A 1 406 ? -15.094 -14.273 -1.073 1.00 85.69 406 THR A N 1
ATOM 3132 C CA . THR A 1 406 ? -13.790 -14.896 -0.785 1.00 85.69 406 THR A CA 1
ATOM 3133 C C . THR A 1 406 ? -13.867 -16.412 -0.598 1.00 85.69 406 THR A C 1
ATOM 3135 O O . THR A 1 406 ? -12.844 -17.089 -0.645 1.00 85.69 406 THR A O 1
ATOM 3138 N N . GLY A 1 407 ? -15.062 -16.967 -0.370 1.00 85.25 407 GLY A N 1
ATOM 3139 C CA . GLY A 1 407 ? -15.252 -18.387 -0.071 1.00 85.25 407 GLY A CA 1
ATOM 3140 C C . GLY A 1 407 ? -14.908 -18.788 1.369 1.00 85.25 407 GLY A C 1
ATOM 3141 O O . GLY A 1 407 ? -14.853 -19.987 1.661 1.00 85.25 407 GLY A O 1
ATOM 3142 N N . ILE A 1 408 ? -14.685 -17.824 2.274 1.00 82.38 408 ILE A N 1
ATOM 3143 C CA . ILE A 1 408 ? -14.465 -18.083 3.706 1.00 82.38 408 ILE A CA 1
ATOM 3144 C C . ILE A 1 408 ? -15.675 -18.825 4.294 1.00 82.38 408 ILE A C 1
ATOM 3146 O O . ILE A 1 408 ? -16.824 -18.428 4.099 1.00 82.38 408 ILE A O 1
ATOM 3150 N N . LYS A 1 409 ? -15.410 -19.897 5.050 1.00 77.62 409 LYS A N 1
ATOM 3151 C CA . LYS A 1 409 ? -16.429 -20.709 5.738 1.00 77.62 409 LYS A CA 1
ATOM 3152 C C . LYS A 1 409 ? -16.408 -20.476 7.247 1.00 77.62 409 LYS A C 1
ATOM 3154 O O . LYS A 1 409 ? -15.351 -20.195 7.809 1.00 77.62 409 LYS A O 1
ATOM 3159 N N . ASP A 1 410 ? -17.556 -20.687 7.890 1.00 68.19 410 ASP A N 1
ATOM 3160 C CA . ASP A 1 410 ? -17.768 -20.464 9.331 1.00 68.19 410 ASP A CA 1
ATOM 3161 C C . ASP A 1 410 ? -16.901 -21.326 10.249 1.00 68.19 410 ASP A C 1
ATOM 3163 O O . ASP A 1 410 ? -16.591 -20.894 11.353 1.00 68.19 410 ASP A O 1
ATOM 3167 N N . ALA A 1 411 ? -16.518 -22.526 9.803 1.00 58.19 411 ALA A N 1
ATOM 3168 C CA . ALA A 1 411 ? -16.009 -23.577 10.680 1.00 58.19 411 ALA A CA 1
ATOM 3169 C C . ALA A 1 411 ? -14.758 -23.204 11.499 1.00 58.19 411 ALA A C 1
ATOM 3171 O O . ALA A 1 411 ? -14.569 -23.815 12.540 1.00 58.19 411 ALA A O 1
ATOM 3172 N N . ASP A 1 412 ? -13.962 -22.200 11.100 1.00 52.56 412 ASP A N 1
ATOM 3173 C CA . ASP A 1 412 ? -12.697 -21.872 11.785 1.00 52.56 412 ASP A CA 1
ATOM 3174 C C . ASP A 1 412 ? -12.280 -20.381 11.737 1.00 52.56 412 ASP A C 1
ATOM 3176 O O . ASP A 1 412 ? -11.185 -20.038 12.187 1.00 52.56 412 ASP A O 1
ATOM 3180 N N . ASN A 1 413 ? -13.093 -19.480 11.155 1.00 63.47 413 ASN A N 1
ATOM 3181 C CA . ASN A 1 413 ? -12.529 -18.266 10.526 1.00 63.47 413 ASN A CA 1
ATOM 3182 C C . ASN A 1 413 ? -13.190 -16.927 10.879 1.00 63.47 413 ASN A C 1
ATOM 3184 O O . ASN A 1 413 ? -12.680 -15.884 10.471 1.00 63.47 413 ASN A O 1
ATOM 3188 N N . THR A 1 414 ? -14.308 -16.915 11.608 1.00 63.88 414 THR A N 1
ATOM 3189 C CA . THR A 1 414 ? -14.908 -15.671 12.121 1.00 63.88 414 THR A CA 1
ATOM 3190 C C . THR A 1 414 ? -14.915 -15.706 13.638 1.00 63.88 414 THR A C 1
ATOM 3192 O O . THR A 1 414 ? -15.673 -16.456 14.250 1.00 63.88 414 THR A O 1
ATOM 3195 N N . VAL A 1 415 ? -14.062 -14.883 14.238 1.00 65.75 415 VAL A N 1
ATOM 3196 C CA . VAL A 1 415 ? -14.065 -14.630 15.672 1.00 65.75 415 VAL A CA 1
ATOM 3197 C C . VAL A 1 415 ? -14.891 -13.377 15.901 1.00 65.75 415 VAL A C 1
ATOM 3199 O O . VAL A 1 415 ? -14.476 -12.258 15.613 1.00 65.75 415 VAL A O 1
ATOM 3202 N N . TYR A 1 416 ? -16.087 -13.581 16.429 1.00 65.56 416 TYR A N 1
ATOM 3203 C CA . TYR A 1 416 ? -16.822 -12.503 17.068 1.00 65.56 416 TYR A CA 1
ATOM 3204 C C . TYR A 1 416 ? -16.069 -12.146 18.350 1.00 65.56 416 TYR A C 1
ATOM 3206 O O . TYR A 1 416 ? -15.684 -13.057 19.090 1.00 65.56 416 TYR A O 1
ATOM 3214 N N . LEU A 1 417 ? -15.821 -10.857 18.601 1.00 58.22 417 LEU A N 1
ATOM 3215 C CA . LEU A 1 417 ? -15.267 -10.381 19.872 1.00 58.22 417 LEU A CA 1
ATOM 3216 C C . LEU A 1 417 ? -16.242 -10.720 21.004 1.00 58.22 417 LEU A C 1
ATOM 3218 O O . LEU A 1 417 ? -17.092 -9.923 21.390 1.00 58.22 417 LEU A O 1
ATOM 3222 N N . ARG A 1 418 ? -16.119 -11.939 21.520 1.00 49.47 418 ARG A N 1
ATOM 3223 C CA . ARG A 1 418 ? -16.865 -12.433 22.665 1.00 49.47 418 ARG A CA 1
ATOM 3224 C C . ARG A 1 418 ? -16.001 -12.216 23.887 1.00 49.47 418 ARG A C 1
ATOM 3226 O O . ARG A 1 418 ? -15.005 -12.913 24.079 1.00 49.47 418 ARG A O 1
ATOM 3233 N N . PHE A 1 419 ? -16.370 -11.253 24.719 1.00 40.53 419 PHE A N 1
ATOM 3234 C CA . PHE A 1 419 ? -15.788 -11.163 26.049 1.00 40.53 419 PHE A CA 1
ATOM 3235 C C . PHE A 1 419 ? -16.471 -12.225 26.908 1.00 40.53 419 PHE A C 1
ATOM 3237 O O . PHE A 1 419 ? -17.466 -11.962 27.577 1.00 40.53 419 PHE A O 1
ATOM 3244 N N . SER A 1 420 ? -15.955 -13.455 26.877 1.00 31.89 420 SER A N 1
ATOM 3245 C CA . SER A 1 420 ? -16.296 -14.408 27.926 1.00 31.89 420 SER A CA 1
ATOM 3246 C C . SER A 1 420 ? -15.770 -13.823 29.231 1.00 31.89 420 SER A C 1
ATOM 3248 O O . SER A 1 420 ? -14.556 -13.647 29.372 1.00 31.89 420 SER A O 1
ATOM 3250 N N . ALA A 1 421 ? -16.662 -13.503 30.168 1.00 30.69 421 ALA A N 1
ATOM 3251 C CA . ALA A 1 421 ? -16.258 -13.285 31.545 1.00 30.69 421 ALA A CA 1
ATOM 3252 C C . ALA A 1 421 ? -15.465 -14.530 31.968 1.00 30.69 421 ALA A C 1
ATOM 3254 O O . ALA A 1 421 ? -16.015 -15.631 32.009 1.00 30.69 421 ALA A O 1
ATOM 3255 N N . LEU A 1 422 ? -14.152 -14.373 32.152 1.00 28.00 422 LEU A N 1
ATOM 3256 C CA . LEU A 1 422 ? -13.316 -15.400 32.760 1.00 28.00 422 LEU A CA 1
ATOM 3257 C C . LEU A 1 422 ? -13.959 -15.718 34.113 1.00 28.00 422 LEU A C 1
ATOM 3259 O O . LEU A 1 422 ? -14.103 -14.820 34.944 1.00 28.00 422 LEU A O 1
ATOM 3263 N N . GLY A 1 423 ? -14.444 -16.954 34.244 1.00 29.33 423 GLY A N 1
ATOM 3264 C CA . GLY A 1 423 ? -15.053 -17.473 35.466 1.00 29.33 423 GLY A CA 1
ATOM 3265 C C . GLY A 1 423 ? -14.057 -17.621 36.602 1.00 29.33 423 GLY A C 1
ATOM 3266 O O . GLY A 1 423 ? -12.853 -17.820 36.311 1.00 29.33 423 GLY A O 1
#

InterPro domains:
  IPR004303 Protein-arginine deiminase [PTHR10837] (277-412)
  IPR013530 Protein-arginine deiminase, C-terminal [PF03068] (150-269)
  IPR013530 Protein-arginine deiminase, C-terminal [PF03068] (279-412)
  IPR036556 Protein-arginine deiminase, central domain superfamily [SSF110083] (14-159)

Foldseek 3Di:
DPDPPPPQAFAWFKWFVFQQLADTDQPDCNLPVQFAPDDPRTFFEAAAQQFAAVLVLLVVCPPDDHDDPVSLSQDGCVNDDDHGQQLRWGWMKIHAGCPADQPKDKDPPDDDRPRNVIDIDTDHHSDAQAFVDDLQKDKRKIWIDGPNDIYIDIGIYGYFFKFADAQLDDAAAAEFACQQPAPDPVLVVVVVVVVVVCVVVVPPHYYHHHYPDNDGCRVQFWGKIWTWGHHNVGIDIAIEIETALDSPPPSNSCCSNPVGYSRYGYHYQHADDDPDRRCQRVNVSNVPDNDDDAFQVLPPVRDPVVAWGWDQDDDPVRIAIEGEQLVLVLVVLVVCVVVVQQQPFPDPDDQPDPDDDVCPPPDVPDDDGDDRHGSNRVNPPPVSVVVSVVVNVRSVVRVVSCCVVVVDDDPPHYDHPRPDPPD

Organism: Blastomyces gilchristii (strain SLH14081) (NCBI:txid559298)

pLDDT: mean 85.84, std 14.84, range [28.0, 98.44]

Secondary structure (DSSP, 8-state):
-------------EEE--S-SS---SSSSTTGGGTT--STTSSEEE-B----GGGHHHHHHTSSSPPPHHHHHH-STTSSS----GGGSEEEEEPP-TT--TT-EEESSS----GGG--EEEE-BSS---TTS--SEEEEEEEEEETTEEEEEEEEEEEPPPEEPPTTSPP--EEEE--TTSS-HHHHHHHHHHHHHHHHTT--SPEEEE-S-S---HHHHEEEEEEEE--TTS-EEEEEEEE-S-TT-GGGGHIIIII-BTTEEEEE----S-SS-TTHHHHHTT-SS-PPP---TTSSS--GGGT-EEEE-SSTTSEEEEE--HHHHHHHHHHHIIIIITTSBS-SS-TT-S---TTTT--TTS--S----BHHHHHT-HHHHHHHHHHHHHHHHHHHHHHHHH---HHHHEEE-------

Sequence (423 aa):
MHWLLSLLQILADIRADSNRDGRVDLDGDIDIPHKLNHLDHAGAIFLANIGDTDRRCSKLALNGSPPSNEKLAACNDASDNIQRSPQYMAPLRTVPISCLSPSAYGTVSVEDATLQQGLNLGLDARDTRRPGGWDGRVTVRFTVHDRGKMSADSVKLRVAPILTYHHSHSVHQILTTAGNNTFNLFQAKFVSAFDAALAEMNVNSPLFKFNASDDIWAQNFFEPGYTSMPSPDGPVTLRIMIRSAQDSRVAGRQVFEYLRAAGTGAVQHLGGARDEPYILEYLQAQEIQDPLLVDVDWLAVGHVDEMLQFLPANNSLGWVMLVPDPQEGLAILRHAQSAGHGKTGAFSRQNDTEGNPSDLFGIPWGLRGVPSYTIDELLLQNELIEANANFSERIKATVDVLKCKTGIKDADNTVYLRFSALG